Protein AF-A0A8J6PU50-F1 (afdb_monomer_lite)

Structure (mmCIF, N/CA/C/O backbone):
data_AF-A0A8J6PU50-F1
#
_entry.id   AF-A0A8J6PU50-F1
#
loop_
_atom_site.group_PDB
_atom_site.id
_atom_site.type_symbol
_atom_site.label_atom_id
_atom_site.label_alt_id
_atom_site.label_comp_id
_atom_site.label_asym_id
_atom_site.label_entity_id
_atom_site.label_seq_id
_atom_site.pdbx_PDB_ins_code
_atom_site.Cartn_x
_atom_site.Cartn_y
_atom_site.Cartn_z
_atom_site.occupancy
_atom_site.B_iso_or_equiv
_atom_site.auth_seq_id
_atom_site.auth_comp_id
_atom_site.auth_asym_id
_atom_site.auth_atom_id
_atom_site.pdbx_PDB_model_num
ATOM 1 N N . MET A 1 1 ? -20.473 -20.053 12.486 1.00 78.06 1 MET A N 1
ATOM 2 C CA . MET A 1 1 ? -19.882 -20.607 11.242 1.00 78.06 1 MET A CA 1
ATOM 3 C C . MET A 1 1 ? -20.189 -19.761 10.000 1.00 78.06 1 MET A C 1
ATOM 5 O O . MET A 1 1 ? -19.265 -19.374 9.297 1.00 78.06 1 MET A O 1
ATOM 9 N N . MET A 1 2 ? -21.449 -19.393 9.741 1.00 86.44 2 MET A N 1
ATOM 10 C CA . MET A 1 2 ? -21.814 -18.766 8.463 1.00 86.44 2 MET A CA 1
ATOM 11 C C . MET A 1 2 ? -21.301 -17.325 8.223 1.00 86.44 2 MET A C 1
ATOM 13 O O . MET A 1 2 ? -21.125 -16.945 7.071 1.00 86.44 2 MET A O 1
ATOM 17 N N . LEU A 1 3 ? -21.049 -16.518 9.264 1.00 90.81 3 LEU A N 1
ATOM 18 C CA . LEU A 1 3 ? -20.429 -15.185 9.122 1.00 90.81 3 LEU A CA 1
ATOM 19 C C . LEU A 1 3 ? -19.004 -15.286 8.554 1.00 90.81 3 LEU A C 1
ATOM 21 O O . LEU A 1 3 ? -18.650 -14.573 7.621 1.00 90.81 3 LEU A O 1
ATOM 25 N N . ARG A 1 4 ? -18.216 -16.230 9.089 1.00 92.50 4 ARG A N 1
ATOM 26 C CA . ARG A 1 4 ? -16.845 -16.509 8.637 1.00 92.50 4 ARG A CA 1
ATOM 27 C C . ARG A 1 4 ? -16.827 -16.939 7.169 1.00 92.50 4 ARG A C 1
ATOM 29 O O . ARG A 1 4 ? -15.973 -16.484 6.422 1.00 92.50 4 ARG A O 1
ATOM 36 N N . ARG A 1 5 ? -17.817 -17.737 6.745 1.00 95.94 5 ARG A N 1
ATOM 37 C CA . ARG A 1 5 ? -17.982 -18.148 5.343 1.00 95.94 5 ARG A CA 1
ATOM 38 C C . ARG A 1 5 ? -18.154 -16.945 4.411 1.00 95.94 5 ARG A C 1
ATOM 40 O O . ARG A 1 5 ? -17.439 -16.859 3.425 1.00 95.94 5 ARG A O 1
ATOM 47 N N . TRP A 1 6 ? -19.049 -16.005 4.724 1.00 96.69 6 TRP A N 1
ATOM 48 C CA . TRP A 1 6 ? -19.260 -14.824 3.871 1.00 96.69 6 TRP A CA 1
ATOM 49 C C . TRP A 1 6 ? -18.094 -13.837 3.898 1.00 96.69 6 TRP A C 1
ATOM 51 O O . TRP A 1 6 ? -17.818 -13.211 2.882 1.00 96.69 6 TRP A O 1
ATOM 61 N N . LEU A 1 7 ? -17.377 -13.728 5.018 1.00 96.44 7 LEU A N 1
ATOM 62 C CA . LEU A 1 7 ? -16.123 -12.975 5.063 1.00 96.44 7 LEU A CA 1
ATOM 63 C C . LEU A 1 7 ? -15.055 -13.589 4.150 1.00 96.44 7 LEU A C 1
ATOM 65 O O . LEU A 1 7 ? -14.437 -12.863 3.380 1.00 96.44 7 LEU A O 1
ATOM 69 N N . ALA A 1 8 ? -14.874 -14.911 4.201 1.00 97.50 8 ALA A N 1
ATOM 70 C CA . ALA A 1 8 ? -13.912 -15.618 3.358 1.00 97.50 8 ALA A CA 1
ATOM 71 C C . ALA A 1 8 ? -14.280 -15.541 1.868 1.00 97.50 8 ALA A C 1
ATOM 73 O O . ALA A 1 8 ? -13.426 -15.226 1.047 1.00 97.50 8 ALA A O 1
ATOM 74 N N . ILE A 1 9 ? -15.557 -15.756 1.524 1.00 98.00 9 ILE A N 1
ATOM 75 C CA . ILE A 1 9 ? -16.066 -15.610 0.150 1.00 98.00 9 ILE A CA 1
ATOM 76 C C . ILE A 1 9 ? -15.883 -14.170 -0.340 1.00 98.00 9 ILE A C 1
ATOM 78 O O . ILE A 1 9 ? -15.406 -13.955 -1.451 1.00 98.00 9 ILE A O 1
ATOM 82 N N . GLY A 1 10 ? -16.210 -13.181 0.495 1.00 98.25 10 GLY A N 1
ATOM 83 C CA . GLY A 1 10 ? -16.013 -11.775 0.170 1.00 98.25 10 GLY A CA 1
ATOM 84 C C . GLY A 1 10 ? -14.544 -11.451 -0.096 1.00 98.25 10 GLY A C 1
ATOM 85 O O . GLY A 1 10 ? -14.242 -10.838 -1.114 1.00 98.25 10 GLY A O 1
ATOM 86 N N . LEU A 1 11 ? -13.631 -11.897 0.774 1.00 98.44 11 LEU A N 1
ATOM 87 C CA . LEU A 1 11 ? -12.189 -11.714 0.591 1.00 98.44 11 LEU A CA 1
ATOM 88 C C . LEU A 1 11 ? -11.688 -12.396 -0.689 1.00 98.44 11 LEU A C 1
ATOM 90 O O . LEU A 1 11 ? -10.926 -11.787 -1.433 1.00 98.44 11 LEU A O 1
ATOM 94 N N . ALA A 1 12 ? -12.150 -13.613 -0.986 1.00 98.50 12 ALA A N 1
ATOM 95 C CA . ALA A 1 12 ? -11.834 -14.288 -2.242 1.00 98.50 12 ALA A CA 1
ATOM 96 C C . ALA A 1 12 ? -12.309 -13.468 -3.453 1.00 98.50 12 ALA A C 1
ATOM 98 O O . ALA A 1 12 ? -11.549 -13.280 -4.396 1.00 98.50 12 ALA A O 1
ATOM 99 N N . GLY A 1 13 ? -13.516 -12.894 -3.397 1.00 98.56 13 GLY A N 1
ATOM 100 C CA . GLY A 1 13 ? -14.012 -11.973 -4.422 1.00 98.56 13 GLY A CA 1
ATOM 101 C C . GLY A 1 13 ? -13.133 -10.727 -4.590 1.00 98.56 13 GLY A C 1
ATOM 102 O O . GLY A 1 13 ? -12.857 -10.335 -5.722 1.00 98.56 13 GLY A O 1
ATOM 103 N N . ILE A 1 14 ? -12.649 -10.132 -3.488 1.00 98.69 14 ILE A N 1
ATOM 104 C CA . ILE A 1 14 ? -11.695 -9.003 -3.520 1.00 98.69 14 ILE A CA 1
ATOM 105 C C . ILE A 1 14 ? -10.402 -9.419 -4.216 1.00 98.69 14 ILE A C 1
ATOM 107 O O . ILE A 1 14 ? -9.928 -8.700 -5.091 1.00 98.69 14 ILE A O 1
ATOM 111 N N . LEU A 1 15 ? -9.839 -10.569 -3.842 1.00 98.69 15 LEU A N 1
ATOM 112 C CA . LEU A 1 15 ? -8.597 -11.080 -4.416 1.00 98.69 15 LEU A CA 1
ATOM 113 C C . LEU A 1 15 ? -8.740 -11.364 -5.912 1.00 98.69 15 LEU A C 1
ATOM 115 O O . LEU A 1 15 ? -7.875 -10.959 -6.680 1.00 98.69 15 LEU A O 1
ATOM 119 N N . VAL A 1 16 ? -9.847 -11.980 -6.337 1.00 98.56 16 VAL A N 1
ATOM 120 C CA . VAL A 1 16 ? -10.128 -12.231 -7.757 1.00 98.56 16 VAL A CA 1
ATOM 121 C C . VAL A 1 16 ? -10.208 -10.913 -8.532 1.00 98.56 16 VAL A C 1
ATOM 123 O O . VAL A 1 16 ? -9.537 -10.782 -9.555 1.00 98.56 16 VAL A O 1
ATOM 126 N N . SER A 1 17 ? -10.951 -9.910 -8.045 1.00 98.44 17 SER A N 1
ATOM 127 C CA . SER A 1 17 ? -11.012 -8.597 -8.707 1.00 98.44 17 SER A CA 1
ATOM 128 C C . SER A 1 17 ? -9.662 -7.892 -8.749 1.00 98.44 17 SER A C 1
ATOM 130 O O . SER A 1 17 ? -9.270 -7.373 -9.793 1.00 98.44 17 SER A O 1
ATOM 132 N N . TYR A 1 18 ? -8.937 -7.910 -7.632 1.00 98.50 18 TYR A N 1
ATOM 133 C CA . TYR A 1 18 ? -7.630 -7.283 -7.506 1.00 98.50 18 TYR A CA 1
ATOM 134 C C . TYR A 1 18 ? -6.613 -7.895 -8.470 1.00 98.50 18 TYR A C 1
ATOM 136 O O . TYR A 1 18 ? -6.063 -7.184 -9.309 1.00 98.50 18 TYR A O 1
ATOM 144 N N . VAL A 1 19 ? -6.402 -9.213 -8.385 1.00 98.50 19 VAL A N 1
ATOM 145 C CA . VAL A 1 19 ? -5.443 -9.940 -9.224 1.00 98.50 19 VAL A CA 1
ATOM 146 C C . VAL A 1 19 ? -5.793 -9.758 -10.689 1.00 98.50 19 VAL A C 1
ATOM 148 O O . VAL A 1 19 ? -4.902 -9.477 -11.480 1.00 98.50 19 VAL A O 1
ATOM 151 N N . SER A 1 20 ? -7.074 -9.842 -11.052 1.00 98.12 20 SER A N 1
ATOM 152 C CA . SER A 1 20 ? -7.477 -9.719 -12.452 1.00 98.12 20 SER A CA 1
ATOM 153 C C . SER A 1 20 ? -7.168 -8.335 -13.026 1.00 98.12 20 SER A C 1
ATOM 155 O O . SER A 1 20 ? -6.607 -8.229 -14.113 1.00 98.12 20 SER A O 1
ATOM 157 N N . ILE A 1 21 ? -7.467 -7.262 -12.286 1.00 97.50 21 ILE A N 1
ATOM 158 C CA . ILE A 1 21 ? -7.191 -5.893 -12.746 1.00 97.50 21 ILE A CA 1
ATOM 159 C C . ILE A 1 21 ? -5.689 -5.609 -12.756 1.00 97.50 21 ILE A C 1
ATOM 161 O O . ILE A 1 21 ? -5.182 -5.052 -13.728 1.00 97.50 21 ILE A O 1
ATOM 165 N N . VAL A 1 22 ? -4.954 -5.999 -11.711 1.00 97.69 22 VAL A N 1
ATOM 166 C CA . VAL A 1 22 ? -3.497 -5.809 -11.671 1.00 97.69 22 VAL A CA 1
ATOM 167 C C . VAL A 1 22 ? -2.817 -6.633 -12.768 1.00 97.69 22 VAL A C 1
ATOM 169 O O . VAL A 1 22 ? -1.914 -6.126 -13.422 1.00 97.69 22 VAL A O 1
ATOM 172 N N . ALA A 1 23 ? -3.283 -7.849 -13.059 1.00 97.81 23 ALA A N 1
ATOM 173 C CA . ALA A 1 23 ? -2.765 -8.664 -14.156 1.00 97.81 23 ALA A CA 1
ATOM 174 C C . ALA A 1 23 ? -2.954 -7.982 -15.518 1.00 97.81 23 ALA A C 1
ATOM 176 O O . ALA A 1 23 ? -2.027 -8.000 -16.322 1.00 97.81 23 ALA A O 1
ATOM 177 N N . VAL A 1 24 ? -4.086 -7.300 -15.754 1.00 96.44 24 VAL A N 1
ATOM 178 C CA . VAL A 1 24 ? -4.263 -6.465 -16.958 1.00 96.44 24 VAL A CA 1
ATOM 179 C C . VAL A 1 24 ? -3.174 -5.393 -17.034 1.00 96.44 24 VAL A C 1
ATOM 181 O O . VAL A 1 24 ? -2.581 -5.207 -18.091 1.00 96.44 24 VAL A O 1
ATOM 184 N N . TYR A 1 25 ? -2.850 -4.723 -15.924 1.00 94.81 25 TYR A N 1
ATOM 185 C CA . TYR A 1 25 ? -1.733 -3.772 -15.885 1.00 94.81 25 TYR A CA 1
ATOM 186 C C . TYR A 1 25 ? -0.384 -4.432 -16.190 1.00 94.81 25 TYR A C 1
ATOM 188 O O . TYR A 1 25 ? 0.400 -3.858 -16.950 1.00 94.81 25 TYR A O 1
ATOM 196 N N . VAL A 1 26 ? -0.123 -5.619 -15.633 1.00 96.69 26 VAL A N 1
ATOM 197 C CA . VAL A 1 26 ? 1.128 -6.363 -15.845 1.00 96.69 26 VAL A CA 1
ATOM 198 C C . VAL A 1 26 ? 1.349 -6.645 -17.331 1.00 96.69 26 VAL A C 1
ATOM 200 O O . VAL A 1 26 ? 2.443 -6.376 -17.835 1.00 96.69 26 VAL A O 1
ATOM 203 N N . VAL A 1 27 ? 0.311 -7.123 -18.030 1.00 96.94 27 VAL A N 1
ATOM 204 C CA . VAL A 1 27 ? 0.402 -7.522 -19.446 1.00 96.94 27 VAL A CA 1
ATOM 205 C C . VAL A 1 27 ? 0.210 -6.369 -20.429 1.00 96.94 27 VAL A C 1
ATOM 207 O O . VAL A 1 27 ? 0.678 -6.465 -21.555 1.00 96.94 27 VAL A O 1
ATOM 210 N N . ALA A 1 28 ? -0.446 -5.272 -20.039 1.00 95.31 28 ALA A N 1
ATOM 211 C CA . ALA A 1 28 ? -0.717 -4.148 -20.942 1.00 95.31 28 ALA A CA 1
ATOM 212 C C . ALA A 1 28 ? 0.290 -2.998 -20.830 1.00 95.31 28 ALA A C 1
ATOM 214 O O . ALA A 1 28 ? 0.433 -2.197 -21.753 1.00 95.31 28 ALA A O 1
ATOM 215 N N . THR A 1 29 ? 0.981 -2.854 -19.697 1.00 94.19 29 THR A N 1
ATOM 216 C CA . THR A 1 29 ? 1.981 -1.791 -19.556 1.00 94.19 29 THR A CA 1
ATOM 217 C C . THR A 1 29 ? 3.163 -2.102 -20.469 1.00 94.19 29 THR A C 1
ATOM 219 O O . THR A 1 29 ? 3.718 -3.197 -20.414 1.00 94.19 29 THR A O 1
ATOM 222 N N . LYS A 1 30 ? 3.592 -1.138 -21.292 1.00 93.50 30 LYS A N 1
ATOM 223 C CA . LYS A 1 30 ? 4.782 -1.280 -22.155 1.00 93.50 30 LYS A CA 1
ATOM 224 C C . LYS A 1 30 ? 5.965 -1.836 -21.368 1.00 93.50 30 LYS A C 1
ATOM 226 O O . LYS A 1 30 ? 6.133 -1.456 -20.210 1.00 93.50 30 LYS A O 1
ATOM 231 N N . TRP A 1 31 ? 6.810 -2.667 -21.974 1.00 94.44 31 TRP A N 1
ATOM 232 C CA . TRP A 1 31 ? 7.957 -3.276 -21.282 1.00 94.44 31 TRP A CA 1
ATOM 233 C C . TRP A 1 31 ? 8.888 -2.270 -20.595 1.00 94.44 31 TRP A C 1
ATOM 235 O O . TRP A 1 31 ? 9.350 -2.509 -19.487 1.00 94.44 31 TRP A O 1
ATOM 245 N N . THR A 1 32 ? 9.059 -1.081 -21.175 1.00 91.38 32 THR A N 1
ATOM 246 C CA . THR A 1 32 ? 9.835 0.014 -20.565 1.00 91.38 32 THR A CA 1
ATOM 247 C C . THR A 1 32 ? 9.212 0.582 -19.282 1.00 91.38 32 THR A C 1
ATOM 249 O O . THR A 1 32 ? 9.867 1.327 -18.562 1.00 91.38 32 THR A O 1
ATOM 252 N N . GLY A 1 33 ? 7.940 0.285 -19.005 1.00 90.00 33 GLY A N 1
ATOM 253 C CA . GLY A 1 33 ? 7.225 0.729 -17.813 1.00 90.00 33 GLY A CA 1
ATOM 254 C C . GLY A 1 33 ? 7.130 2.250 -17.691 1.00 90.00 33 GLY A C 1
ATOM 255 O O . GLY A 1 33 ? 6.961 2.981 -18.673 1.00 90.00 33 GLY A O 1
ATOM 256 N N . THR A 1 34 ? 7.208 2.728 -16.453 1.00 87.50 34 THR A N 1
ATOM 257 C CA . THR A 1 34 ? 7.354 4.149 -16.126 1.00 87.50 34 THR A CA 1
ATOM 258 C C . THR A 1 34 ? 8.828 4.562 -16.089 1.00 87.50 34 THR A C 1
ATOM 260 O O . THR A 1 34 ? 9.725 3.735 -16.211 1.00 87.50 34 THR A O 1
ATOM 263 N N . SER A 1 35 ? 9.097 5.854 -15.867 1.00 81.38 35 SER A N 1
ATOM 264 C CA . SER A 1 35 ? 10.468 6.370 -15.740 1.00 81.38 35 SER A CA 1
ATOM 265 C C . SER A 1 35 ? 11.293 5.672 -14.657 1.00 81.38 35 SER A C 1
ATOM 267 O O . SER A 1 35 ? 12.520 5.663 -14.746 1.00 81.38 35 SER A O 1
ATOM 269 N N . ASP A 1 36 ? 10.639 5.119 -13.635 1.00 91.69 36 ASP A N 1
ATOM 270 C CA . ASP A 1 36 ? 11.313 4.540 -12.475 1.00 91.69 36 ASP A CA 1
ATOM 271 C C . ASP A 1 36 ? 11.397 3.003 -12.592 1.00 91.69 36 ASP A C 1
ATOM 273 O O . ASP A 1 36 ? 12.298 2.407 -12.012 1.00 91.69 36 ASP A O 1
ATOM 277 N N . SER A 1 37 ? 10.541 2.355 -13.398 1.00 95.12 37 SER A N 1
ATOM 278 C CA . SER A 1 37 ? 10.428 0.886 -13.464 1.00 95.12 37 SER A CA 1
ATOM 279 C C . SER A 1 37 ? 11.732 0.205 -13.873 1.00 95.12 37 SER A C 1
ATOM 281 O O . SER A 1 37 ? 12.194 -0.700 -13.185 1.00 95.12 37 SER A O 1
ATOM 283 N N . LEU A 1 38 ? 12.370 0.671 -14.954 1.00 95.56 38 LEU A N 1
ATOM 284 C CA . LEU A 1 38 ? 13.647 0.103 -15.406 1.00 95.56 38 LEU A CA 1
ATOM 285 C C . LEU A 1 38 ? 14.779 0.336 -14.405 1.00 95.56 38 LEU A C 1
ATOM 287 O O . LEU A 1 38 ? 15.710 -0.453 -14.347 1.00 95.56 38 LEU A O 1
ATOM 291 N N . ARG A 1 39 ? 14.698 1.392 -13.592 1.00 96.06 39 ARG A N 1
ATOM 292 C CA . ARG A 1 39 ? 15.684 1.649 -12.539 1.00 96.06 39 ARG A CA 1
ATOM 293 C C . ARG A 1 39 ? 15.509 0.700 -11.359 1.00 96.06 39 ARG A C 1
ATOM 295 O O . ARG A 1 39 ? 16.502 0.251 -10.800 1.00 96.06 39 ARG A O 1
ATOM 302 N N . HIS A 1 40 ? 14.268 0.381 -10.999 1.00 97.62 40 HIS A N 1
ATOM 303 C CA . HIS A 1 40 ? 13.986 -0.641 -9.995 1.00 97.62 40 HIS A CA 1
ATOM 304 C C . HIS A 1 40 ? 14.379 -2.046 -10.481 1.00 97.62 40 HIS A C 1
ATOM 306 O O . HIS A 1 40 ? 14.936 -2.817 -9.703 1.00 97.62 40 HIS A O 1
ATOM 312 N N . LEU A 1 41 ? 14.135 -2.356 -11.761 1.00 97.94 41 LEU A N 1
ATOM 313 C CA . LEU A 1 41 ? 14.576 -3.605 -12.389 1.00 97.94 41 LEU A CA 1
ATOM 314 C C . LEU A 1 41 ? 16.104 -3.723 -12.387 1.00 97.94 41 LEU A C 1
ATOM 316 O O . LEU A 1 41 ? 16.638 -4.737 -11.955 1.00 97.94 41 LEU A O 1
ATOM 320 N N . ASP A 1 42 ? 16.790 -2.661 -12.813 1.00 97.88 42 ASP A N 1
ATOM 321 C CA . ASP A 1 42 ? 18.249 -2.568 -12.806 1.00 97.88 42 ASP A CA 1
ATOM 322 C C . ASP A 1 42 ? 18.836 -2.773 -11.406 1.00 97.88 42 ASP A C 1
ATOM 324 O O . ASP A 1 42 ? 19.790 -3.525 -11.265 1.00 97.88 42 ASP A O 1
ATOM 328 N N . TYR A 1 43 ? 18.234 -2.192 -10.362 1.00 98.19 43 TYR A N 1
ATOM 329 C CA . TYR A 1 43 ? 18.660 -2.437 -8.980 1.00 98.19 43 TYR A CA 1
ATOM 330 C C . TYR A 1 43 ? 18.581 -3.939 -8.653 1.00 98.19 43 TYR A C 1
ATOM 332 O O . TYR A 1 43 ? 19.572 -4.532 -8.232 1.00 98.19 43 TYR A O 1
ATOM 340 N N . ALA A 1 44 ? 17.431 -4.582 -8.879 1.00 98.44 44 ALA A N 1
ATOM 341 C CA . ALA A 1 44 ? 17.279 -6.013 -8.605 1.00 98.44 44 ALA A CA 1
ATOM 342 C C . ALA A 1 44 ? 18.281 -6.872 -9.398 1.00 98.44 44 ALA A C 1
ATOM 344 O O . ALA A 1 44 ? 18.837 -7.824 -8.853 1.00 98.44 44 ALA A O 1
ATOM 345 N N . TRP A 1 45 ? 18.551 -6.509 -10.654 1.00 98.25 45 TRP A N 1
ATOM 346 C CA . TRP A 1 45 ? 19.552 -7.183 -11.475 1.00 98.25 45 TRP A CA 1
ATOM 347 C C . TRP A 1 45 ? 20.977 -6.982 -10.936 1.00 98.25 45 TRP A C 1
ATOM 349 O O . TRP A 1 45 ? 21.675 -7.972 -10.746 1.00 98.25 45 TRP A O 1
ATOM 359 N N . GLN A 1 46 ? 21.396 -5.761 -10.591 1.00 98.12 46 GLN A N 1
ATOM 360 C CA . GLN A 1 46 ? 22.724 -5.506 -10.008 1.00 98.12 46 GLN A CA 1
ATOM 361 C C . GLN A 1 46 ? 22.924 -6.279 -8.693 1.00 98.12 46 GLN A C 1
ATOM 363 O O . GLN A 1 46 ? 23.946 -6.939 -8.512 1.00 98.12 46 GLN A O 1
ATOM 368 N N . LEU A 1 47 ? 21.907 -6.324 -7.822 1.00 98.19 47 LEU A N 1
ATOM 369 C CA . LEU A 1 47 ? 21.970 -7.137 -6.601 1.00 98.19 47 LEU A CA 1
ATOM 370 C C . LEU A 1 47 ? 22.125 -8.632 -6.889 1.00 98.19 47 LEU A C 1
ATOM 372 O O . LEU A 1 47 ? 22.811 -9.322 -6.140 1.00 98.19 47 LEU A O 1
ATOM 376 N N . SER A 1 48 ? 21.525 -9.140 -7.971 1.00 98.25 48 SER A N 1
ATOM 377 C CA . SER A 1 48 ? 21.708 -10.536 -8.397 1.00 98.25 48 SER A CA 1
ATOM 378 C C . SER A 1 48 ? 23.158 -10.853 -8.784 1.00 98.25 48 SER A C 1
ATOM 380 O O . SER A 1 48 ? 23.568 -12.009 -8.731 1.00 98.25 48 SER A O 1
ATOM 382 N N . LYS A 1 49 ? 23.950 -9.822 -9.108 1.00 97.75 49 LYS A N 1
ATOM 383 C CA . LYS A 1 49 ? 25.391 -9.903 -9.391 1.00 97.75 49 LYS A CA 1
ATOM 384 C C . LYS A 1 49 ? 26.263 -9.651 -8.161 1.00 97.75 49 LYS A C 1
ATOM 386 O O . LYS A 1 49 ? 27.482 -9.650 -8.272 1.00 97.75 49 LYS A O 1
ATOM 391 N N . GLY A 1 50 ? 25.655 -9.442 -6.992 1.00 97.12 50 GLY A N 1
ATOM 392 C CA . GLY A 1 50 ? 26.370 -9.074 -5.771 1.00 97.12 50 GLY A CA 1
ATOM 393 C C . GLY A 1 50 ? 26.784 -7.601 -5.721 1.00 97.12 50 GLY A C 1
ATOM 394 O O . GLY A 1 50 ? 27.597 -7.232 -4.877 1.00 97.12 50 GLY A O 1
ATOM 395 N N . GLU A 1 51 ? 26.229 -6.752 -6.591 1.00 96.31 51 GLU A N 1
ATOM 396 C CA . GLU A 1 51 ? 26.559 -5.329 -6.660 1.00 96.31 51 GLU A CA 1
ATOM 397 C C . GLU A 1 51 ? 25.473 -4.463 -6.011 1.00 96.31 51 GLU A C 1
ATOM 399 O O . GLU A 1 51 ? 24.276 -4.641 -6.250 1.00 96.31 51 GLU A O 1
ATOM 404 N N . PHE A 1 52 ? 25.890 -3.470 -5.220 1.00 94.69 52 PHE A N 1
ATOM 405 C CA . PHE A 1 52 ? 24.993 -2.410 -4.761 1.00 94.69 52 PHE A CA 1
ATOM 406 C C . PHE A 1 52 ? 25.022 -1.245 -5.749 1.00 94.69 52 PHE A C 1
ATOM 408 O O . PHE A 1 52 ? 26.090 -0.667 -5.955 1.00 94.69 52 PHE A O 1
ATOM 415 N N . PRO A 1 53 ? 23.874 -0.848 -6.323 1.00 94.12 53 PRO A N 1
ATOM 416 C CA . PRO A 1 53 ? 23.857 0.246 -7.275 1.00 94.12 53 PRO A CA 1
ATOM 417 C C . PRO A 1 53 ? 24.212 1.561 -6.589 1.00 94.12 53 PRO A C 1
ATOM 419 O O . PRO A 1 53 ? 23.594 1.936 -5.589 1.00 94.12 53 PRO A O 1
ATOM 422 N N . SER A 1 54 ? 25.139 2.310 -7.178 1.00 91.31 54 SER A N 1
ATOM 423 C CA . SER A 1 54 ? 25.417 3.690 -6.797 1.00 91.31 54 SER A CA 1
ATOM 424 C C . SER A 1 54 ? 24.748 4.649 -7.780 1.00 91.31 54 SER A C 1
ATOM 426 O O . SER A 1 54 ? 24.459 4.324 -8.932 1.00 91.31 54 SER A O 1
ATOM 428 N N . TRP A 1 55 ? 24.434 5.861 -7.322 1.00 88.94 55 TRP A N 1
ATOM 429 C CA . TRP A 1 55 ? 23.871 6.874 -8.219 1.00 88.94 55 TRP A CA 1
ATOM 430 C C . TRP A 1 55 ? 24.856 7.266 -9.338 1.00 88.94 55 TRP A C 1
ATOM 432 O O . TRP A 1 55 ? 24.408 7.488 -10.465 1.00 88.94 55 TRP A O 1
ATOM 442 N N . ALA A 1 56 ? 26.161 7.312 -9.029 1.00 86.88 56 ALA A N 1
ATOM 443 C CA . ALA A 1 56 ? 27.218 7.824 -9.906 1.00 86.88 56 ALA A CA 1
ATOM 444 C C . ALA A 1 56 ? 27.592 6.838 -11.017 1.00 86.88 56 ALA A C 1
ATOM 446 O O . ALA A 1 56 ? 27.783 7.250 -12.156 1.00 86.88 56 ALA A O 1
ATOM 447 N N . GLU A 1 57 ? 27.644 5.541 -10.704 1.00 90.94 57 GLU A N 1
ATOM 448 C CA . GLU A 1 57 ? 27.883 4.490 -11.704 1.00 90.94 57 GLU A CA 1
ATOM 449 C C . GLU A 1 57 ? 26.683 4.300 -12.637 1.00 90.94 57 GLU A C 1
ATOM 451 O O . GLU A 1 57 ? 26.820 3.797 -13.751 1.00 90.94 57 GLU A O 1
ATOM 456 N N . GLY A 1 58 ? 25.501 4.733 -12.196 1.00 92.75 58 GLY A N 1
ATOM 457 C CA . GLY A 1 58 ? 24.287 4.663 -12.983 1.00 92.75 58 GLY A CA 1
ATOM 458 C C . GLY A 1 58 ? 23.746 3.241 -13.131 1.00 92.75 58 GLY A C 1
ATOM 459 O O . GLY A 1 58 ? 23.966 2.349 -12.315 1.00 92.75 58 GLY A O 1
ATOM 460 N N . THR A 1 59 ? 22.929 3.073 -14.160 1.00 95.56 59 THR A N 1
ATOM 461 C CA . THR A 1 59 ? 22.278 1.807 -14.515 1.00 95.56 59 THR A CA 1
ATOM 462 C C . THR A 1 59 ? 23.217 0.945 -15.354 1.00 95.56 59 THR A C 1
ATOM 464 O O . THR A 1 59 ? 23.929 1.458 -16.217 1.00 95.56 59 THR A O 1
ATOM 467 N N . LYS A 1 60 ? 23.210 -0.364 -15.118 1.00 96.06 60 LYS A N 1
ATOM 468 C CA . LYS A 1 60 ? 24.103 -1.344 -15.758 1.00 96.06 60 LYS A CA 1
ATOM 469 C C . LYS A 1 60 ? 23.343 -2.437 -16.518 1.00 96.06 60 LYS A C 1
ATOM 471 O O . LYS A 1 60 ? 23.956 -3.184 -17.272 1.00 96.06 60 LYS A O 1
ATOM 476 N N . ILE A 1 61 ? 22.024 -2.516 -16.346 1.00 94.00 61 ILE A N 1
ATOM 477 C CA . ILE A 1 61 ? 21.165 -3.514 -16.980 1.00 94.00 61 ILE A CA 1
ATOM 478 C C . ILE A 1 61 ? 21.307 -3.489 -18.517 1.00 94.00 61 ILE A C 1
ATOM 480 O O . ILE A 1 61 ? 21.252 -2.406 -19.116 1.00 94.00 61 ILE A O 1
ATOM 484 N N . PRO A 1 62 ? 21.446 -4.656 -19.175 1.00 92.75 62 PRO A N 1
ATOM 485 C CA . PRO A 1 62 ? 21.610 -4.754 -20.626 1.00 92.75 62 PRO A CA 1
ATOM 486 C C . PRO A 1 62 ? 20.262 -4.603 -21.353 1.00 92.75 62 PRO A C 1
ATOM 488 O O . PRO A 1 62 ? 19.732 -5.541 -21.941 1.00 92.75 62 PRO A O 1
ATOM 491 N N . VAL A 1 63 ? 19.662 -3.413 -21.280 1.00 90.25 63 VAL A N 1
ATOM 492 C CA . VAL A 1 63 ? 18.409 -3.093 -21.980 1.00 90.25 63 VAL A CA 1
ATOM 493 C C . VAL A 1 63 ? 18.716 -2.299 -23.241 1.00 90.25 63 VAL A C 1
ATOM 495 O O . VAL A 1 63 ? 19.148 -1.146 -23.169 1.00 90.25 63 VAL A O 1
ATOM 498 N N . GLU A 1 64 ? 18.405 -2.884 -24.393 1.00 88.38 64 GLU A N 1
ATOM 499 C CA . GLU A 1 64 ? 18.422 -2.191 -25.679 1.00 88.38 64 GLU A CA 1
ATOM 500 C C . GLU A 1 64 ? 17.037 -1.625 -26.009 1.00 88.38 64 GLU A C 1
ATOM 502 O O . GLU A 1 64 ? 16.029 -2.338 -26.086 1.00 88.38 64 GLU A O 1
ATOM 507 N N . LEU A 1 65 ? 16.974 -0.308 -26.204 1.00 86.88 65 LEU A N 1
ATOM 508 C CA . LEU A 1 65 ? 15.771 0.371 -26.663 1.00 86.88 65 LEU A CA 1
ATOM 509 C C . LEU A 1 65 ? 15.669 0.356 -28.191 1.00 86.88 65 LEU A C 1
ATOM 511 O O . LEU A 1 65 ? 16.639 0.141 -28.918 1.00 86.88 65 LEU A O 1
ATOM 515 N N . LYS A 1 66 ? 14.468 0.666 -28.697 1.00 82.25 66 LYS A N 1
ATOM 516 C CA . LYS A 1 66 ? 14.251 0.879 -30.134 1.00 82.25 66 LYS A CA 1
ATOM 517 C C . LYS A 1 66 ? 15.257 1.904 -30.674 1.00 82.25 66 LYS A C 1
ATOM 519 O O . LYS A 1 66 ? 15.358 3.002 -30.134 1.00 82.25 66 LYS A O 1
ATOM 524 N N . GLY A 1 67 ? 15.951 1.538 -31.751 1.00 82.12 67 GLY A N 1
ATOM 525 C CA . GLY A 1 67 ? 17.006 2.357 -32.354 1.00 82.12 67 GLY A CA 1
ATOM 526 C C . GLY A 1 67 ? 18.417 2.080 -31.821 1.00 82.12 67 GLY A C 1
ATOM 527 O O . GLY A 1 67 ? 19.284 2.925 -32.005 1.00 82.12 67 GLY A O 1
ATOM 528 N N . GLY A 1 68 ? 18.643 0.945 -31.144 1.00 82.88 68 GLY A N 1
ATOM 529 C CA . GLY A 1 68 ? 19.976 0.502 -30.704 1.00 82.88 68 GLY A CA 1
ATOM 530 C C . GLY A 1 68 ? 20.556 1.301 -29.534 1.00 82.88 68 GLY A C 1
ATOM 531 O O . GLY A 1 68 ? 21.734 1.180 -29.215 1.00 82.88 68 GLY A O 1
ATOM 532 N N . GLN A 1 69 ? 19.749 2.150 -28.890 1.00 84.19 69 GLN A N 1
ATOM 533 C CA . GLN A 1 69 ? 20.197 2.927 -27.740 1.00 84.19 69 GLN A CA 1
ATOM 534 C C . GLN A 1 69 ? 20.201 2.057 -26.486 1.00 84.19 69 GLN A C 1
ATOM 536 O O . GLN A 1 69 ? 19.150 1.572 -26.060 1.00 84.19 69 GLN A O 1
ATOM 541 N N . SER A 1 70 ? 21.367 1.923 -25.858 1.00 87.50 70 SER A N 1
ATOM 542 C CA . SER A 1 70 ? 21.478 1.291 -24.546 1.00 87.50 70 SER A CA 1
ATOM 543 C C . SER A 1 70 ? 20.817 2.146 -23.459 1.00 87.50 70 SER A C 1
ATOM 545 O O . SER A 1 70 ? 20.935 3.379 -23.440 1.00 87.50 70 SER A O 1
ATOM 547 N N . TRP A 1 71 ? 20.131 1.488 -22.524 1.00 89.75 71 TRP A N 1
ATOM 548 C CA . TRP A 1 71 ? 19.662 2.114 -21.288 1.00 89.75 71 TRP A CA 1
ATOM 549 C C . TRP A 1 71 ? 20.748 2.207 -20.207 1.00 89.75 71 TRP A C 1
ATOM 551 O O . TRP A 1 71 ? 20.518 2.862 -19.192 1.00 89.75 71 TRP A O 1
ATOM 561 N N . SER A 1 72 ? 21.918 1.593 -20.406 1.00 89.69 72 SER A N 1
ATOM 562 C CA . SER A 1 72 ? 23.035 1.673 -19.462 1.00 89.69 72 SER A CA 1
ATOM 563 C C . SER A 1 72 ? 23.602 3.097 -19.336 1.00 89.69 72 SER A C 1
ATOM 565 O O . SER A 1 72 ? 23.415 3.962 -20.197 1.00 89.69 72 SER A O 1
ATOM 567 N N . GLY A 1 73 ? 24.252 3.378 -18.205 1.00 89.00 73 GLY A N 1
ATOM 568 C CA . GLY A 1 73 ? 24.864 4.670 -17.888 1.00 89.00 73 GLY A CA 1
ATOM 569 C C . GLY A 1 73 ? 23.872 5.778 -17.515 1.00 89.00 73 GLY A C 1
ATOM 570 O O . GLY A 1 73 ? 24.278 6.902 -17.221 1.00 89.00 73 GLY A O 1
ATOM 571 N N . LYS A 1 74 ? 22.555 5.515 -17.491 1.00 89.62 74 LYS A N 1
ATOM 572 C CA . LYS A 1 74 ? 21.581 6.500 -16.987 1.00 89.62 74 LYS A CA 1
ATOM 573 C C . LYS A 1 74 ? 21.700 6.616 -15.464 1.00 89.62 74 LYS A C 1
ATOM 575 O O . LYS A 1 74 ? 21.819 5.578 -14.815 1.00 89.62 74 LYS A O 1
ATOM 580 N N . PRO A 1 75 ? 21.544 7.818 -14.870 1.00 90.50 75 PRO A N 1
ATOM 581 C CA . PRO A 1 75 ? 21.601 7.985 -13.420 1.00 90.50 75 PRO A CA 1
ATOM 582 C C . PRO A 1 75 ? 20.618 7.072 -12.689 1.00 90.50 75 PRO A C 1
ATOM 584 O O . PRO A 1 75 ? 19.428 7.005 -13.042 1.00 90.50 75 PRO A O 1
ATOM 587 N N . GLN A 1 76 ? 21.109 6.405 -11.648 1.00 92.88 76 GLN A N 1
ATOM 588 C CA . GLN A 1 76 ? 20.342 5.438 -10.875 1.00 92.88 76 GLN A CA 1
ATOM 589 C C . GLN A 1 76 ? 19.633 6.134 -9.706 1.00 92.88 76 GLN A C 1
ATOM 591 O O . GLN A 1 76 ? 20.098 6.170 -8.571 1.00 92.88 76 GLN A O 1
ATOM 596 N N . PHE A 1 77 ? 18.479 6.746 -9.989 1.00 88.44 77 PHE A N 1
ATOM 597 C CA . PHE A 1 77 ? 17.749 7.542 -8.998 1.00 88.44 77 PHE A CA 1
ATOM 598 C C . PHE A 1 77 ? 17.159 6.726 -7.845 1.00 88.44 77 PHE A C 1
ATOM 600 O O . PHE A 1 77 ? 16.851 7.324 -6.816 1.00 88.44 77 PHE A O 1
ATOM 607 N N . VAL A 1 78 ? 17.009 5.404 -7.972 1.00 93.44 78 VAL A N 1
ATOM 608 C CA . VAL A 1 78 ? 16.398 4.581 -6.918 1.00 93.44 78 VAL A CA 1
ATOM 609 C C . VAL A 1 78 ? 17.415 3.928 -5.979 1.00 93.44 78 VAL A C 1
ATOM 611 O O . VAL A 1 78 ? 16.993 3.280 -5.026 1.00 93.44 78 VAL A O 1
ATOM 614 N N . SER A 1 79 ? 18.725 4.133 -6.183 1.00 94.12 79 SER A N 1
ATOM 615 C CA . SER A 1 79 ? 19.777 3.553 -5.324 1.00 94.12 79 SER A CA 1
ATOM 616 C C . SER A 1 79 ? 19.681 3.974 -3.856 1.00 94.12 79 SER A C 1
ATOM 618 O O . SER A 1 79 ? 20.069 3.213 -2.983 1.00 94.12 79 SER A O 1
ATOM 620 N N . HIS A 1 80 ? 19.080 5.132 -3.556 1.00 92.62 80 HIS A N 1
ATOM 621 C CA . HIS A 1 80 ? 18.826 5.572 -2.176 1.00 92.62 80 HIS A CA 1
ATOM 622 C C . HIS A 1 80 ? 17.752 4.748 -1.437 1.00 92.62 80 HIS A C 1
ATOM 624 O O . HIS A 1 80 ? 17.482 4.994 -0.259 1.00 92.62 80 HIS A O 1
ATOM 630 N N . HIS A 1 81 ? 17.056 3.833 -2.118 1.00 95.62 81 HIS A N 1
ATOM 631 C CA . HIS A 1 81 ? 16.092 2.946 -1.479 1.00 95.62 81 HIS A CA 1
ATOM 632 C C . HIS A 1 81 ? 16.803 1.728 -0.876 1.00 95.62 81 HIS A C 1
ATOM 634 O O . HIS A 1 81 ? 17.592 1.093 -1.577 1.00 95.62 81 HIS A O 1
ATOM 640 N N . PRO A 1 82 ? 16.505 1.368 0.386 1.00 97.06 82 PRO A N 1
ATOM 641 C CA . PRO A 1 82 ? 17.075 0.172 0.985 1.00 97.06 82 PRO A CA 1
ATOM 642 C C . PRO A 1 82 ? 16.593 -1.110 0.280 1.00 97.06 82 PRO A C 1
ATOM 644 O O . PRO A 1 82 ? 15.593 -1.091 -0.451 1.00 97.06 82 PRO A O 1
ATOM 647 N N . PRO A 1 83 ? 17.319 -2.227 0.451 1.00 97.38 83 PRO A N 1
ATOM 648 C CA . PRO A 1 83 ? 17.360 -3.268 -0.566 1.00 97.38 83 PRO A CA 1
ATOM 649 C C . PRO A 1 83 ? 16.215 -4.285 -0.522 1.00 97.38 83 PRO A C 1
ATOM 651 O O . PRO A 1 83 ? 16.145 -5.099 -1.432 1.00 97.38 83 PRO A O 1
ATOM 654 N N . LEU A 1 84 ? 15.323 -4.294 0.480 1.00 98.31 84 LEU A N 1
ATOM 655 C CA . LEU A 1 84 ? 14.413 -5.434 0.713 1.00 98.31 84 LEU A CA 1
ATOM 656 C C . LEU A 1 84 ? 13.577 -5.812 -0.511 1.00 98.31 84 LEU A C 1
ATOM 658 O O . LEU A 1 84 ? 13.505 -6.983 -0.864 1.00 98.31 84 LEU A O 1
ATOM 662 N N . TYR A 1 85 ? 12.958 -4.826 -1.162 1.00 98.50 85 TYR A N 1
ATOM 663 C CA . TYR A 1 85 ? 12.161 -5.076 -2.364 1.00 98.50 85 TYR A CA 1
ATOM 664 C C . TYR A 1 85 ? 13.011 -5.712 -3.471 1.00 98.50 85 TYR A C 1
ATOM 666 O O . TYR A 1 85 ? 12.628 -6.718 -4.057 1.00 98.50 85 TYR A O 1
ATOM 674 N N . TYR A 1 86 ? 14.198 -5.168 -3.716 1.00 98.56 86 TYR A N 1
ATOM 675 C CA . TYR A 1 86 ? 15.081 -5.629 -4.781 1.00 98.56 86 TYR A CA 1
ATOM 676 C C . TYR A 1 86 ? 15.717 -6.979 -4.462 1.00 98.56 86 TYR A C 1
ATOM 678 O O . TYR A 1 86 ? 15.852 -7.795 -5.360 1.00 98.56 86 TYR A O 1
ATOM 686 N N . ALA A 1 87 ? 16.038 -7.246 -3.196 1.00 98.44 87 ALA A N 1
ATOM 687 C CA . ALA A 1 87 ? 16.580 -8.520 -2.738 1.00 98.44 87 ALA A CA 1
ATOM 688 C C . ALA A 1 87 ? 15.583 -9.672 -2.937 1.00 98.44 87 ALA A C 1
ATOM 690 O O . ALA A 1 87 ? 15.985 -10.771 -3.301 1.00 98.44 87 ALA A O 1
ATOM 691 N N . VAL A 1 88 ? 14.280 -9.416 -2.761 1.00 98.50 88 VAL A N 1
ATOM 692 C CA . VAL A 1 88 ? 13.222 -10.397 -3.068 1.00 98.50 88 VAL A CA 1
ATOM 693 C C . VAL A 1 88 ? 13.145 -10.685 -4.571 1.00 98.50 88 VAL A C 1
ATOM 695 O O . VAL A 1 88 ? 12.896 -11.819 -4.970 1.00 98.50 88 VAL A O 1
ATOM 698 N N . LEU A 1 89 ? 13.356 -9.669 -5.410 1.00 98.62 89 LEU A N 1
ATOM 699 C CA . LEU A 1 89 ? 13.282 -9.791 -6.869 1.00 98.62 89 LEU A CA 1
ATOM 700 C C . LEU A 1 89 ? 14.554 -10.394 -7.485 1.00 98.62 89 LEU A C 1
ATOM 702 O O . LEU A 1 89 ? 14.459 -11.153 -8.448 1.00 98.62 89 LEU A O 1
ATOM 706 N N . ALA A 1 90 ? 15.723 -10.063 -6.936 1.00 98.56 90 ALA A N 1
ATOM 707 C CA . ALA A 1 90 ? 17.049 -10.353 -7.474 1.00 98.56 90 ALA A CA 1
ATOM 708 C C . ALA A 1 90 ? 17.259 -11.798 -7.962 1.00 98.56 90 ALA A C 1
ATOM 710 O O . ALA A 1 90 ? 17.678 -11.948 -9.111 1.00 98.56 90 ALA A O 1
ATOM 711 N N . PRO A 1 91 ? 16.947 -12.862 -7.189 1.00 98.19 91 PRO A N 1
ATOM 712 C CA . PRO A 1 91 ? 17.219 -14.231 -7.636 1.00 98.19 91 PRO A CA 1
ATOM 713 C C . PRO A 1 91 ? 16.427 -14.632 -8.887 1.00 98.19 91 PRO A C 1
ATOM 715 O O . PRO A 1 91 ? 16.911 -15.430 -9.682 1.00 98.19 91 PRO A O 1
ATOM 718 N N . PHE A 1 92 ? 15.237 -14.065 -9.092 1.00 98.31 92 PHE A N 1
ATOM 719 C CA . PHE A 1 92 ? 14.387 -14.388 -10.240 1.00 98.31 92 PHE A CA 1
ATOM 720 C C . PHE A 1 92 ? 14.656 -13.460 -11.426 1.00 98.31 92 PHE A C 1
ATOM 722 O O . PHE A 1 92 ? 14.723 -13.904 -12.567 1.00 98.31 92 PHE A O 1
ATOM 729 N N . VAL A 1 93 ? 14.823 -12.163 -11.151 1.00 98.00 93 VAL A N 1
ATOM 730 C CA . VAL A 1 93 ? 15.095 -11.143 -12.171 1.00 98.00 93 VAL A CA 1
ATOM 731 C C . VAL A 1 93 ? 16.466 -11.355 -12.804 1.00 98.00 93 VAL A C 1
ATOM 733 O O . VAL A 1 93 ? 16.571 -11.275 -14.023 1.00 98.00 93 VAL A O 1
ATOM 736 N N . GLY A 1 94 ? 17.492 -11.653 -12.000 1.00 97.06 94 GLY A N 1
ATOM 737 C CA . GLY A 1 94 ? 18.834 -11.958 -12.494 1.00 97.06 94 GLY A CA 1
ATOM 738 C C . GLY A 1 94 ? 18.812 -13.104 -13.496 1.00 97.06 94 GLY A C 1
ATOM 739 O O . GLY A 1 94 ? 19.161 -12.914 -14.655 1.00 97.06 94 GLY A O 1
ATOM 740 N N . GLN A 1 95 ? 18.273 -14.254 -13.080 1.00 96.94 95 GLN A N 1
ATOM 741 C CA . GLN A 1 95 ? 18.167 -15.441 -13.932 1.00 96.94 95 GLN A CA 1
ATOM 742 C C . GLN A 1 95 ? 17.351 -15.199 -15.209 1.00 96.94 95 GLN A C 1
ATOM 744 O O . GLN A 1 95 ? 17.751 -15.648 -16.280 1.00 96.94 95 GLN A O 1
ATOM 749 N N . ALA A 1 96 ? 16.223 -14.488 -15.113 1.00 97.00 96 ALA A N 1
ATOM 750 C CA . ALA A 1 96 ? 15.375 -14.204 -16.270 1.00 97.00 96 ALA A CA 1
ATOM 751 C C . ALA A 1 96 ? 16.072 -13.310 -17.308 1.00 97.00 96 ALA A C 1
ATOM 753 O O . ALA A 1 96 ? 15.898 -13.520 -18.502 1.00 97.00 96 ALA A O 1
ATOM 754 N N . ILE A 1 97 ? 16.868 -12.333 -16.862 1.00 96.62 97 ILE A N 1
ATOM 755 C CA . ILE A 1 97 ? 17.623 -11.447 -17.761 1.00 96.62 97 ILE A CA 1
ATOM 756 C C . ILE A 1 97 ? 18.849 -12.166 -18.331 1.00 96.62 97 ILE A C 1
ATOM 758 O O . ILE A 1 97 ? 19.151 -12.008 -19.506 1.00 96.62 97 ILE A O 1
ATOM 762 N N . ASP A 1 98 ? 19.556 -12.954 -17.522 1.00 95.12 98 ASP A N 1
ATOM 763 C CA . ASP A 1 98 ? 20.803 -13.602 -17.939 1.00 95.12 98 ASP A CA 1
ATOM 764 C C . ASP A 1 98 ? 20.593 -14.710 -18.980 1.00 95.12 98 ASP A C 1
ATOM 766 O O . ASP A 1 98 ? 21.469 -14.955 -19.806 1.00 95.12 98 ASP A O 1
ATOM 770 N N . HIS A 1 99 ? 19.448 -15.396 -18.932 1.00 92.81 99 HIS A N 1
ATOM 771 C CA . HIS A 1 99 ? 19.113 -16.494 -19.845 1.00 92.81 99 HIS A CA 1
ATOM 772 C C . HIS A 1 99 ? 18.118 -16.101 -20.945 1.00 92.81 99 HIS A C 1
ATOM 774 O O . HIS A 1 99 ? 17.770 -16.946 -21.772 1.00 92.81 99 HIS A O 1
ATOM 780 N N . GLY A 1 100 ? 17.622 -14.863 -20.940 1.00 86.94 100 GLY A N 1
ATOM 781 C CA . GLY A 1 100 ? 16.486 -14.453 -21.760 1.00 86.94 100 GLY A CA 1
ATOM 782 C C . GLY A 1 100 ? 16.563 -13.012 -22.248 1.00 86.94 100 GLY A C 1
ATOM 783 O O . GLY A 1 100 ? 17.618 -12.382 -22.275 1.00 86.94 100 GLY A O 1
ATOM 784 N N . ASP A 1 101 ? 15.411 -12.489 -22.665 1.00 91.56 101 ASP A N 1
ATOM 785 C CA . ASP A 1 101 ? 15.250 -11.071 -22.988 1.00 91.56 101 ASP A CA 1
ATOM 786 C C . ASP A 1 101 ? 15.023 -10.302 -21.671 1.00 91.56 101 ASP A C 1
ATOM 788 O O . ASP A 1 101 ? 14.354 -10.779 -20.751 1.00 91.56 101 ASP A O 1
ATOM 792 N N . TRP A 1 102 ? 15.510 -9.063 -21.563 1.00 94.56 102 TRP A N 1
ATOM 793 C CA . TRP A 1 102 ? 15.231 -8.200 -20.410 1.00 94.56 102 TRP A CA 1
ATOM 794 C C . TRP A 1 102 ? 13.724 -8.034 -20.133 1.00 94.56 102 TRP A C 1
ATOM 796 O O . TRP A 1 102 ? 13.322 -7.740 -19.002 1.00 94.56 102 TRP A O 1
ATOM 806 N N . ARG A 1 103 ? 12.876 -8.242 -21.151 1.00 95.88 103 ARG A N 1
ATOM 807 C CA . ARG A 1 103 ? 11.409 -8.289 -21.038 1.00 95.88 103 ARG A CA 1
ATOM 808 C C . ARG A 1 103 ? 10.912 -9.414 -20.131 1.00 95.88 103 ARG A C 1
ATOM 810 O O . ARG A 1 103 ? 9.950 -9.192 -19.395 1.00 95.88 103 ARG A O 1
ATOM 817 N N . ASP A 1 104 ? 11.580 -10.564 -20.116 1.00 96.44 104 ASP A N 1
ATOM 818 C CA . ASP A 1 104 ? 11.253 -11.668 -19.210 1.00 96.44 104 ASP A CA 1
ATOM 819 C C . ASP A 1 104 ? 11.530 -11.249 -17.764 1.00 96.44 104 ASP A C 1
ATOM 821 O O . ASP A 1 104 ? 10.680 -11.411 -16.885 1.00 96.44 104 ASP A O 1
ATOM 825 N N . GLY A 1 105 ? 12.660 -10.570 -17.535 1.00 97.12 105 GLY A N 1
ATOM 826 C CA . GLY A 1 105 ? 12.974 -9.922 -16.260 1.00 97.12 105 GLY A CA 1
ATOM 827 C C . GLY A 1 105 ? 11.907 -8.915 -15.820 1.00 97.12 105 GLY A C 1
ATOM 828 O O . GLY A 1 105 ? 11.485 -8.923 -14.661 1.00 97.12 105 GLY A O 1
ATOM 829 N N . VAL A 1 106 ? 11.412 -8.078 -16.742 1.00 97.50 106 VAL A N 1
ATOM 830 C CA . VAL A 1 106 ? 10.302 -7.146 -16.470 1.00 97.50 106 VAL A CA 1
ATOM 831 C C . VAL A 1 106 ? 9.037 -7.896 -16.066 1.00 97.50 106 VAL A C 1
ATOM 833 O O . VAL A 1 106 ? 8.389 -7.518 -15.087 1.00 97.50 106 VAL A O 1
ATOM 836 N N . PHE A 1 107 ? 8.662 -8.932 -16.817 1.00 97.88 107 PHE A N 1
ATOM 837 C CA . PHE A 1 107 ? 7.460 -9.712 -16.549 1.00 97.88 107 PHE A CA 1
ATOM 838 C C . PHE A 1 107 ? 7.532 -10.384 -15.174 1.00 97.88 107 PHE A C 1
ATOM 840 O O . PHE A 1 107 ? 6.627 -10.201 -14.357 1.00 97.88 107 PHE A O 1
ATOM 847 N N . VAL A 1 108 ? 8.642 -11.063 -14.873 1.00 98.19 108 VAL A N 1
ATOM 848 C CA . VAL A 1 108 ? 8.899 -11.698 -13.573 1.00 98.19 108 VAL A CA 1
ATOM 849 C C . VAL A 1 108 ? 8.825 -10.677 -12.436 1.00 98.19 108 VAL A C 1
ATOM 851 O O . VAL A 1 108 ? 8.102 -10.890 -11.461 1.00 98.19 108 VAL A O 1
ATOM 854 N N . ALA A 1 109 ? 9.493 -9.528 -12.571 1.00 98.44 109 ALA A N 1
ATOM 855 C CA . ALA A 1 109 ? 9.466 -8.473 -11.558 1.00 98.44 109 ALA A CA 1
ATOM 856 C C . ALA A 1 109 ? 8.045 -7.939 -11.299 1.00 98.44 109 ALA A C 1
ATOM 858 O O . ALA A 1 109 ? 7.657 -7.707 -10.148 1.00 98.44 109 ALA A O 1
ATOM 859 N N . ARG A 1 110 ? 7.239 -7.767 -12.354 1.00 98.25 110 ARG A N 1
ATOM 860 C CA . ARG A 1 110 ? 5.837 -7.339 -12.241 1.00 98.25 110 ARG A CA 1
ATOM 861 C C . ARG A 1 110 ? 4.964 -8.388 -11.562 1.00 98.25 110 ARG A C 1
ATOM 863 O O . ARG A 1 110 ? 4.175 -8.029 -10.693 1.00 98.25 110 ARG A O 1
ATOM 870 N N . VAL A 1 111 ? 5.122 -9.666 -11.905 1.00 98.56 111 VAL A N 1
ATOM 871 C CA . VAL A 1 111 ? 4.388 -10.768 -11.262 1.00 98.56 111 VAL A CA 1
ATOM 872 C C . VAL A 1 111 ? 4.733 -10.853 -9.774 1.00 98.56 111 VAL A C 1
ATOM 874 O O . VAL A 1 111 ? 3.831 -10.918 -8.941 1.00 98.56 111 VAL A O 1
ATOM 877 N N . LEU A 1 112 ? 6.015 -10.759 -9.409 1.00 98.62 112 LEU A N 1
ATOM 878 C CA . LEU A 1 112 ? 6.432 -10.730 -8.003 1.00 98.62 112 LEU A CA 1
ATOM 879 C C . LEU A 1 112 ? 5.865 -9.511 -7.261 1.00 98.62 112 LEU A C 1
ATOM 881 O O . LEU A 1 112 ? 5.429 -9.627 -6.114 1.00 98.62 112 LEU A O 1
ATOM 885 N N . THR A 1 113 ? 5.799 -8.351 -7.919 1.00 98.50 113 THR A N 1
ATOM 886 C CA . THR A 1 113 ? 5.205 -7.142 -7.326 1.00 98.50 113 THR A CA 1
ATOM 887 C C . THR A 1 113 ? 3.687 -7.269 -7.151 1.00 98.50 113 THR A C 1
ATOM 889 O O . THR A 1 113 ? 3.157 -6.849 -6.120 1.00 98.50 113 THR A O 1
ATOM 892 N N . LEU A 1 114 ? 2.992 -7.936 -8.078 1.00 98.44 114 LEU A N 1
ATOM 893 C CA . LEU A 1 114 ? 1.581 -8.304 -7.935 1.00 98.44 114 LEU A CA 1
ATOM 894 C C . LEU A 1 114 ? 1.385 -9.225 -6.723 1.00 98.44 114 LEU A C 1
ATOM 896 O O . LEU A 1 114 ? 0.483 -8.982 -5.919 1.00 98.44 114 LEU A O 1
ATOM 900 N N . CYS A 1 115 ? 2.243 -10.233 -6.538 1.00 98.56 115 CYS A N 1
ATOM 901 C CA . CYS A 1 115 ? 2.199 -11.123 -5.373 1.00 98.56 115 CYS A CA 1
ATOM 902 C C . CYS A 1 115 ? 2.372 -10.355 -4.050 1.00 98.56 115 CYS A C 1
ATOM 904 O O . CYS A 1 115 ? 1.606 -10.569 -3.109 1.00 98.56 115 CYS A O 1
ATOM 906 N N . LEU A 1 116 ? 3.308 -9.400 -3.982 1.00 98.56 116 LEU A N 1
ATOM 907 C CA . LEU A 1 116 ? 3.434 -8.485 -2.835 1.00 98.56 116 LEU A CA 1
ATOM 908 C C . LEU A 1 116 ? 2.161 -7.646 -2.633 1.00 98.56 116 LEU A C 1
ATOM 910 O O . LEU A 1 116 ? 1.726 -7.411 -1.503 1.00 98.56 116 LEU A O 1
ATOM 914 N N . GLY A 1 117 ? 1.522 -7.238 -3.726 1.00 98.56 117 GLY A N 1
ATOM 915 C CA . GLY A 1 117 ? 0.218 -6.592 -3.723 1.00 98.56 117 GLY A CA 1
ATOM 916 C C . GLY A 1 117 ? -0.891 -7.452 -3.101 1.00 98.56 117 GLY A C 1
ATOM 917 O O . GLY A 1 117 ? -1.658 -6.970 -2.267 1.00 98.56 117 GLY A O 1
ATOM 918 N N . VAL A 1 118 ? -0.936 -8.750 -3.415 1.00 98.75 118 VAL A N 1
ATOM 919 C CA . VAL A 1 118 ? -1.863 -9.716 -2.795 1.00 98.75 118 VAL A CA 1
ATOM 920 C C . VAL A 1 118 ? -1.632 -9.814 -1.285 1.00 98.75 118 VAL A C 1
ATOM 922 O O . VAL A 1 118 ? -2.596 -9.778 -0.515 1.00 98.75 118 VAL A O 1
ATOM 925 N N . LEU A 1 119 ? -0.372 -9.850 -0.838 1.00 98.62 119 LEU A N 1
ATOM 926 C CA . LEU A 1 119 ? -0.042 -9.821 0.592 1.00 98.62 119 LEU A CA 1
ATOM 927 C C . LEU A 1 119 ? -0.542 -8.537 1.270 1.00 98.62 119 LEU A C 1
ATOM 929 O O . LEU A 1 119 ? -1.055 -8.596 2.389 1.00 98.62 119 LEU A O 1
ATOM 933 N N . CYS A 1 120 ? -0.476 -7.388 0.590 1.00 98.75 120 CYS A N 1
ATOM 934 C CA . CYS A 1 120 ? -1.076 -6.149 1.092 1.00 98.75 120 CYS A CA 1
ATOM 935 C C . CYS A 1 120 ? -2.594 -6.267 1.241 1.00 98.75 120 CYS A C 1
ATOM 937 O O . CYS A 1 120 ? -3.122 -5.801 2.242 1.00 98.75 120 CYS A O 1
ATOM 939 N N . VAL A 1 121 ? -3.305 -6.898 0.298 1.00 98.81 121 VAL A N 1
ATOM 940 C CA . VAL A 1 121 ? -4.765 -7.086 0.400 1.00 98.81 121 VAL A CA 1
ATOM 941 C C . VAL A 1 121 ? -5.129 -7.932 1.621 1.00 98.81 121 VAL A C 1
ATOM 943 O O . VAL A 1 121 ? -6.051 -7.585 2.362 1.00 98.81 121 VAL A O 1
ATOM 946 N N . VAL A 1 122 ? -4.368 -8.994 1.890 1.00 98.69 122 VAL A N 1
ATOM 947 C CA . VAL A 1 122 ? -4.537 -9.806 3.105 1.00 98.69 122 VAL A CA 1
ATOM 948 C C . VAL A 1 122 ? -4.237 -8.981 4.363 1.00 98.69 122 VAL A C 1
ATOM 950 O O . VAL A 1 122 ? -5.004 -9.028 5.328 1.00 98.69 122 VAL A O 1
ATOM 953 N N . ALA A 1 123 ? -3.177 -8.167 4.347 1.00 98.69 123 ALA A N 1
ATOM 954 C CA . ALA A 1 123 ? -2.859 -7.257 5.444 1.00 98.69 123 ALA A CA 1
ATOM 955 C C . ALA A 1 123 ? -3.958 -6.201 5.659 1.00 98.69 123 ALA A C 1
ATOM 957 O O . ALA A 1 123 ? -4.330 -5.940 6.802 1.00 98.69 123 ALA A O 1
ATOM 958 N N . PHE A 1 124 ? -4.538 -5.635 4.592 1.00 98.75 124 PHE A N 1
ATOM 959 C CA . PHE A 1 124 ? -5.665 -4.703 4.683 1.00 98.75 124 PHE A CA 1
ATOM 960 C C . PHE A 1 124 ? -6.858 -5.368 5.355 1.00 98.75 124 PHE A C 1
ATOM 962 O O . PHE A 1 124 ? -7.470 -4.753 6.227 1.00 98.75 124 PHE A O 1
ATOM 969 N N . PHE A 1 125 ? -7.160 -6.618 4.999 1.00 98.69 125 PHE A N 1
ATOM 970 C CA . PHE A 1 125 ? -8.239 -7.383 5.613 1.00 98.69 125 PHE A CA 1
ATOM 971 C C . PHE A 1 125 ? -8.009 -7.602 7.104 1.00 98.69 125 PHE A C 1
ATOM 973 O O . PHE A 1 125 ? -8.870 -7.261 7.920 1.00 98.69 125 PHE A O 1
ATOM 980 N N . TRP A 1 126 ? -6.832 -8.104 7.476 1.00 98.50 126 TRP A N 1
ATOM 981 C CA . TRP A 1 126 ? -6.487 -8.335 8.875 1.00 98.50 126 TRP A CA 1
ATOM 982 C C . TRP A 1 126 ? -6.499 -7.039 9.695 1.00 98.50 126 TRP A C 1
ATOM 984 O O . TRP A 1 126 ? -7.174 -6.967 10.724 1.00 98.50 126 TRP A O 1
ATOM 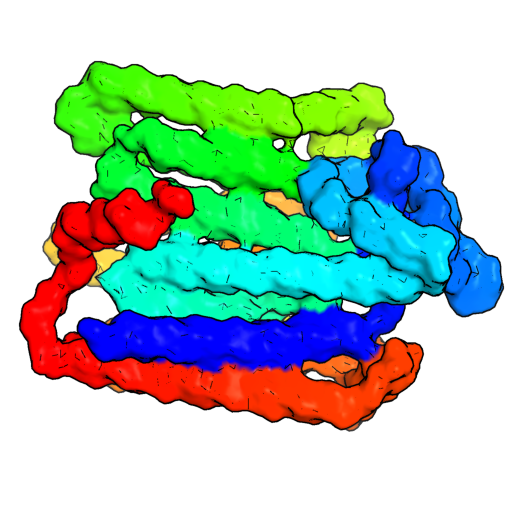994 N N . THR A 1 127 ? -5.836 -5.984 9.218 1.00 98.50 127 THR A N 1
ATOM 995 C CA . THR A 1 127 ? -5.802 -4.690 9.908 1.00 98.50 127 THR A CA 1
ATOM 996 C C . THR A 1 127 ? -7.194 -4.077 10.005 1.00 98.50 127 THR A C 1
ATOM 998 O O . THR A 1 127 ? -7.561 -3.550 11.054 1.00 98.50 127 THR A O 1
ATOM 1001 N N . SER A 1 128 ? -8.018 -4.194 8.964 1.00 98.19 128 SER A N 1
ATOM 1002 C CA . SER A 1 128 ? -9.393 -3.692 8.996 1.00 98.19 128 SER A CA 1
ATOM 1003 C C . SER A 1 128 ? -10.275 -4.440 9.992 1.00 98.19 128 SER A C 1
ATOM 1005 O O . SER A 1 128 ? -11.094 -3.816 10.672 1.00 98.19 128 SER A O 1
ATOM 1007 N N . TRP A 1 129 ? -10.089 -5.756 10.119 1.00 97.50 129 TRP A N 1
ATOM 1008 C CA . TRP A 1 129 ? -10.757 -6.571 11.131 1.00 97.50 129 TRP A CA 1
ATOM 1009 C C . TRP A 1 129 ? -10.359 -6.136 12.534 1.00 97.50 129 TRP A C 1
ATOM 1011 O O . TRP A 1 129 ? -11.219 -5.871 13.378 1.00 97.50 129 TRP A O 1
ATOM 1021 N N . VAL A 1 130 ? -9.051 -6.005 12.763 1.00 96.69 130 VAL A N 1
ATOM 1022 C CA . VAL A 1 130 ? -8.507 -5.551 14.039 1.00 96.69 130 VAL A CA 1
ATOM 1023 C C . VAL A 1 130 ? -9.030 -4.160 14.374 1.00 96.69 130 VAL A C 1
ATOM 1025 O O . VAL A 1 130 ? -9.470 -3.963 15.496 1.00 96.69 130 VAL A O 1
ATOM 1028 N N . VAL A 1 131 ? -9.060 -3.206 13.442 1.00 95.69 131 VAL A N 1
ATOM 1029 C CA . VAL A 1 131 ? -9.535 -1.840 13.715 1.00 95.69 131 VAL A CA 1
ATOM 1030 C C . VAL A 1 131 ? -11.042 -1.797 13.944 1.00 95.69 131 VAL A C 1
ATOM 1032 O O . VAL A 1 131 ? -11.493 -1.288 14.970 1.00 95.69 131 VAL A O 1
ATOM 1035 N N . SER A 1 132 ? -11.833 -2.325 13.013 1.00 94.50 132 SER A N 1
ATOM 1036 C CA . SER A 1 132 ? -13.279 -2.092 13.003 1.00 94.50 132 SER A CA 1
ATOM 1037 C C . SER A 1 132 ? -14.074 -3.053 13.884 1.00 94.50 132 SER A C 1
ATOM 1039 O O . SER A 1 132 ? -15.160 -2.690 14.328 1.00 94.50 132 SER A O 1
ATOM 1041 N N . GLN A 1 133 ? -13.581 -4.284 14.091 1.00 92.06 133 GLN A N 1
ATOM 1042 C CA . GLN A 1 133 ? -14.328 -5.405 14.691 1.00 92.06 133 GLN A CA 1
ATOM 1043 C C . GLN A 1 133 ? -15.702 -5.661 14.037 1.00 92.06 133 GLN A C 1
ATOM 1045 O O . GLN A 1 133 ? -16.554 -6.350 14.597 1.00 92.06 133 GLN A O 1
ATOM 1050 N N . SER A 1 134 ? -15.922 -5.115 12.838 1.00 93.06 134 SER A N 1
ATOM 1051 C CA . SER A 1 134 ? -17.170 -5.198 12.094 1.00 93.06 134 SER A CA 1
ATOM 1052 C C . SER A 1 134 ? -16.905 -5.935 10.785 1.00 93.06 134 SER A C 1
ATOM 1054 O O . SER A 1 134 ? -16.132 -5.441 9.960 1.00 93.06 134 SER A O 1
ATOM 1056 N N . PRO A 1 135 ? -17.547 -7.093 10.549 1.00 95.19 135 PRO A N 1
ATOM 1057 C CA . PRO A 1 135 ? -17.403 -7.846 9.306 1.00 95.19 135 PRO A CA 1
ATOM 1058 C C . PRO A 1 135 ? -17.666 -7.001 8.055 1.00 95.19 135 PRO A C 1
ATOM 1060 O O . PRO A 1 135 ? -16.932 -7.091 7.074 1.00 95.19 135 PRO A O 1
ATOM 1063 N N . LEU 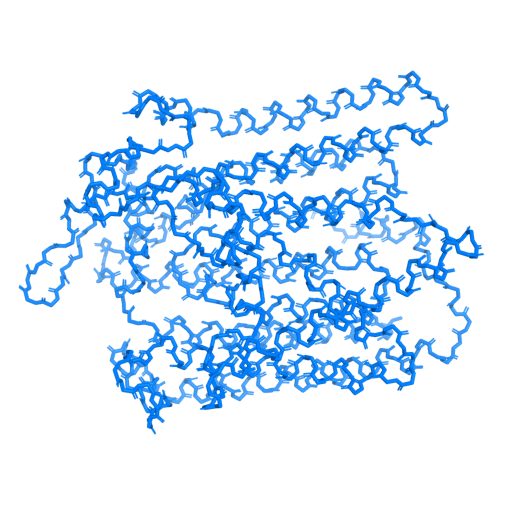A 1 136 ? -18.701 -6.157 8.109 1.00 95.56 136 LEU A N 1
ATOM 1064 C CA . LEU A 1 136 ? -19.114 -5.314 6.992 1.00 95.56 136 LEU A CA 1
ATOM 1065 C C . LEU A 1 136 ? -18.073 -4.228 6.695 1.00 95.56 136 LEU A C 1
ATOM 1067 O O . LEU A 1 136 ? -17.658 -4.090 5.548 1.00 95.56 136 LEU A O 1
ATOM 1071 N N . VAL A 1 137 ? -17.620 -3.504 7.728 1.00 96.44 137 VAL A N 1
ATOM 1072 C CA . VAL A 1 137 ? -16.582 -2.469 7.578 1.00 96.44 137 VAL A CA 1
ATOM 1073 C C . VAL A 1 137 ? -15.282 -3.101 7.107 1.00 96.44 137 VAL A C 1
ATOM 1075 O O . VAL A 1 137 ? -14.666 -2.565 6.201 1.00 96.44 137 VAL A O 1
ATOM 1078 N N . THR A 1 138 ? -14.908 -4.257 7.662 1.00 97.56 138 THR A N 1
ATOM 1079 C CA . THR A 1 138 ? -13.693 -4.996 7.289 1.00 97.56 138 THR A CA 1
ATOM 1080 C C . THR A 1 138 ? -13.667 -5.321 5.805 1.00 97.56 138 THR A C 1
ATOM 1082 O O . THR A 1 138 ? -12.685 -5.038 5.122 1.00 97.56 138 THR A O 1
ATOM 1085 N N . LEU A 1 139 ? -14.749 -5.912 5.293 1.00 98.12 139 LEU A N 1
ATOM 1086 C CA . LEU A 1 139 ? -14.819 -6.287 3.889 1.00 98.12 139 LEU A CA 1
ATOM 1087 C C . LEU A 1 139 ? -14.839 -5.044 2.988 1.00 98.12 139 LEU A C 1
ATOM 1089 O O . LEU A 1 139 ? -14.099 -4.986 2.009 1.00 98.12 139 LEU A O 1
ATOM 1093 N N . ALA A 1 140 ? -15.630 -4.031 3.353 1.00 97.94 140 ALA A N 1
ATOM 1094 C CA . ALA A 1 140 ? -15.729 -2.789 2.598 1.00 97.94 140 ALA A CA 1
ATOM 1095 C C . ALA A 1 140 ? -14.398 -2.017 2.561 1.00 97.94 140 ALA A C 1
ATOM 1097 O O . ALA A 1 140 ? -13.978 -1.601 1.487 1.00 97.94 140 ALA A O 1
ATOM 1098 N N . SER A 1 141 ? -13.690 -1.864 3.684 1.00 98.38 141 SER A N 1
ATOM 1099 C CA . SER A 1 141 ? -12.399 -1.161 3.723 1.00 98.38 141 SER A CA 1
ATOM 1100 C C . SER A 1 141 ? -11.323 -1.924 2.966 1.00 98.38 141 SER A C 1
ATOM 1102 O O . SER A 1 141 ? -10.538 -1.313 2.251 1.00 98.38 141 SER A O 1
ATOM 1104 N N . THR A 1 142 ? -11.313 -3.255 3.045 1.00 98.75 142 THR A N 1
ATOM 1105 C CA . THR A 1 142 ? -10.386 -4.077 2.253 1.00 98.75 142 THR A CA 1
ATOM 1106 C C . THR A 1 142 ? -10.620 -3.868 0.760 1.00 98.75 142 THR A C 1
ATOM 1108 O O . THR A 1 142 ? -9.668 -3.641 0.018 1.00 98.75 142 THR A O 1
ATOM 1111 N N . ALA A 1 143 ? -11.881 -3.885 0.319 1.00 98.38 143 ALA A N 1
ATOM 1112 C CA . ALA A 1 143 ? -12.230 -3.682 -1.081 1.00 98.38 143 ALA A CA 1
ATOM 1113 C C . ALA A 1 143 ? -11.919 -2.250 -1.552 1.00 98.38 143 ALA A C 1
ATOM 1115 O O . ALA A 1 143 ? -11.399 -2.070 -2.651 1.00 98.38 143 ALA A O 1
ATOM 1116 N N . VAL A 1 144 ? -12.154 -1.229 -0.718 1.00 97.94 144 VAL A N 1
ATOM 1117 C CA . VAL A 1 144 ? -11.769 0.164 -1.016 1.00 97.94 144 VAL A CA 1
ATOM 1118 C C . VAL A 1 144 ? -10.247 0.311 -1.125 1.00 97.94 144 VAL A C 1
ATOM 1120 O O . VAL A 1 144 ? -9.762 0.949 -2.054 1.00 97.94 144 VAL A O 1
ATOM 1123 N N . ALA A 1 145 ? -9.481 -0.295 -0.216 1.00 98.12 145 ALA A N 1
ATOM 1124 C CA . ALA A 1 145 ? -8.020 -0.269 -0.257 1.00 98.12 145 ALA A CA 1
ATOM 1125 C C . ALA A 1 145 ? -7.473 -0.978 -1.508 1.00 98.12 145 ALA A C 1
ATOM 1127 O O . ALA A 1 145 ? -6.632 -0.427 -2.216 1.00 98.12 145 ALA A O 1
ATOM 1128 N N . ALA A 1 146 ? -7.987 -2.175 -1.807 1.00 98.25 146 ALA A N 1
ATOM 1129 C CA . ALA A 1 146 ? -7.574 -2.979 -2.957 1.00 98.25 146 ALA A CA 1
ATOM 1130 C C . ALA A 1 146 ? -7.953 -2.336 -4.300 1.00 98.25 146 ALA A C 1
ATOM 1132 O O . ALA A 1 146 ? -7.213 -2.473 -5.269 1.00 98.25 146 ALA A O 1
ATOM 1133 N N . SER A 1 147 ? -9.071 -1.606 -4.356 1.00 97.25 147 SER A N 1
ATOM 1134 C CA . SER A 1 147 ? -9.506 -0.869 -5.550 1.00 97.25 147 SER A CA 1
ATOM 1135 C C . SER A 1 147 ? -8.876 0.523 -5.680 1.00 97.25 147 SER A C 1
ATOM 1137 O O . SER A 1 147 ? -9.154 1.243 -6.643 1.00 97.25 147 SER A O 1
ATOM 1139 N N . TRP A 1 148 ? -7.994 0.928 -4.755 1.00 94.94 148 TRP A N 1
ATOM 1140 C CA . TRP A 1 148 ? -7.366 2.241 -4.833 1.00 94.94 148 TRP A CA 1
ATOM 1141 C C . TRP A 1 148 ? -6.416 2.314 -6.034 1.00 94.94 148 TRP A C 1
ATOM 1143 O O . TRP A 1 148 ? -5.404 1.617 -6.108 1.00 94.94 148 TRP A O 1
ATOM 1153 N N . THR A 1 149 ? -6.722 3.195 -6.989 1.00 92.69 149 THR A N 1
ATOM 1154 C CA . THR A 1 149 ? -6.023 3.259 -8.285 1.00 92.69 149 THR A CA 1
ATOM 1155 C C . THR A 1 149 ? -4.486 3.378 -8.178 1.00 92.69 149 THR A C 1
ATOM 1157 O O . THR A 1 149 ? -3.785 2.664 -8.898 1.00 92.69 149 THR A O 1
ATOM 1160 N N . PRO A 1 150 ? -3.906 4.238 -7.313 1.00 93.06 150 PRO A N 1
ATOM 1161 C CA . PRO A 1 150 ? -2.462 4.330 -7.132 1.00 93.06 150 PRO A CA 1
ATOM 1162 C C . PRO A 1 150 ? -1.858 3.013 -6.662 1.00 93.06 150 PRO A C 1
ATOM 1164 O O . PRO A 1 150 ? -0.781 2.654 -7.128 1.00 93.06 150 PRO A O 1
ATOM 1167 N N . PHE A 1 151 ? -2.559 2.302 -5.775 1.00 96.69 151 PHE A N 1
ATOM 1168 C CA . PHE A 1 151 ? -2.104 1.036 -5.224 1.00 96.69 151 PHE A CA 1
ATOM 1169 C C . PHE A 1 151 ? -2.077 -0.055 -6.302 1.00 96.69 151 PHE A C 1
ATOM 1171 O O . PHE A 1 151 ? -1.059 -0.721 -6.471 1.00 96.69 151 PHE A O 1
ATOM 1178 N N . ILE A 1 152 ? -3.135 -0.165 -7.110 1.00 96.06 152 ILE A N 1
ATOM 1179 C CA . ILE A 1 152 ? -3.177 -1.077 -8.267 1.00 96.06 152 ILE A CA 1
ATOM 1180 C C . ILE A 1 152 ? -2.023 -0.800 -9.226 1.00 96.06 152 ILE A C 1
ATOM 1182 O O . ILE A 1 152 ? -1.318 -1.722 -9.628 1.00 96.06 152 ILE A O 1
ATOM 1186 N N . ARG A 1 153 ? -1.780 0.475 -9.546 1.00 93.75 153 ARG A N 1
ATOM 1187 C CA . ARG A 1 153 ? -0.714 0.855 -10.474 1.00 93.75 153 ARG A CA 1
ATOM 1188 C C . ARG A 1 153 ? 0.672 0.456 -9.973 1.00 93.75 153 ARG A C 1
ATOM 1190 O O . ARG A 1 153 ? 1.444 -0.075 -10.759 1.00 93.75 153 ARG A O 1
ATOM 1197 N N . VAL A 1 154 ? 1.004 0.727 -8.707 1.00 95.62 154 VAL A N 1
ATOM 1198 C CA . VAL A 1 154 ? 2.319 0.325 -8.169 1.00 95.62 154 VAL A CA 1
ATOM 1199 C C . VAL A 1 154 ? 2.437 -1.185 -7.987 1.00 95.62 154 VAL A C 1
ATOM 1201 O O . VAL A 1 154 ? 3.545 -1.693 -7.956 1.00 95.62 154 VAL A O 1
ATOM 1204 N N . SER A 1 155 ? 1.313 -1.897 -7.887 1.00 97.44 155 SER A N 1
ATOM 1205 C CA . SER A 1 155 ? 1.302 -3.358 -7.773 1.00 97.44 155 SER A CA 1
ATOM 1206 C C . SER A 1 155 ? 1.442 -4.063 -9.125 1.00 97.44 155 SER A C 1
ATOM 1208 O O . SER A 1 155 ? 1.894 -5.198 -9.172 1.00 97.44 155 SER A O 1
ATOM 1210 N N . GLY A 1 156 ? 1.050 -3.404 -10.222 1.00 96.19 156 GLY A N 1
ATOM 1211 C CA . GLY A 1 156 ? 1.168 -3.924 -11.591 1.00 96.19 156 GLY A CA 1
ATOM 1212 C C . GLY A 1 156 ? 2.431 -3.482 -12.335 1.00 96.19 156 GLY A C 1
ATOM 1213 O O . GLY A 1 156 ? 2.592 -3.800 -13.511 1.00 96.19 156 GLY A O 1
ATOM 1214 N N . ASP A 1 157 ? 3.309 -2.730 -11.674 1.00 96.19 157 ASP A N 1
ATOM 1215 C CA . ASP A 1 157 ? 4.567 -2.213 -12.213 1.00 96.19 157 ASP A CA 1
ATOM 1216 C C . ASP A 1 157 ? 5.713 -2.511 -11.232 1.00 96.19 157 ASP A C 1
ATOM 1218 O O . ASP A 1 157 ? 5.483 -3.005 -10.133 1.00 96.19 157 ASP A O 1
ATOM 1222 N N . ILE A 1 158 ? 6.956 -2.227 -11.612 1.00 97.56 158 ILE A N 1
ATOM 1223 C CA . ILE A 1 158 ? 8.142 -2.549 -10.806 1.00 97.56 158 ILE A CA 1
ATOM 1224 C C . ILE A 1 158 ? 8.415 -1.408 -9.819 1.00 97.56 158 ILE A C 1
ATOM 1226 O O . ILE A 1 158 ? 9.190 -0.499 -10.116 1.00 97.56 158 ILE A O 1
ATOM 1230 N N . MET A 1 159 ? 7.726 -1.414 -8.675 1.00 96.31 159 MET A N 1
ATOM 1231 C CA . MET A 1 159 ? 7.780 -0.349 -7.665 1.00 96.31 159 MET A CA 1
ATOM 1232 C C . MET A 1 159 ? 7.923 -0.915 -6.247 1.00 96.31 159 MET A C 1
ATOM 1234 O O . MET A 1 159 ? 7.178 -1.807 -5.842 1.00 96.31 159 MET A O 1
ATOM 1238 N N . ASN A 1 160 ? 8.805 -0.316 -5.440 1.00 97.19 160 ASN A N 1
ATOM 1239 C CA . ASN A 1 160 ? 9.008 -0.714 -4.039 1.00 97.19 160 ASN A CA 1
ATOM 1240 C C . ASN A 1 160 ? 7.898 -0.236 -3.083 1.00 97.19 160 ASN A C 1
ATOM 1242 O O . ASN A 1 160 ? 7.874 -0.632 -1.915 1.00 97.19 160 ASN A O 1
ATOM 1246 N N . ASP A 1 161 ? 6.979 0.620 -3.544 1.00 97.38 161 ASP A N 1
ATOM 1247 C CA . ASP A 1 161 ? 5.911 1.185 -2.715 1.00 97.38 161 ASP A CA 1
ATOM 1248 C C . ASP A 1 161 ? 4.995 0.102 -2.100 1.00 97.38 161 ASP A C 1
ATOM 1250 O O . ASP A 1 161 ? 4.469 0.309 -1.006 1.00 97.38 161 ASP A O 1
ATOM 1254 N N . THR A 1 162 ? 4.832 -1.063 -2.740 1.00 97.44 162 THR A N 1
ATOM 1255 C CA . THR A 1 162 ? 4.014 -2.181 -2.223 1.00 97.44 162 THR A CA 1
ATOM 1256 C C . THR A 1 162 ? 4.516 -2.694 -0.871 1.00 97.44 162 THR A C 1
ATOM 1258 O O . THR A 1 162 ? 3.723 -2.872 0.052 1.00 97.44 162 THR A O 1
ATOM 1261 N N . VAL A 1 163 ? 5.832 -2.836 -0.697 1.00 98.19 163 VAL A N 1
ATOM 1262 C CA . VAL A 1 163 ? 6.440 -3.289 0.568 1.00 98.19 163 VAL A CA 1
ATOM 1263 C C . VAL A 1 163 ? 6.208 -2.270 1.688 1.00 98.19 163 VAL A C 1
ATOM 1265 O O . VAL A 1 163 ? 5.877 -2.640 2.815 1.00 98.19 163 VAL A O 1
ATOM 1268 N N . VAL A 1 164 ? 6.299 -0.975 1.371 1.00 97.44 164 VAL A N 1
ATOM 1269 C CA . VAL A 1 164 ? 6.039 0.114 2.329 1.00 97.44 164 VAL A CA 1
ATOM 1270 C C . VAL A 1 164 ? 4.578 0.100 2.784 1.00 97.44 164 VAL A C 1
ATOM 1272 O O . VAL A 1 164 ? 4.292 0.286 3.969 1.00 97.44 164 VAL A O 1
ATOM 1275 N N . VAL A 1 165 ? 3.645 -0.119 1.853 1.00 98.31 165 VAL A N 1
ATOM 1276 C CA . VAL A 1 165 ? 2.207 -0.227 2.139 1.00 98.31 165 VAL A CA 1
ATOM 1277 C C . VAL A 1 165 ? 1.915 -1.438 3.014 1.00 98.31 165 VAL A C 1
ATOM 1279 O O . VAL A 1 165 ? 1.192 -1.304 4.003 1.00 98.31 165 VAL A O 1
ATOM 1282 N N . PHE A 1 166 ? 2.501 -2.591 2.687 1.00 98.69 166 PHE A N 1
ATOM 1283 C CA . PHE A 1 166 ? 2.384 -3.815 3.473 1.00 98.69 166 PHE A CA 1
ATOM 1284 C C . PHE A 1 166 ? 2.846 -3.597 4.916 1.00 98.69 166 PHE A C 1
ATOM 1286 O O . PHE A 1 166 ? 2.064 -3.783 5.851 1.00 98.69 166 PHE A O 1
ATOM 1293 N N . ALA A 1 167 ? 4.082 -3.119 5.094 1.00 98.50 167 ALA A N 1
ATOM 1294 C CA . ALA A 1 167 ? 4.661 -2.881 6.409 1.00 98.50 167 ALA A CA 1
ATOM 1295 C C . ALA A 1 167 ? 3.839 -1.855 7.204 1.00 98.50 167 ALA A C 1
ATOM 1297 O O . ALA A 1 167 ? 3.456 -2.119 8.341 1.00 98.50 167 ALA A O 1
ATOM 1298 N N . THR A 1 168 ? 3.447 -0.739 6.577 1.00 98.44 168 THR A N 1
ATOM 1299 C CA . THR A 1 168 ? 2.654 0.307 7.247 1.00 98.44 168 THR A CA 1
ATOM 1300 C C . THR A 1 168 ? 1.303 -0.234 7.709 1.00 98.44 168 THR A C 1
ATOM 1302 O O . THR A 1 168 ? 0.872 0.023 8.832 1.00 98.44 168 THR A O 1
ATOM 1305 N N . THR A 1 169 ? 0.641 -1.024 6.862 1.00 98.69 169 THR A N 1
ATOM 1306 C CA . THR A 1 169 ? -0.654 -1.640 7.171 1.00 98.69 169 THR A CA 1
ATOM 1307 C C . THR A 1 169 ? -0.551 -2.592 8.356 1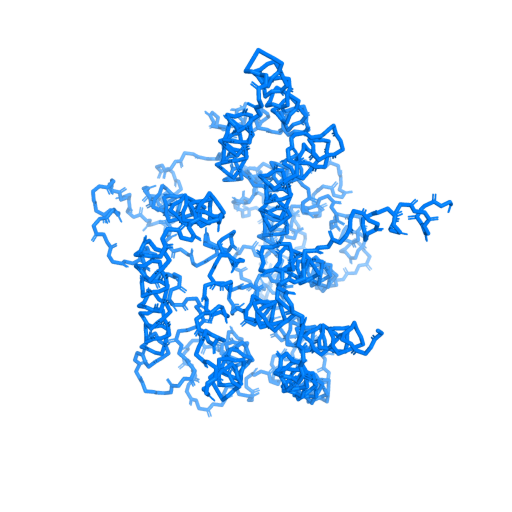.00 98.69 169 THR A C 1
ATOM 1309 O O . THR A 1 169 ? -1.407 -2.551 9.245 1.00 98.69 169 THR A O 1
ATOM 1312 N N . LEU A 1 170 ? 0.495 -3.422 8.401 1.00 98.69 170 LEU A N 1
ATOM 1313 C CA . LEU A 1 170 ? 0.742 -4.318 9.527 1.00 98.69 170 LEU A CA 1
ATOM 1314 C C . LEU A 1 170 ? 1.115 -3.553 10.798 1.00 98.69 170 LEU A C 1
ATOM 1316 O O . LEU A 1 170 ? 0.568 -3.867 11.852 1.00 98.69 170 LEU A O 1
ATOM 1320 N N . THR A 1 171 ? 1.958 -2.518 10.715 1.00 98.69 171 THR A N 1
ATOM 1321 C CA . THR A 1 171 ? 2.278 -1.663 11.866 1.00 98.69 171 THR A CA 1
ATOM 1322 C C . THR A 1 171 ? 1.011 -1.055 12.454 1.00 98.69 171 THR A C 1
ATOM 1324 O O . THR A 1 171 ? 0.820 -1.154 13.659 1.00 98.69 171 THR A O 1
ATOM 1327 N N . VAL A 1 172 ? 0.091 -0.530 11.635 1.00 98.50 172 VAL A N 1
ATOM 1328 C CA . VAL A 1 172 ? -1.204 -0.022 12.125 1.00 98.50 172 VAL A CA 1
ATOM 1329 C C . VAL A 1 172 ? -1.997 -1.110 12.843 1.00 98.50 172 VAL A C 1
ATOM 1331 O O . VAL A 1 172 ? -2.479 -0.883 13.952 1.00 98.50 172 VAL A O 1
ATOM 1334 N N . GLY A 1 173 ? -2.129 -2.295 12.244 1.00 98.50 173 GLY A N 1
ATOM 1335 C CA . GLY A 1 173 ? -2.876 -3.391 12.859 1.00 98.50 173 GLY A CA 1
ATOM 1336 C C . GLY A 1 173 ? -2.265 -3.836 14.191 1.00 98.50 173 GLY A C 1
ATOM 1337 O O . GLY A 1 173 ? -2.978 -3.919 15.190 1.00 98.50 173 GLY A O 1
ATOM 1338 N N . ILE A 1 174 ? -0.944 -4.033 14.252 1.00 98.69 174 ILE A N 1
ATOM 1339 C CA . ILE A 1 174 ? -0.229 -4.419 15.479 1.00 98.69 174 ILE A CA 1
ATOM 1340 C C . ILE A 1 174 ? -0.324 -3.311 16.535 1.00 98.69 174 ILE A C 1
ATOM 1342 O O . ILE A 1 174 ? -0.609 -3.597 17.696 1.00 98.69 174 ILE A O 1
ATOM 1346 N N . SER A 1 175 ? -0.171 -2.045 16.143 1.00 98.50 175 SER A N 1
ATOM 1347 C CA . SER A 1 175 ? -0.356 -0.893 17.028 1.00 98.50 175 SER A CA 1
ATOM 1348 C C . SER A 1 175 ? -1.747 -0.879 17.661 1.00 98.50 175 SER A C 1
ATOM 1350 O O . SER A 1 175 ? -1.873 -0.670 18.864 1.00 98.50 175 SER A O 1
ATOM 1352 N N . VAL A 1 176 ? -2.797 -1.175 16.895 1.00 97.88 176 VAL A N 1
ATOM 1353 C CA . VAL A 1 176 ? -4.166 -1.253 17.426 1.00 97.88 176 VAL A CA 1
ATOM 1354 C C . VAL A 1 176 ? -4.346 -2.456 18.354 1.00 97.88 176 VAL A C 1
ATOM 1356 O O . VAL A 1 176 ? -5.047 -2.347 19.363 1.00 97.88 176 VAL A O 1
ATOM 1359 N N . VAL A 1 177 ? -3.692 -3.590 18.073 1.00 98.06 177 VAL A N 1
ATOM 1360 C CA . VAL A 1 177 ? -3.647 -4.724 19.011 1.00 98.06 177 VAL A CA 1
ATOM 1361 C C . VAL A 1 177 ? -2.994 -4.309 20.333 1.00 98.06 177 VAL A C 1
ATOM 1363 O O . VAL A 1 177 ? -3.567 -4.591 21.383 1.00 98.06 177 VAL A O 1
ATOM 1366 N N . ILE A 1 178 ? -1.860 -3.602 20.297 1.00 97.75 178 ILE A N 1
ATOM 1367 C CA . ILE A 1 178 ? -1.154 -3.108 21.491 1.00 97.75 178 ILE A CA 1
ATOM 1368 C C . ILE A 1 178 ? -2.032 -2.130 22.284 1.00 97.75 178 ILE A C 1
ATOM 1370 O O . ILE A 1 178 ? -2.198 -2.298 23.490 1.00 97.75 178 ILE A O 1
ATOM 1374 N N . LEU A 1 179 ? -2.669 -1.162 21.618 1.00 96.56 179 LEU A N 1
ATOM 1375 C CA . LEU A 1 179 ? -3.563 -0.194 22.269 1.00 96.56 179 LEU A CA 1
ATOM 1376 C C . LEU A 1 179 ? -4.735 -0.853 23.009 1.00 96.56 179 LEU A C 1
ATOM 1378 O O . LEU A 1 179 ? -5.191 -0.340 24.033 1.00 96.56 179 LEU A O 1
ATOM 1382 N N . ARG A 1 180 ? -5.231 -1.983 22.489 1.00 95.19 180 ARG A N 1
ATOM 1383 C CA . ARG A 1 180 ? -6.387 -2.699 23.047 1.00 95.19 180 ARG A CA 1
ATOM 1384 C C . ARG A 1 180 ? -6.029 -3.774 24.058 1.00 95.19 180 ARG A C 1
ATOM 1386 O O . ARG A 1 180 ? -6.833 -4.057 24.940 1.00 95.19 180 ARG A O 1
ATOM 1393 N N . GLN A 1 181 ? -4.885 -4.428 23.892 1.00 95.56 181 GLN A N 1
ATOM 1394 C CA . GLN A 1 181 ? -4.505 -5.602 24.682 1.00 95.56 181 GLN A CA 1
ATOM 1395 C C . GLN A 1 181 ? -3.321 -5.356 25.619 1.00 95.56 181 GLN A C 1
ATOM 1397 O O . GLN A 1 181 ? -2.922 -6.287 26.322 1.00 95.56 181 GLN A O 1
ATOM 1402 N N . GLY A 1 182 ? -2.778 -4.139 25.628 1.00 96.00 182 GLY A N 1
ATOM 1403 C CA . GLY A 1 182 ? -1.570 -3.785 26.360 1.00 96.00 182 GLY A CA 1
ATOM 1404 C C . GLY A 1 182 ? -0.295 -4.241 25.652 1.00 96.00 182 GLY A C 1
ATOM 1405 O O . GLY A 1 182 ? -0.315 -4.896 24.602 1.00 96.00 182 GLY A O 1
ATOM 1406 N N . ILE A 1 183 ? 0.837 -3.886 26.251 1.00 97.50 183 ILE A N 1
ATOM 1407 C CA . ILE A 1 183 ? 2.160 -4.213 25.726 1.00 97.50 183 ILE A CA 1
ATOM 1408 C C . ILE A 1 183 ? 2.473 -5.673 26.067 1.00 97.50 183 ILE A C 1
ATOM 1410 O O . ILE A 1 183 ? 2.561 -6.048 27.235 1.00 97.50 183 ILE A O 1
ATOM 1414 N N . LYS A 1 184 ? 2.653 -6.513 25.040 1.00 97.19 184 LYS A N 1
ATOM 1415 C CA . LYS A 1 184 ? 3.084 -7.912 25.193 1.00 97.19 184 LYS A CA 1
ATOM 1416 C C . LYS A 1 184 ? 4.350 -8.172 24.375 1.00 97.19 184 LYS A C 1
ATOM 1418 O O . LYS A 1 184 ? 4.414 -7.674 23.248 1.00 97.19 184 LYS A O 1
ATOM 1423 N N . PRO A 1 185 ? 5.288 -9.014 24.852 1.00 97.75 185 PRO A N 1
ATOM 1424 C CA . PRO A 1 185 ? 6.527 -9.321 24.132 1.00 97.75 185 PRO A CA 1
ATOM 1425 C C . PRO A 1 185 ? 6.297 -9.784 22.691 1.00 97.75 185 PRO A C 1
ATOM 1427 O O . PRO A 1 185 ? 6.969 -9.313 21.783 1.00 97.75 185 PRO A O 1
ATOM 1430 N N . THR A 1 186 ? 5.283 -10.624 22.450 1.00 98.00 186 THR A N 1
ATOM 1431 C CA . THR A 1 186 ? 4.929 -11.089 21.100 1.00 98.00 186 THR A CA 1
ATOM 1432 C C . THR A 1 186 ? 4.557 -9.939 20.162 1.00 98.00 186 THR A C 1
ATOM 1434 O O . THR A 1 186 ? 4.978 -9.929 19.012 1.00 98.00 186 THR A O 1
ATOM 1437 N N . TYR A 1 187 ? 3.785 -8.952 20.630 1.00 98.38 187 TYR A N 1
ATOM 1438 C CA . TYR A 1 187 ? 3.384 -7.819 19.787 1.00 98.38 187 TYR A CA 1
ATOM 1439 C C . TYR A 1 187 ? 4.541 -6.862 19.541 1.00 98.38 187 TYR A C 1
ATOM 1441 O O . TYR A 1 187 ? 4.661 -6.343 18.439 1.00 98.38 187 TYR A O 1
ATOM 1449 N N . VAL A 1 188 ? 5.403 -6.669 20.540 1.00 98.56 188 VAL A N 1
ATOM 1450 C CA . VAL A 1 188 ? 6.631 -5.880 20.398 1.00 98.56 188 VAL A CA 1
ATOM 1451 C C . VAL A 1 188 ? 7.565 -6.546 19.395 1.00 98.56 188 VAL A C 1
ATOM 1453 O O . VAL A 1 188 ? 8.019 -5.878 18.482 1.00 98.56 188 VAL A O 1
ATOM 1456 N N . PHE A 1 189 ? 7.781 -7.860 19.490 1.00 98.50 189 PHE A N 1
ATOM 1457 C CA . PHE A 1 189 ? 8.594 -8.612 18.532 1.00 98.50 189 PHE A CA 1
ATOM 1458 C C . PHE A 1 189 ? 8.057 -8.495 17.099 1.00 98.50 189 PHE A C 1
ATOM 1460 O O . PHE A 1 189 ? 8.805 -8.140 16.188 1.00 98.50 189 PHE A O 1
ATOM 1467 N N . LEU A 1 190 ? 6.753 -8.723 16.898 1.00 98.50 190 LEU A N 1
ATOM 1468 C CA . LEU A 1 190 ? 6.122 -8.573 15.583 1.00 98.50 190 LEU A CA 1
ATOM 1469 C C . LEU A 1 190 ? 6.228 -7.133 15.063 1.00 98.50 190 LEU A C 1
ATOM 1471 O O . LEU A 1 190 ? 6.521 -6.928 13.888 1.00 98.50 190 LEU A O 1
ATOM 1475 N N . LEU A 1 191 ? 6.023 -6.137 15.929 1.00 98.69 191 LEU A N 1
ATOM 1476 C CA . LEU A 1 191 ? 6.170 -4.729 15.571 1.00 98.69 191 LEU A CA 1
ATOM 1477 C C . LEU A 1 191 ? 7.614 -4.400 15.176 1.00 98.69 191 LEU A C 1
ATOM 1479 O O . LEU A 1 191 ? 7.815 -3.735 14.166 1.00 98.69 191 LEU A O 1
ATOM 1483 N N . SER A 1 192 ? 8.606 -4.896 15.919 1.00 98.75 192 SER A N 1
ATOM 1484 C CA . SER A 1 192 ? 10.031 -4.740 15.612 1.00 98.75 192 SER A CA 1
ATOM 1485 C C . SER A 1 192 ? 10.381 -5.331 14.251 1.00 98.75 192 SER A C 1
ATOM 1487 O O . SER A 1 192 ? 11.039 -4.667 13.455 1.00 98.75 192 SER A O 1
ATOM 1489 N N . LEU A 1 193 ? 9.899 -6.543 13.952 1.00 98.50 193 LEU A N 1
ATOM 1490 C CA . LEU A 1 193 ? 10.127 -7.195 12.662 1.00 98.50 193 LEU A CA 1
ATOM 1491 C C . LEU A 1 193 ? 9.503 -6.391 11.514 1.00 98.50 193 LEU A C 1
ATOM 1493 O O . LEU A 1 193 ? 10.167 -6.113 10.520 1.00 98.50 193 LEU A O 1
ATOM 1497 N N . VAL A 1 194 ? 8.246 -5.963 11.657 1.00 98.62 194 VAL A N 1
ATOM 1498 C CA . VAL A 1 194 ? 7.558 -5.166 10.628 1.00 98.62 194 VAL A CA 1
ATOM 1499 C C . VAL A 1 194 ? 8.218 -3.798 10.441 1.00 98.62 194 VAL A C 1
ATOM 1501 O O . VAL A 1 194 ? 8.372 -3.349 9.306 1.00 98.62 194 VAL A O 1
ATOM 1504 N N . CYS A 1 195 ? 8.653 -3.141 11.519 1.00 98.56 195 CYS A N 1
ATOM 1505 C CA . CYS A 1 195 ? 9.391 -1.884 11.431 1.00 98.56 195 CYS A CA 1
ATOM 1506 C C . CYS A 1 195 ? 10.756 -2.062 10.761 1.00 98.56 195 CYS A C 1
ATOM 1508 O O . CYS A 1 195 ? 11.116 -1.230 9.932 1.00 98.56 195 CYS A O 1
ATOM 1510 N N . ALA A 1 196 ? 11.468 -3.159 11.024 1.00 98.56 196 ALA A N 1
ATOM 1511 C CA . ALA A 1 196 ? 12.703 -3.486 10.320 1.00 98.56 196 ALA A CA 1
ATOM 1512 C C . ALA A 1 196 ? 12.466 -3.692 8.816 1.00 98.56 196 ALA A C 1
ATOM 1514 O O . ALA A 1 196 ? 13.177 -3.102 8.005 1.00 98.56 196 ALA A O 1
ATOM 1515 N N . LEU A 1 197 ? 11.423 -4.441 8.433 1.00 98.12 197 LEU A N 1
ATOM 1516 C CA . LEU A 1 197 ? 11.027 -4.603 7.027 1.00 98.12 197 LEU A CA 1
ATOM 1517 C C . LEU A 1 197 ? 10.672 -3.255 6.379 1.00 98.12 197 LEU A C 1
ATOM 1519 O O . LEU A 1 197 ? 11.111 -2.952 5.270 1.00 98.12 197 LEU A O 1
ATOM 1523 N N . GLY A 1 198 ? 9.916 -2.413 7.085 1.00 98.00 198 GLY A N 1
ATOM 1524 C CA . GLY A 1 198 ? 9.567 -1.071 6.633 1.00 98.00 198 GLY A CA 1
ATOM 1525 C C . GLY A 1 198 ? 10.799 -0.186 6.423 1.00 98.00 198 GLY A C 1
ATOM 1526 O O . GLY A 1 198 ? 10.961 0.407 5.353 1.00 98.00 198 GLY A O 1
ATOM 1527 N N . MET A 1 199 ? 11.718 -0.161 7.388 1.00 98.00 199 MET A N 1
ATOM 1528 C CA . MET A 1 199 ? 12.976 0.584 7.299 1.00 98.00 199 MET A CA 1
ATOM 1529 C C . MET A 1 199 ? 13.916 0.045 6.219 1.00 98.00 199 MET A C 1
ATOM 1531 O O . MET A 1 199 ? 14.657 0.833 5.638 1.00 98.00 199 MET A O 1
ATOM 1535 N N . LEU A 1 200 ? 13.844 -1.248 5.895 1.00 97.81 200 LEU A N 1
ATOM 1536 C CA . LEU A 1 200 ? 14.541 -1.870 4.767 1.00 97.81 200 LEU A CA 1
ATOM 1537 C C . LEU A 1 200 ? 13.844 -1.672 3.406 1.00 97.81 200 LEU A C 1
ATOM 1539 O O . LEU A 1 200 ? 14.364 -2.113 2.382 1.00 97.81 200 LEU A O 1
ATOM 1543 N N . SER A 1 201 ? 12.690 -1.005 3.364 1.00 96.81 201 SER A N 1
ATOM 1544 C CA . SER A 1 201 ? 11.971 -0.720 2.115 1.00 96.81 201 SER A CA 1
ATOM 1545 C C . SER A 1 201 ? 12.103 0.738 1.672 1.00 96.81 201 SER A C 1
ATOM 1547 O O . SER A 1 201 ? 12.267 1.014 0.479 1.00 96.81 201 SER A O 1
ATOM 1549 N N . ARG A 1 202 ? 12.031 1.692 2.617 1.00 94.62 202 ARG A N 1
ATOM 1550 C CA . ARG A 1 202 ? 12.101 3.131 2.323 1.00 94.62 202 ARG A CA 1
ATOM 1551 C C . ARG A 1 202 ? 12.420 3.971 3.559 1.00 94.62 202 ARG A C 1
ATOM 1553 O O . ARG A 1 202 ? 11.799 3.802 4.602 1.00 94.62 202 ARG A O 1
ATOM 1560 N N . ALA A 1 203 ? 13.254 4.996 3.385 1.00 92.31 203 ALA A N 1
ATOM 1561 C CA . ALA A 1 203 ? 13.613 5.943 4.449 1.00 92.31 203 ALA A CA 1
ATOM 1562 C C . ALA A 1 203 ? 12.412 6.660 5.086 1.00 92.31 203 ALA A C 1
ATOM 1564 O O . ALA A 1 203 ? 12.391 6.909 6.288 1.00 92.31 203 ALA A O 1
ATOM 1565 N N . THR A 1 204 ? 11.373 6.968 4.302 1.00 92.06 204 THR A N 1
ATOM 1566 C CA . THR A 1 204 ? 10.165 7.643 4.809 1.00 92.06 204 THR A CA 1
ATOM 1567 C C . THR A 1 204 ? 9.388 6.799 5.822 1.00 92.06 204 THR A C 1
ATOM 1569 O O . THR A 1 204 ? 8.536 7.336 6.524 1.00 92.06 204 THR A O 1
ATOM 1572 N N . TYR A 1 205 ? 9.679 5.497 5.929 1.00 96.12 205 TYR A N 1
ATOM 1573 C CA . TYR A 1 205 ? 9.082 4.625 6.936 1.00 96.12 205 TYR A CA 1
ATOM 1574 C C . TYR A 1 205 ? 9.452 5.029 8.369 1.00 96.12 205 TYR A C 1
ATOM 1576 O O . TYR A 1 205 ? 8.705 4.735 9.300 1.00 96.12 205 TYR A O 1
ATOM 1584 N N . VAL A 1 206 ? 10.549 5.770 8.559 1.00 95.88 206 VAL A N 1
ATOM 1585 C CA . VAL A 1 206 ? 11.007 6.214 9.883 1.00 95.88 206 VAL A CA 1
ATOM 1586 C C . VAL A 1 206 ? 9.912 6.945 10.669 1.00 95.88 206 VAL A C 1
ATOM 1588 O O . VAL A 1 206 ? 9.771 6.744 11.872 1.00 95.88 206 VAL A O 1
ATOM 1591 N N . GLY A 1 207 ? 9.060 7.728 10.000 1.00 94.94 207 GLY A N 1
ATOM 1592 C CA . GLY A 1 207 ? 7.936 8.383 10.670 1.00 94.94 207 GLY A CA 1
ATOM 1593 C C . GLY A 1 207 ? 6.862 7.412 11.144 1.00 94.94 207 GLY A C 1
ATOM 1594 O O . GLY A 1 207 ? 6.303 7.602 12.218 1.00 94.94 207 GLY A O 1
ATOM 1595 N N . ILE A 1 208 ? 6.601 6.347 10.385 1.00 97.25 208 ILE A N 1
ATOM 1596 C CA . ILE A 1 208 ? 5.660 5.288 10.773 1.00 97.25 208 ILE A CA 1
ATOM 1597 C C . ILE A 1 208 ? 6.191 4.533 11.996 1.00 97.25 208 ILE A C 1
ATOM 1599 O O . ILE A 1 208 ? 5.441 4.267 12.937 1.00 97.25 208 ILE A O 1
ATOM 1603 N N . MET A 1 209 ? 7.499 4.268 12.029 1.00 97.69 209 MET A N 1
ATOM 1604 C CA . MET A 1 209 ? 8.169 3.702 13.199 1.00 97.69 209 MET A CA 1
ATOM 1605 C C . MET A 1 209 ? 8.021 4.616 14.427 1.00 97.69 209 MET A C 1
ATOM 1607 O O . MET A 1 209 ? 7.613 4.142 15.484 1.00 97.69 209 MET A O 1
ATOM 1611 N N . PHE A 1 210 ? 8.248 5.928 14.300 1.00 97.50 210 PHE A N 1
ATOM 1612 C CA . PHE A 1 210 ? 8.055 6.864 15.417 1.00 97.50 210 PHE A CA 1
ATOM 1613 C C . PHE A 1 210 ? 6.601 6.940 15.902 1.00 97.50 210 PHE A C 1
ATOM 1615 O O . PHE A 1 210 ? 6.360 7.015 17.107 1.00 97.50 210 PHE A O 1
ATOM 1622 N N . ILE A 1 211 ? 5.617 6.846 15.002 1.00 97.44 211 ILE A N 1
ATOM 1623 C CA . ILE A 1 211 ? 4.200 6.738 15.388 1.00 97.44 211 ILE A CA 1
ATOM 1624 C C . ILE A 1 211 ? 3.969 5.494 16.256 1.00 97.44 211 ILE A C 1
ATOM 1626 O O . ILE A 1 211 ? 3.222 5.550 17.233 1.00 97.44 211 ILE A O 1
ATOM 1630 N N . SER A 1 212 ? 4.643 4.381 15.957 1.00 98.00 212 SER A N 1
ATOM 1631 C CA . SER A 1 212 ? 4.551 3.174 16.781 1.00 98.00 212 SER A CA 1
ATOM 1632 C C . SER A 1 212 ? 5.120 3.370 18.197 1.00 98.00 212 SER A C 1
ATOM 1634 O O . SER A 1 212 ? 4.587 2.800 19.148 1.00 98.00 212 SER A O 1
ATOM 1636 N N . PHE A 1 213 ? 6.122 4.242 18.378 1.00 98.25 213 PHE A N 1
ATOM 1637 C CA . PHE A 1 213 ? 6.633 4.591 19.711 1.00 98.25 213 PHE A CA 1
ATOM 1638 C C . PHE A 1 213 ? 5.590 5.363 20.514 1.00 98.25 213 PHE A C 1
ATOM 1640 O O . PHE A 1 213 ? 5.345 5.040 21.675 1.00 98.25 213 PHE A O 1
ATOM 1647 N N . VAL A 1 214 ? 4.910 6.323 19.879 1.00 97.69 214 VAL A N 1
ATOM 1648 C CA . VAL A 1 214 ? 3.794 7.050 20.502 1.00 97.69 214 VAL A CA 1
ATOM 1649 C C . VAL A 1 214 ? 2.698 6.075 20.935 1.00 97.69 214 VAL A C 1
ATOM 1651 O O . VAL A 1 214 ? 2.187 6.183 22.046 1.00 97.69 214 VAL A O 1
ATOM 1654 N N . VAL A 1 215 ? 2.381 5.074 20.110 1.00 97.75 215 VAL A N 1
ATOM 1655 C CA . VAL A 1 215 ? 1.415 4.024 20.466 1.00 97.75 215 VAL A CA 1
ATOM 1656 C C . VAL A 1 215 ? 1.841 3.245 21.709 1.00 97.75 215 VAL A C 1
ATOM 1658 O O . VAL A 1 215 ? 1.014 3.029 22.593 1.00 97.75 215 VAL A O 1
ATOM 1661 N N . ILE A 1 216 ? 3.109 2.841 21.803 1.00 98.25 216 ILE A N 1
ATOM 1662 C CA . ILE A 1 216 ? 3.633 2.131 22.978 1.00 98.25 216 ILE A CA 1
ATOM 1663 C C . ILE A 1 216 ? 3.507 3.008 24.234 1.00 98.25 216 ILE A C 1
ATOM 1665 O O . ILE A 1 216 ? 3.039 2.528 25.264 1.00 98.25 216 ILE A O 1
ATOM 1669 N N . ILE A 1 217 ? 3.841 4.299 24.146 1.00 97.38 217 ILE A N 1
ATOM 1670 C CA . ILE A 1 217 ? 3.710 5.251 25.264 1.00 97.38 217 ILE A CA 1
ATOM 1671 C C . ILE A 1 217 ? 2.243 5.392 25.695 1.00 97.38 217 ILE A C 1
ATOM 1673 O O . ILE A 1 217 ? 1.930 5.330 26.885 1.00 97.38 217 ILE A O 1
ATOM 1677 N N . VAL A 1 218 ? 1.324 5.543 24.735 1.00 96.38 218 VAL A N 1
ATOM 1678 C CA . VAL A 1 218 ? -0.120 5.649 25.004 1.00 96.38 218 VAL A CA 1
ATOM 1679 C C . VAL A 1 218 ? -0.679 4.353 25.598 1.00 96.38 218 VAL A C 1
ATOM 1681 O O . VAL A 1 218 ? -1.537 4.405 26.476 1.00 96.38 218 VAL A O 1
ATOM 1684 N N . ALA A 1 219 ? -0.203 3.186 25.163 1.00 96.25 219 ALA A N 1
ATOM 1685 C CA . ALA A 1 219 ? -0.605 1.910 25.746 1.00 96.25 219 ALA A CA 1
ATOM 1686 C C . ALA A 1 219 ? -0.105 1.769 27.194 1.00 96.25 219 ALA A C 1
ATOM 1688 O O . ALA A 1 219 ? -0.885 1.409 28.073 1.00 96.25 219 ALA A O 1
ATOM 1689 N N . ALA A 1 220 ? 1.154 2.127 27.464 1.00 96.69 220 ALA A N 1
ATOM 1690 C CA . ALA A 1 220 ? 1.733 2.096 28.807 1.00 96.69 220 ALA A CA 1
ATOM 1691 C C . ALA A 1 220 ? 1.034 3.059 29.777 1.00 96.69 220 ALA A C 1
ATOM 1693 O O . ALA A 1 220 ? 0.798 2.718 30.936 1.00 96.69 220 ALA A O 1
ATOM 1694 N N . SER A 1 221 ? 0.629 4.247 29.314 1.00 95.75 221 SER A N 1
ATOM 1695 C CA . SER A 1 221 ? -0.056 5.227 30.168 1.00 95.75 221 SER A CA 1
ATOM 1696 C C . SER A 1 221 ? -1.410 4.733 30.696 1.00 95.75 221 SER A C 1
ATOM 1698 O O . SER A 1 221 ? -1.908 5.272 31.687 1.00 95.75 221 SER A O 1
ATOM 1700 N N . ARG A 1 222 ? -1.979 3.675 30.102 1.00 93.88 222 ARG A N 1
ATOM 1701 C CA . ARG A 1 222 ? -3.241 3.040 30.516 1.00 93.88 222 ARG A CA 1
ATOM 1702 C C . ARG A 1 222 ? -3.076 1.921 31.535 1.00 93.88 222 ARG A C 1
ATOM 1704 O O . ARG A 1 222 ? -4.065 1.513 32.137 1.00 93.88 222 ARG A O 1
ATOM 1711 N N . GLU A 1 223 ? -1.865 1.419 31.741 1.00 93.62 223 GLU A N 1
ATOM 1712 C CA . GLU A 1 223 ? -1.632 0.361 32.721 1.00 93.62 223 GLU A CA 1
ATOM 1713 C C . GLU A 1 223 ? -1.775 0.903 34.158 1.00 93.62 223 GLU A C 1
ATOM 1715 O O . GLU A 1 223 ? -1.506 2.080 34.437 1.00 93.62 223 GLU A O 1
ATOM 1720 N N . ALA A 1 224 ? -2.235 0.043 35.075 1.00 91.62 224 ALA A N 1
ATOM 1721 C CA . ALA A 1 224 ? -2.473 0.406 36.475 1.00 91.62 224 ALA A CA 1
ATOM 1722 C C . ALA A 1 224 ? -1.159 0.685 37.225 1.00 91.62 224 ALA A C 1
ATOM 1724 O O . ALA A 1 224 ? -1.055 1.667 37.957 1.00 91.62 224 ALA A O 1
ATOM 1725 N N . ASN A 1 225 ? -0.132 -0.140 36.999 1.00 95.06 225 ASN A N 1
ATOM 1726 C CA . ASN A 1 225 ? 1.189 0.038 37.594 1.00 95.06 225 ASN A CA 1
ATOM 1727 C C . ASN A 1 225 ? 2.074 0.911 36.691 1.00 95.06 225 ASN A C 1
ATOM 1729 O O . ASN A 1 225 ? 2.687 0.422 35.744 1.00 95.06 225 ASN A O 1
ATOM 1733 N N . LYS A 1 226 ? 2.162 2.210 37.001 1.00 94.62 226 LYS A N 1
ATOM 1734 C CA . LYS A 1 226 ? 2.902 3.183 36.178 1.00 94.62 226 LYS A CA 1
ATOM 1735 C C . LYS A 1 226 ? 4.399 2.893 36.066 1.00 94.62 226 LYS A C 1
ATOM 1737 O O . LYS A 1 226 ? 4.973 3.165 35.017 1.00 94.62 226 LYS A O 1
ATOM 1742 N N . LYS A 1 227 ? 5.030 2.340 37.111 1.00 95.50 227 LYS A N 1
ATOM 1743 C CA . LYS A 1 227 ? 6.472 2.039 37.100 1.00 95.50 227 LYS A CA 1
ATOM 1744 C C . LYS A 1 227 ? 6.783 0.901 36.132 1.00 95.50 227 LYS A C 1
ATOM 1746 O O . LYS A 1 227 ? 7.608 1.067 35.242 1.00 95.50 227 LYS A O 1
ATOM 1751 N N . ASP A 1 228 ? 6.078 -0.218 36.272 1.00 95.19 228 ASP A N 1
ATOM 1752 C CA . ASP A 1 228 ? 6.230 -1.379 35.385 1.00 95.19 228 ASP A CA 1
ATOM 1753 C C . ASP A 1 228 ? 5.906 -1.014 33.925 1.00 95.19 228 ASP A C 1
ATOM 1755 O O . ASP A 1 228 ? 6.675 -1.306 33.010 1.00 95.19 228 ASP A O 1
ATOM 1759 N N . ALA A 1 229 ? 4.826 -0.258 33.710 1.00 94.94 229 ALA A N 1
ATOM 1760 C CA . ALA A 1 229 ? 4.435 0.215 32.387 1.00 94.94 229 ALA A CA 1
ATOM 1761 C C . ALA A 1 229 ? 5.491 1.118 31.733 1.00 94.94 229 ALA A C 1
ATOM 1763 O O . ALA A 1 229 ? 5.770 0.982 30.540 1.00 94.94 229 ALA A O 1
ATOM 1764 N N . PHE A 1 230 ? 6.112 2.015 32.509 1.00 96.56 230 PHE A N 1
ATOM 1765 C CA . PHE A 1 230 ? 7.211 2.849 32.031 1.00 96.56 230 PHE A CA 1
ATOM 1766 C C . PHE A 1 230 ? 8.389 1.986 31.562 1.00 96.56 230 PHE A C 1
ATOM 1768 O O . PHE A 1 230 ? 8.799 2.110 30.407 1.00 96.56 230 PHE A O 1
ATOM 1775 N N . PHE A 1 231 ? 8.871 1.051 32.388 1.00 97.50 231 PHE A N 1
ATOM 1776 C CA . PHE A 1 231 ? 9.979 0.165 32.008 1.00 97.50 231 PHE A CA 1
ATOM 1777 C C . PHE A 1 231 ? 9.648 -0.688 30.778 1.00 97.50 231 PHE A C 1
ATOM 1779 O O . PHE A 1 231 ? 10.443 -0.736 29.837 1.00 97.50 231 PHE A O 1
ATOM 1786 N N . LYS A 1 232 ? 8.451 -1.288 30.720 1.00 96.38 232 LYS A N 1
ATOM 1787 C CA . LYS A 1 232 ? 7.980 -2.027 29.537 1.00 96.38 232 LYS A CA 1
ATOM 1788 C C . LYS A 1 232 ? 7.977 -1.162 28.284 1.00 96.38 232 LYS A C 1
ATOM 1790 O O . LYS A 1 232 ? 8.390 -1.634 27.226 1.00 96.38 232 LYS A O 1
ATOM 1795 N N . SER A 1 233 ? 7.526 0.089 28.385 1.00 97.56 233 SER A N 1
ATOM 1796 C CA . SER A 1 233 ? 7.481 1.011 27.248 1.00 97.56 233 SER A CA 1
ATOM 1797 C C . SER A 1 233 ? 8.879 1.340 26.724 1.00 97.56 233 SER A C 1
ATOM 1799 O O . SER A 1 233 ? 9.111 1.234 25.521 1.00 97.56 233 SER A O 1
ATOM 1801 N N . VAL A 1 234 ? 9.826 1.630 27.623 1.00 98.25 234 VAL A N 1
ATOM 1802 C CA . VAL A 1 234 ? 11.221 1.935 27.284 1.00 98.25 234 VAL A CA 1
ATOM 1803 C C . VAL A 1 234 ? 11.879 0.733 26.616 1.00 98.25 234 VAL A C 1
ATOM 1805 O O . VAL A 1 234 ? 12.412 0.870 25.517 1.00 98.25 234 VAL A O 1
ATOM 1808 N N . ILE A 1 235 ? 11.773 -0.457 27.217 1.00 98.25 235 ILE A N 1
ATOM 1809 C CA . ILE A 1 235 ? 12.326 -1.695 26.648 1.00 98.25 235 ILE A CA 1
ATOM 1810 C C . ILE A 1 235 ? 11.713 -1.974 25.273 1.00 98.25 235 ILE A C 1
ATOM 1812 O O . ILE A 1 235 ? 12.428 -2.325 24.336 1.00 98.25 235 ILE A O 1
ATOM 1816 N N . SER A 1 236 ? 10.401 -1.785 25.120 1.00 98.38 236 SER A N 1
ATOM 1817 C CA . SER A 1 236 ? 9.711 -2.036 23.852 1.00 98.38 236 SER A CA 1
ATOM 1818 C C . SER A 1 236 ? 10.157 -1.075 22.751 1.00 98.38 236 SER A C 1
ATOM 1820 O O . SER A 1 236 ? 10.446 -1.517 21.642 1.00 98.38 236 SER A O 1
ATOM 1822 N N . ILE A 1 237 ? 10.261 0.224 23.051 1.00 98.62 237 ILE A N 1
ATOM 1823 C CA . ILE A 1 237 ? 10.745 1.239 22.102 1.00 98.62 237 ILE A CA 1
ATOM 1824 C C . ILE A 1 237 ? 12.195 0.958 21.717 1.00 98.62 237 ILE A C 1
ATOM 1826 O O . ILE A 1 237 ? 12.507 0.933 20.528 1.00 98.62 237 ILE A O 1
ATOM 1830 N N . LEU A 1 238 ? 13.061 0.691 22.701 1.00 98.50 238 LEU A N 1
ATOM 1831 C CA . LEU A 1 238 ? 14.456 0.331 22.453 1.00 98.50 238 LEU A CA 1
ATOM 1832 C C . LEU A 1 238 ? 14.557 -0.923 21.586 1.00 98.50 238 LEU A C 1
ATOM 1834 O O . LEU A 1 238 ? 15.340 -0.937 20.647 1.00 98.50 238 LEU A O 1
ATOM 1838 N N . THR A 1 239 ? 13.727 -1.939 21.831 1.00 98.56 239 THR A N 1
ATOM 1839 C CA . THR A 1 239 ? 13.705 -3.163 21.019 1.00 98.56 239 THR A CA 1
ATOM 1840 C C . THR A 1 239 ? 13.331 -2.857 19.568 1.00 98.56 239 THR A C 1
ATOM 1842 O O . THR A 1 239 ? 14.056 -3.252 18.657 1.00 98.56 239 THR A O 1
ATOM 1845 N N . VAL A 1 240 ? 12.235 -2.125 19.332 1.00 98.69 240 VAL A N 1
ATOM 1846 C CA . VAL A 1 240 ? 11.801 -1.765 17.968 1.00 98.69 240 VAL A CA 1
ATOM 1847 C C . VAL A 1 240 ? 12.867 -0.926 17.263 1.00 98.69 240 VAL A C 1
ATOM 1849 O O . VAL A 1 240 ? 13.174 -1.179 16.096 1.00 98.69 240 VAL A O 1
ATOM 1852 N N . PHE A 1 241 ? 13.458 0.042 17.967 1.00 98.62 241 PHE A N 1
ATOM 1853 C CA . PHE A 1 241 ? 14.511 0.905 17.440 1.00 98.62 241 PHE A CA 1
ATOM 1854 C C . PHE A 1 241 ? 15.775 0.115 17.087 1.00 98.62 241 PHE A C 1
ATOM 1856 O O . PHE A 1 241 ? 16.212 0.155 15.940 1.00 98.62 241 PHE A O 1
ATOM 1863 N N . VAL A 1 242 ? 16.328 -0.644 18.038 1.00 98.56 242 VAL A N 1
ATOM 1864 C CA . VAL A 1 242 ? 17.567 -1.415 17.859 1.00 98.56 242 VAL A CA 1
ATOM 1865 C C . VAL A 1 242 ? 17.410 -2.440 16.745 1.00 98.56 242 VAL A C 1
ATOM 1867 O O . VAL A 1 242 ? 18.275 -2.506 15.882 1.00 98.56 242 VAL A O 1
ATOM 1870 N N . VAL A 1 243 ? 16.304 -3.188 16.695 1.00 98.56 243 VAL A N 1
ATOM 1871 C CA . VAL A 1 243 ? 16.071 -4.174 15.625 1.00 98.56 243 VAL A CA 1
ATOM 1872 C C . VAL A 1 243 ? 15.980 -3.493 14.255 1.00 98.56 243 VAL A C 1
ATOM 1874 O O . VAL A 1 243 ? 16.582 -3.965 13.292 1.00 98.56 243 VAL A O 1
ATOM 1877 N N . SER A 1 244 ? 15.291 -2.352 14.157 1.00 98.19 244 SER A N 1
ATOM 1878 C CA . SER A 1 244 ? 15.160 -1.618 12.890 1.00 98.19 244 SER A CA 1
ATOM 1879 C C . SER A 1 244 ? 16.490 -1.015 12.421 1.00 98.19 244 SER A C 1
ATOM 1881 O O . SER A 1 244 ? 16.816 -1.078 11.232 1.00 98.19 244 SER A O 1
ATOM 1883 N N . VAL A 1 245 ? 17.276 -0.452 13.346 1.00 97.62 245 VAL A N 1
ATOM 1884 C CA . VAL A 1 245 ? 18.605 0.114 13.068 1.00 97.62 245 VAL A CA 1
ATOM 1885 C C . VAL A 1 245 ? 19.617 -0.984 12.759 1.00 97.62 245 VAL A C 1
ATOM 1887 O O . VAL A 1 245 ? 20.367 -0.841 11.806 1.00 97.62 245 VAL A O 1
ATOM 1890 N N . ALA A 1 246 ? 19.621 -2.102 13.482 1.00 98.06 246 ALA A N 1
ATOM 1891 C CA . ALA A 1 246 ? 20.502 -3.228 13.178 1.00 98.06 246 ALA A CA 1
ATOM 1892 C C . ALA A 1 246 ? 20.212 -3.802 11.782 1.00 98.06 246 ALA A C 1
ATOM 1894 O O . ALA A 1 246 ? 21.134 -4.071 11.017 1.00 98.06 246 ALA A O 1
ATOM 1895 N N . ALA A 1 247 ? 18.931 -3.918 11.416 1.00 97.81 247 ALA A N 1
ATOM 1896 C CA . ALA A 1 247 ? 18.530 -4.444 10.116 1.00 97.81 247 ALA A CA 1
ATOM 1897 C C . ALA A 1 247 ? 18.903 -3.521 8.944 1.00 97.81 247 ALA A C 1
ATOM 1899 O O . ALA A 1 247 ? 19.307 -4.013 7.895 1.00 97.81 247 ALA A O 1
ATOM 1900 N N . SER A 1 248 ? 18.753 -2.198 9.095 1.00 97.81 248 SER A N 1
ATOM 1901 C CA . SER A 1 248 ? 18.826 -1.241 7.973 1.00 97.81 248 SER A CA 1
ATOM 1902 C C . SER A 1 248 ? 19.936 -0.190 8.074 1.00 97.81 248 SER A C 1
ATOM 1904 O O . SER A 1 248 ? 20.236 0.492 7.096 1.00 97.81 248 SER A O 1
ATOM 1906 N N . GLY A 1 249 ? 20.562 -0.042 9.240 1.00 97.00 249 GLY A N 1
ATOM 1907 C CA . GLY A 1 249 ? 21.527 1.014 9.541 1.00 97.00 249 GLY A CA 1
ATOM 1908 C C . GLY A 1 249 ? 22.787 0.936 8.689 1.00 97.00 249 GLY A C 1
ATOM 1909 O O . GLY A 1 249 ? 23.278 1.975 8.259 1.00 97.00 249 GLY A O 1
ATOM 1910 N N . TRP A 1 250 ? 23.251 -0.275 8.365 1.00 97.19 250 TRP A N 1
ATOM 1911 C CA . TRP A 1 250 ? 24.387 -0.489 7.461 1.00 97.19 250 TRP A CA 1
ATOM 1912 C C . TRP A 1 250 ? 24.147 0.149 6.084 1.00 97.19 250 TRP A C 1
ATOM 1914 O O . TRP A 1 250 ? 25.039 0.797 5.542 1.00 97.19 250 TRP A O 1
ATOM 1924 N N . PHE A 1 251 ? 22.923 0.042 5.552 1.00 96.38 251 PHE A N 1
ATOM 1925 C CA . PHE A 1 251 ? 22.560 0.607 4.254 1.00 96.38 251 PHE A CA 1
ATOM 1926 C C . PHE A 1 251 ? 22.548 2.135 4.315 1.00 96.38 251 PHE A C 1
ATOM 1928 O O . PHE A 1 251 ? 23.147 2.799 3.473 1.00 96.38 251 PHE A O 1
ATOM 1935 N N . TYR A 1 252 ? 21.897 2.704 5.333 1.00 95.94 252 TYR A N 1
ATOM 1936 C CA . TYR A 1 252 ? 21.819 4.158 5.490 1.00 95.94 252 TYR A CA 1
ATOM 1937 C C . TYR A 1 252 ? 23.189 4.788 5.757 1.00 95.94 252 TYR A C 1
ATOM 1939 O O . TYR A 1 252 ? 23.464 5.881 5.264 1.00 95.94 252 TYR A O 1
ATOM 1947 N N . TYR A 1 253 ? 24.053 4.092 6.496 1.00 96.31 253 TYR A N 1
ATOM 1948 C CA . TYR A 1 253 ? 25.432 4.507 6.712 1.00 96.31 253 TYR A CA 1
ATOM 1949 C C . TYR A 1 253 ? 26.251 4.445 5.418 1.00 96.31 253 TYR A C 1
ATOM 1951 O O . TYR A 1 253 ? 26.910 5.421 5.073 1.00 96.31 253 TYR A O 1
ATOM 1959 N N . GLY A 1 254 ? 26.142 3.362 4.640 1.00 93.88 254 GLY A N 1
ATOM 1960 C CA . GLY A 1 254 ? 26.776 3.268 3.321 1.00 93.88 254 GLY A CA 1
ATOM 1961 C C . GLY A 1 254 ? 26.309 4.372 2.368 1.00 93.88 254 GLY A C 1
ATOM 1962 O O . GLY A 1 254 ? 27.124 5.035 1.730 1.00 93.88 254 GLY A O 1
ATOM 1963 N N . ASN A 1 255 ? 25.005 4.652 2.344 1.00 92.38 255 ASN A N 1
ATOM 1964 C CA . ASN A 1 255 ? 24.445 5.742 1.552 1.00 92.38 255 ASN A CA 1
ATOM 1965 C C . ASN A 1 255 ? 24.965 7.121 2.014 1.00 92.38 255 ASN A C 1
ATOM 1967 O O . ASN A 1 255 ? 25.231 7.984 1.176 1.00 92.38 255 ASN A O 1
ATOM 1971 N N . TYR A 1 256 ? 25.173 7.322 3.322 1.00 94.06 256 TYR A N 1
ATOM 1972 C CA . TYR A 1 256 ? 25.812 8.528 3.856 1.00 94.06 256 TYR A CA 1
ATOM 1973 C C . TYR A 1 256 ? 27.268 8.661 3.400 1.00 94.06 256 TYR A C 1
ATOM 1975 O O . TYR A 1 256 ? 27.652 9.735 2.950 1.00 94.06 256 TYR A O 1
ATOM 1983 N N . LEU A 1 257 ? 28.059 7.586 3.443 1.00 92.94 257 LEU A N 1
ATOM 1984 C CA . LEU A 1 257 ? 29.448 7.615 2.972 1.00 92.94 257 LEU A CA 1
ATOM 1985 C C . LEU A 1 257 ? 29.552 7.939 1.474 1.00 92.94 257 LEU A C 1
ATOM 1987 O O . LEU A 1 257 ? 30.457 8.661 1.069 1.00 92.94 257 LEU A O 1
ATOM 1991 N N . GLN A 1 258 ? 28.616 7.445 0.658 1.00 87.88 258 GLN A N 1
ATOM 1992 C CA . GLN A 1 258 ? 28.621 7.674 -0.791 1.00 87.88 258 GLN A CA 1
ATOM 1993 C C . GLN A 1 258 ? 28.125 9.066 -1.202 1.00 87.88 258 GLN A C 1
ATOM 1995 O O . GLN A 1 258 ? 28.551 9.587 -2.228 1.00 87.88 258 GLN A O 1
ATOM 2000 N N . SER A 1 259 ? 27.187 9.653 -0.452 1.00 87.88 259 SER A N 1
ATOM 2001 C CA . SER A 1 259 ? 26.459 10.853 -0.897 1.00 87.88 259 SER A CA 1
ATOM 2002 C C . SER A 1 259 ? 26.501 12.039 0.068 1.00 87.88 259 SER A C 1
ATOM 2004 O O . SER A 1 259 ? 26.024 13.117 -0.276 1.00 87.88 259 SER A O 1
ATOM 2006 N N . GLY A 1 260 ? 26.996 11.849 1.292 1.00 90.38 260 GLY A N 1
ATOM 2007 C CA . GLY A 1 260 ? 26.887 12.812 2.392 1.00 90.38 260 GLY A CA 1
ATOM 2008 C C . GLY A 1 260 ? 25.491 12.891 3.027 1.00 90.38 260 GLY A C 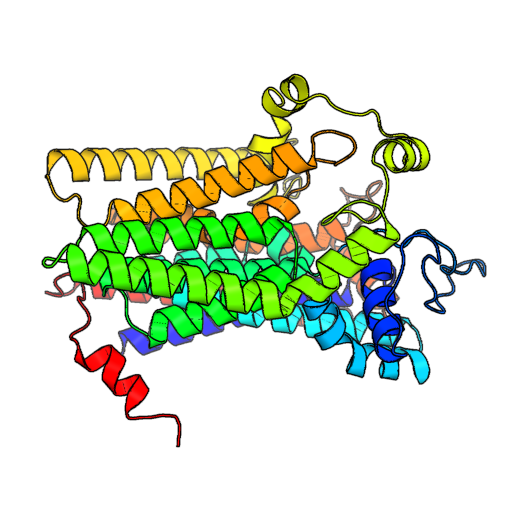1
ATOM 2009 O O . GLY A 1 260 ? 25.274 13.677 3.949 1.00 90.38 260 GLY A O 1
ATOM 2010 N N . PHE A 1 261 ? 24.522 12.087 2.572 1.00 89.94 261 PHE A N 1
ATOM 2011 C CA . PHE A 1 261 ? 23.149 12.101 3.075 1.00 89.94 261 PHE A CA 1
ATOM 2012 C C . PHE A 1 261 ? 22.675 10.706 3.477 1.00 89.94 261 PHE A C 1
ATOM 2014 O O . PHE A 1 261 ? 22.859 9.731 2.764 1.00 89.94 261 PHE A O 1
ATOM 2021 N N . TRP A 1 262 ? 21.957 10.608 4.595 1.00 90.12 262 TRP A N 1
ATOM 2022 C CA . TRP A 1 262 ? 21.425 9.324 5.065 1.00 90.12 262 TRP A CA 1
ATOM 2023 C C . TRP A 1 262 ? 20.326 8.760 4.159 1.00 90.12 262 TRP A C 1
ATOM 2025 O O . TRP A 1 262 ? 20.269 7.562 3.943 1.00 90.12 262 TRP A O 1
ATOM 2035 N N . TYR A 1 263 ? 19.449 9.606 3.614 1.00 87.12 263 TYR A N 1
ATOM 2036 C CA . TYR A 1 263 ? 18.198 9.187 2.954 1.00 87.12 263 TYR A CA 1
ATOM 2037 C C . TYR A 1 263 ? 18.080 9.629 1.485 1.00 87.12 263 TYR A C 1
ATOM 2039 O O . TYR A 1 263 ? 16.996 9.574 0.900 1.00 87.12 263 TYR A O 1
ATOM 2047 N N . ARG A 1 264 ? 19.171 10.125 0.895 1.00 84.44 264 ARG A N 1
ATOM 2048 C CA . ARG A 1 264 ? 19.259 10.591 -0.500 1.00 84.44 264 ARG A CA 1
ATOM 2049 C C . ARG A 1 264 ? 20.558 10.090 -1.103 1.00 84.44 264 ARG A C 1
ATOM 2051 O O . ARG A 1 264 ? 21.504 9.905 -0.366 1.00 84.44 264 ARG A O 1
ATOM 2058 N N . ASN A 1 265 ? 20.608 9.944 -2.419 1.00 81.00 265 ASN A N 1
ATOM 2059 C CA . ASN A 1 265 ? 21.802 9.506 -3.149 1.00 81.00 265 ASN A CA 1
ATOM 2060 C C . ASN A 1 265 ? 22.508 10.645 -3.908 1.00 81.00 265 ASN A C 1
ATOM 2062 O O . ASN A 1 265 ? 23.392 10.374 -4.710 1.00 81.00 265 ASN A O 1
ATOM 2066 N N . SER A 1 266 ? 22.078 11.899 -3.740 1.00 79.00 266 SER A N 1
ATOM 2067 C CA . SER A 1 266 ? 22.609 13.048 -4.489 1.00 79.00 266 SER A CA 1
ATOM 2068 C C . SER A 1 266 ? 22.212 14.390 -3.863 1.00 79.00 266 SER A C 1
ATOM 2070 O O . SER A 1 266 ? 21.214 14.481 -3.133 1.00 79.00 266 SER A O 1
ATOM 2072 N N . ASP A 1 267 ? 22.979 15.439 -4.182 1.00 79.44 267 ASP A N 1
ATOM 2073 C CA . ASP A 1 267 ? 22.639 16.824 -3.846 1.00 79.44 267 ASP A CA 1
ATOM 2074 C C . ASP A 1 267 ? 21.370 17.272 -4.600 1.00 79.44 267 ASP A C 1
ATOM 2076 O O . ASP A 1 267 ? 21.185 17.031 -5.795 1.00 79.44 267 ASP A O 1
ATOM 2080 N N . GLN A 1 268 ? 20.472 17.951 -3.886 1.00 74.00 268 GLN A N 1
ATOM 2081 C CA . GLN A 1 268 ? 19.242 18.500 -4.441 1.00 74.00 268 GLN A CA 1
ATOM 2082 C C . GLN A 1 268 ? 19.485 19.544 -5.525 1.00 74.00 268 GLN A C 1
ATOM 2084 O O . GLN A 1 268 ? 18.646 19.650 -6.418 1.00 74.00 268 GLN A O 1
ATOM 2089 N N . SER A 1 269 ? 20.558 20.329 -5.413 1.00 75.56 269 SER A N 1
ATOM 2090 C CA . SER A 1 269 ? 20.899 21.375 -6.382 1.00 75.56 269 SER A CA 1
ATOM 2091 C C . SER A 1 269 ? 21.202 20.749 -7.748 1.00 75.56 269 SER A C 1
ATOM 2093 O O . SER A 1 269 ? 20.551 21.072 -8.741 1.00 75.56 269 SER A O 1
ATOM 2095 N N . TRP A 1 270 ? 22.059 19.731 -7.749 1.00 75.94 270 TRP A N 1
ATOM 2096 C CA . TRP A 1 270 ? 22.432 18.964 -8.926 1.00 75.94 270 TRP A CA 1
ATOM 2097 C C . TRP A 1 270 ? 21.238 18.233 -9.542 1.00 75.94 270 TRP A C 1
ATOM 2099 O O . TRP A 1 270 ? 21.012 18.309 -10.745 1.00 75.94 270 TRP A O 1
ATOM 2109 N N . VAL A 1 271 ? 20.409 17.555 -8.733 1.00 76.06 271 VAL A N 1
ATOM 2110 C CA . VAL A 1 271 ? 19.227 16.848 -9.270 1.00 76.06 271 VAL A CA 1
ATOM 2111 C C . VAL A 1 271 ? 18.216 17.833 -9.846 1.00 76.06 271 VAL A C 1
ATOM 2113 O O . VAL A 1 271 ? 17.570 17.539 -10.853 1.00 76.06 271 VAL A O 1
ATOM 2116 N N . ALA A 1 272 ? 18.056 18.992 -9.207 1.00 77.25 272 ALA A N 1
ATOM 2117 C CA . ALA A 1 272 ? 17.199 20.055 -9.705 1.00 77.25 272 ALA A CA 1
ATOM 2118 C C . ALA A 1 272 ? 17.683 20.550 -11.074 1.00 77.25 272 ALA A C 1
ATOM 2120 O O . ALA A 1 272 ? 16.873 20.625 -11.995 1.00 77.25 272 ALA A O 1
ATOM 2121 N N . GLU A 1 273 ? 18.981 20.803 -11.227 1.00 80.62 273 GLU A N 1
ATOM 2122 C CA . GLU A 1 273 ? 19.599 21.221 -12.487 1.00 80.62 273 GLU A CA 1
ATOM 2123 C C . GLU A 1 273 ? 19.480 20.143 -13.572 1.00 80.62 273 GLU A C 1
ATOM 2125 O O . GLU A 1 273 ? 18.887 20.390 -14.622 1.00 80.62 273 GLU A O 1
ATOM 2130 N N . ALA A 1 274 ? 19.903 18.910 -13.276 1.00 77.44 274 ALA A N 1
ATOM 2131 C CA . ALA A 1 274 ? 19.843 17.776 -14.199 1.00 77.44 274 ALA A CA 1
ATOM 2132 C C . ALA A 1 274 ? 18.411 17.444 -14.664 1.00 77.44 274 ALA A C 1
ATOM 2134 O O . ALA A 1 274 ? 18.213 16.874 -15.736 1.00 77.44 274 ALA A O 1
ATOM 2135 N N . GLN A 1 275 ? 17.393 17.782 -13.864 1.00 77.38 275 GLN A N 1
ATOM 2136 C CA . GLN A 1 275 ? 15.980 17.578 -14.205 1.00 77.38 275 GLN A CA 1
ATOM 2137 C C . GLN A 1 275 ? 15.270 18.854 -14.685 1.00 77.38 275 GLN A C 1
ATOM 2139 O O . GLN A 1 275 ? 14.059 18.807 -14.923 1.00 77.38 275 GLN A O 1
ATOM 2144 N N . GLY A 1 276 ? 15.969 19.991 -14.781 1.00 82.69 276 GLY A N 1
ATOM 2145 C CA . GLY A 1 276 ? 15.382 21.287 -15.132 1.00 82.69 276 GLY A CA 1
ATOM 2146 C C . GLY A 1 276 ? 14.273 21.741 -14.171 1.00 82.69 276 GLY A C 1
ATOM 2147 O O . GLY A 1 276 ? 13.304 22.388 -14.577 1.00 82.69 276 GLY A O 1
ATOM 2148 N N . ARG A 1 277 ? 14.343 21.355 -12.892 1.00 81.81 277 ARG A N 1
ATOM 2149 C CA . ARG A 1 277 ? 13.322 21.649 -11.877 1.00 81.81 277 ARG A CA 1
ATOM 2150 C C . ARG A 1 277 ? 13.737 22.825 -11.006 1.00 81.81 277 ARG A C 1
ATOM 2152 O O . ARG A 1 277 ? 14.825 22.856 -10.457 1.00 81.81 277 ARG A O 1
ATOM 2159 N N . LYS A 1 278 ? 12.813 23.759 -10.779 1.00 84.75 278 LYS A N 1
ATOM 2160 C CA . LYS A 1 278 ? 13.014 24.845 -9.807 1.00 84.75 278 LYS A CA 1
ATOM 2161 C C . LYS A 1 278 ? 12.824 24.331 -8.381 1.00 84.75 278 LYS A C 1
ATOM 2163 O O . LYS A 1 278 ? 11.802 23.701 -8.091 1.00 84.75 278 LYS A O 1
ATOM 2168 N N . LEU A 1 279 ? 13.760 24.664 -7.492 1.00 85.38 279 LEU A N 1
ATOM 2169 C CA . LEU A 1 279 ? 13.630 24.397 -6.061 1.00 85.38 279 LEU A CA 1
ATOM 2170 C C . LEU A 1 279 ? 12.421 25.150 -5.482 1.00 85.38 279 LEU A C 1
ATOM 2172 O O . LEU A 1 279 ? 12.192 26.327 -5.768 1.00 85.38 279 LEU A O 1
ATOM 2176 N N . ARG A 1 280 ? 11.622 24.459 -4.668 1.00 87.44 280 ARG A N 1
ATOM 2177 C CA . ARG A 1 280 ? 10.463 25.030 -3.969 1.00 87.44 280 ARG A CA 1
ATOM 2178 C C . ARG A 1 280 ? 10.777 25.239 -2.494 1.00 87.44 280 ARG A C 1
ATOM 2180 O O . ARG A 1 280 ? 11.197 24.307 -1.811 1.00 87.44 280 ARG A O 1
ATOM 2187 N N . GLY A 1 281 ? 10.514 26.447 -1.999 1.00 90.81 281 GLY A N 1
ATOM 2188 C CA . GLY A 1 281 ? 10.579 26.757 -0.571 1.00 90.81 281 GLY A CA 1
ATOM 2189 C C . GLY A 1 281 ? 9.452 26.095 0.230 1.00 90.81 281 GLY A C 1
ATOM 2190 O O . GLY A 1 281 ? 8.424 25.692 -0.325 1.00 90.81 281 GLY A O 1
ATOM 2191 N N . TRP A 1 282 ? 9.632 26.020 1.550 1.00 92.62 282 TRP A N 1
ATOM 2192 C CA . TRP A 1 282 ? 8.651 25.448 2.479 1.00 92.62 282 TRP A CA 1
ATOM 2193 C C . TRP A 1 282 ? 7.281 26.110 2.361 1.00 92.62 282 TRP A C 1
ATOM 2195 O O . TRP A 1 282 ? 6.294 25.417 2.131 1.00 92.62 282 TRP A O 1
ATOM 2205 N N . TRP A 1 283 ? 7.232 27.443 2.440 1.00 93.94 283 TRP A N 1
ATOM 2206 C CA . TRP A 1 283 ? 5.970 28.182 2.435 1.00 93.94 283 TRP A CA 1
ATOM 2207 C C . TRP A 1 283 ? 5.160 27.937 1.161 1.00 93.94 283 TRP A C 1
ATOM 2209 O O . TRP A 1 283 ? 3.997 27.561 1.233 1.00 93.94 283 TRP A O 1
ATOM 2219 N N . LYS A 1 284 ? 5.807 28.018 -0.009 1.00 92.31 284 LYS A N 1
ATOM 2220 C CA . LYS A 1 284 ? 5.179 27.734 -1.310 1.00 92.31 284 LYS A CA 1
ATOM 2221 C C . LYS A 1 284 ? 4.668 26.294 -1.428 1.00 92.31 284 LYS A C 1
ATOM 2223 O O . LYS A 1 284 ? 3.717 26.030 -2.158 1.00 92.31 284 LYS A O 1
ATOM 2228 N N . THR A 1 285 ? 5.324 25.350 -0.758 1.00 91.69 285 THR A N 1
ATOM 2229 C CA . THR A 1 285 ? 4.936 23.934 -0.784 1.00 91.69 285 THR A CA 1
ATOM 2230 C C . THR A 1 285 ? 3.759 23.675 0.156 1.00 91.69 285 THR A C 1
ATOM 2232 O O . THR A 1 285 ? 2.833 22.967 -0.233 1.00 91.69 285 THR A O 1
ATOM 2235 N N . LEU A 1 286 ? 3.771 24.292 1.341 1.00 92.75 286 LEU A N 1
ATOM 2236 C CA . LEU A 1 286 ? 2.725 24.194 2.360 1.00 92.75 286 LEU A CA 1
ATOM 2237 C C . LEU A 1 286 ? 1.425 24.886 1.927 1.00 92.75 286 LEU A C 1
ATOM 2239 O O . LEU A 1 286 ? 0.354 24.333 2.112 1.00 92.75 286 LEU A O 1
ATOM 2243 N N . THR A 1 287 ? 1.498 26.061 1.299 1.00 93.25 287 THR A N 1
ATOM 2244 C CA . THR A 1 287 ? 0.302 26.785 0.824 1.00 93.25 287 THR A CA 1
ATOM 2245 C C . THR A 1 287 ? -0.220 26.279 -0.521 1.00 93.25 287 THR A C 1
ATOM 2247 O O . THR A 1 287 ? -1.270 26.712 -0.994 1.00 93.25 287 THR A O 1
ATOM 2250 N N . SER A 1 288 ? 0.478 25.335 -1.164 1.00 91.06 288 SER A N 1
ATOM 2251 C CA . SER A 1 288 ? -0.010 24.731 -2.400 1.00 91.06 288 SER A CA 1
ATOM 2252 C C . SER A 1 288 ? -1.197 23.812 -2.117 1.00 91.06 288 SER A C 1
ATOM 2254 O O . SER A 1 288 ? -1.109 22.893 -1.313 1.00 91.06 288 SER A O 1
ATOM 2256 N N . VAL A 1 289 ? -2.278 23.952 -2.885 1.00 90.19 289 VAL A N 1
ATOM 2257 C CA . VAL A 1 289 ? -3.431 23.028 -2.848 1.00 90.19 289 VAL A CA 1
ATOM 2258 C C . VAL A 1 289 ? -3.073 21.634 -3.399 1.00 90.19 289 VAL A C 1
ATOM 2260 O O . VAL A 1 289 ? -3.749 20.631 -3.156 1.00 90.19 289 VAL A O 1
ATOM 2263 N N . THR A 1 290 ? -1.984 21.530 -4.165 1.00 87.62 290 THR A N 1
ATOM 2264 C CA . THR A 1 290 ? -1.609 20.287 -4.850 1.00 87.62 290 THR A CA 1
ATOM 2265 C C . THR A 1 290 ? -1.374 19.108 -3.899 1.00 87.62 290 THR A C 1
ATOM 2267 O O . THR A 1 290 ? -1.913 18.042 -4.196 1.00 87.62 290 THR A O 1
ATOM 2270 N N . PRO A 1 291 ? -0.609 19.233 -2.796 1.00 84.75 291 PRO A N 1
ATOM 2271 C CA . PRO A 1 291 ? -0.347 18.109 -1.913 1.00 84.75 291 PRO A CA 1
ATOM 2272 C C . PRO A 1 291 ? -1.612 17.537 -1.277 1.00 84.75 291 PRO A C 1
ATOM 2274 O O . PRO A 1 291 ? -1.817 16.326 -1.333 1.00 84.75 291 PRO A O 1
ATOM 2277 N N . TYR A 1 292 ? -2.493 18.410 -0.791 1.00 86.06 292 TYR A N 1
ATOM 2278 C CA . TYR A 1 292 ? -3.765 18.041 -0.165 1.00 86.06 292 TYR A CA 1
ATOM 2279 C C . TYR A 1 292 ? -4.740 17.385 -1.149 1.00 86.06 292 TYR A C 1
ATOM 2281 O O . TYR A 1 292 ? -5.518 16.510 -0.781 1.00 86.06 292 TYR A O 1
ATOM 2289 N N . THR A 1 293 ? -4.651 17.737 -2.435 1.00 86.00 293 THR A N 1
ATOM 2290 C CA . THR A 1 293 ? -5.484 17.131 -3.484 1.00 86.00 293 THR A CA 1
ATOM 2291 C C . THR A 1 293 ? -4.918 15.842 -4.073 1.00 86.00 293 THR A C 1
ATOM 2293 O O . THR A 1 293 ? -5.609 15.219 -4.875 1.00 86.00 293 THR A O 1
ATOM 2296 N N . GLN A 1 294 ? -3.699 15.402 -3.724 1.00 84.75 294 GLN A N 1
ATOM 2297 C CA . GLN A 1 294 ? -3.160 14.147 -4.277 1.00 84.75 294 GLN A CA 1
ATOM 2298 C C . GLN A 1 294 ? -3.929 12.920 -3.794 1.00 84.75 294 GLN A C 1
ATOM 2300 O O . GLN A 1 294 ? -4.196 12.044 -4.610 1.00 84.75 294 GLN A O 1
ATOM 2305 N N . ILE A 1 295 ? -4.330 12.878 -2.519 1.00 80.56 295 ILE A N 1
ATOM 2306 C CA . ILE A 1 295 ? -5.150 11.783 -1.972 1.00 80.56 295 ILE A CA 1
ATOM 2307 C C . ILE A 1 295 ? -6.448 11.662 -2.778 1.00 80.56 295 ILE A C 1
ATOM 2309 O O . ILE A 1 295 ? -6.797 10.586 -3.261 1.00 80.56 295 ILE A O 1
ATOM 2313 N N . LEU A 1 296 ? -7.092 12.803 -3.026 1.00 82.38 296 LEU A N 1
ATOM 2314 C CA . LEU A 1 296 ? -8.342 12.899 -3.776 1.00 82.38 296 LEU A CA 1
ATOM 2315 C C . LEU A 1 296 ? -8.159 12.501 -5.241 1.00 82.38 296 LEU A C 1
ATOM 2317 O O . LEU A 1 296 ? -8.890 11.667 -5.755 1.00 82.38 296 LEU A O 1
ATOM 2321 N N . LYS A 1 297 ? -7.126 13.024 -5.907 1.00 80.12 297 LYS A N 1
ATOM 2322 C CA . LYS A 1 297 ? -6.766 12.637 -7.283 1.00 80.12 297 LYS A CA 1
ATOM 2323 C C . LYS A 1 297 ? -6.393 11.160 -7.399 1.00 80.12 297 LYS A C 1
ATOM 2325 O O . LYS A 1 297 ? -6.445 10.611 -8.496 1.00 80.12 297 LYS A O 1
ATOM 2330 N N . GLY A 1 298 ? -5.949 10.553 -6.303 1.00 74.06 298 GLY A N 1
ATOM 2331 C CA . GLY A 1 298 ? -5.654 9.136 -6.218 1.00 74.06 298 GLY A CA 1
ATOM 2332 C C . GLY A 1 298 ? -6.903 8.285 -6.147 1.00 74.06 298 GLY A C 1
ATOM 2333 O O . GLY A 1 298 ? -6.951 7.263 -6.810 1.00 74.06 298 GLY A O 1
ATOM 2334 N N . PHE A 1 299 ? -7.906 8.696 -5.373 1.00 78.62 299 PHE A N 1
ATOM 2335 C CA . PHE A 1 299 ? -9.017 7.827 -4.987 1.00 78.62 299 PHE A CA 1
ATOM 2336 C C . PHE A 1 299 ? -9.715 7.144 -6.170 1.00 78.62 299 PHE A C 1
ATOM 2338 O O . PHE A 1 299 ? -9.650 5.921 -6.275 1.00 78.62 299 PHE A O 1
ATOM 2345 N N . TYR A 1 300 ? -10.236 7.918 -7.125 1.00 82.12 300 TYR A N 1
ATOM 2346 C CA . TYR A 1 300 ? -10.818 7.384 -8.367 1.00 82.12 300 TYR A CA 1
ATOM 2347 C C . TYR A 1 300 ? -10.019 7.752 -9.633 1.00 82.12 300 TYR A C 1
ATOM 2349 O O . TYR A 1 300 ? -10.512 7.656 -10.763 1.00 82.12 300 TYR A O 1
ATOM 2357 N N . GLY A 1 301 ? -8.764 8.176 -9.467 1.00 75.06 301 GLY A N 1
ATOM 2358 C CA . GLY A 1 301 ? -7.895 8.624 -10.556 1.00 75.06 301 GLY A CA 1
ATOM 2359 C C . GLY A 1 301 ? -8.318 9.951 -11.198 1.00 75.06 301 GLY A C 1
ATOM 2360 O O . GLY A 1 301 ? -9.196 10.659 -10.707 1.00 75.06 301 GLY A O 1
ATOM 2361 N N . ARG A 1 302 ? -7.654 10.333 -12.299 1.00 66.31 302 ARG A N 1
ATOM 2362 C CA . ARG A 1 302 ? -7.709 11.721 -12.806 1.00 66.31 302 ARG A CA 1
ATOM 2363 C C . ARG A 1 302 ? -8.692 11.989 -13.948 1.00 66.31 302 ARG A C 1
ATOM 2365 O O . ARG A 1 302 ? -9.143 13.123 -14.025 1.00 66.31 302 ARG A O 1
ATOM 2372 N N . ALA A 1 303 ? -8.994 11.032 -14.829 1.00 56.50 303 ALA A N 1
ATOM 2373 C CA . ALA A 1 303 ? -9.784 11.323 -16.036 1.00 56.50 303 ALA A CA 1
ATOM 2374 C C . ALA A 1 303 ? -10.244 10.052 -16.775 1.00 56.50 303 ALA A C 1
ATOM 2376 O O . ALA A 1 303 ? -9.644 9.676 -17.775 1.00 56.50 303 ALA A O 1
ATOM 2377 N N . TRP A 1 304 ? -11.284 9.380 -16.281 1.00 58.66 304 TRP A N 1
ATOM 2378 C CA . TRP A 1 304 ? -11.973 8.316 -17.031 1.00 58.66 304 TRP A CA 1
ATOM 2379 C C . TRP A 1 304 ? -13.422 8.658 -17.383 1.00 58.66 304 TRP A C 1
ATOM 2381 O O . TRP A 1 304 ? -13.971 8.065 -18.304 1.00 58.66 304 TRP A O 1
ATOM 2391 N N . ILE A 1 305 ? -14.020 9.655 -16.726 1.00 57.19 305 ILE A N 1
ATOM 2392 C CA . ILE A 1 305 ? -15.247 10.301 -17.198 1.00 57.19 305 ILE A CA 1
ATOM 2393 C C . ILE A 1 305 ? -14.826 11.502 -18.053 1.00 57.19 305 ILE A C 1
ATOM 2395 O O . ILE A 1 305 ? -14.085 12.361 -17.576 1.00 57.19 305 ILE A O 1
ATOM 2399 N N . LYS A 1 306 ? -15.302 11.584 -19.307 1.00 56.03 306 LYS A N 1
ATOM 2400 C CA . LYS A 1 306 ? -15.003 12.683 -20.259 1.00 56.03 306 LYS A CA 1
ATOM 2401 C C . LYS A 1 306 ? -15.468 14.076 -19.790 1.00 56.03 306 LYS A C 1
ATOM 2403 O O . LYS A 1 306 ? -15.209 15.069 -20.461 1.00 56.03 306 LYS A O 1
ATOM 2408 N N . TRP A 1 307 ? -16.137 14.177 -18.645 1.00 44.69 307 TRP A N 1
ATOM 2409 C CA . TRP A 1 307 ? -16.624 15.430 -18.069 1.00 44.69 307 TRP A CA 1
ATOM 2410 C C . TRP A 1 307 ? -15.501 16.189 -17.346 1.00 44.69 307 TRP A C 1
ATOM 2412 O O . TRP A 1 307 ? -15.485 16.256 -16.119 1.00 44.69 307 TRP A O 1
ATOM 2422 N N . GLY A 1 308 ? -14.534 16.747 -18.079 1.00 54.47 308 GLY A N 1
ATOM 2423 C CA . GLY A 1 308 ? -13.528 17.666 -17.523 1.00 54.47 308 GLY A CA 1
ATOM 2424 C C . GLY A 1 308 ? -12.826 17.157 -16.247 1.00 54.47 308 GLY A C 1
ATOM 2425 O O . GLY A 1 308 ? -12.122 16.151 -16.270 1.00 54.47 308 GLY A O 1
ATOM 2426 N N . SER A 1 309 ? -13.010 17.853 -15.116 1.00 57.44 309 SER A N 1
ATOM 2427 C CA . SER A 1 309 ? -12.462 17.518 -13.784 1.00 57.44 309 SER A CA 1
ATOM 2428 C C . SER A 1 309 ? -13.231 16.422 -13.012 1.00 57.44 309 SER A C 1
ATOM 2430 O O . SER A 1 309 ? -12.925 16.159 -11.845 1.00 57.44 309 SER A O 1
ATOM 2432 N N . GLY A 1 310 ? -14.213 15.766 -13.639 1.00 62.22 310 GLY A N 1
ATOM 2433 C CA . GLY A 1 310 ? -15.280 14.989 -12.994 1.00 62.22 310 GLY A CA 1
ATOM 2434 C C . GLY A 1 310 ? -14.839 13.955 -11.953 1.00 62.22 310 GLY A C 1
ATOM 2435 O O . GLY A 1 310 ? -15.403 13.908 -10.862 1.00 62.22 310 GLY A O 1
ATOM 2436 N N . ASN A 1 311 ? -13.788 13.174 -12.208 1.00 71.50 311 ASN A N 1
ATOM 2437 C CA . ASN A 1 311 ? -13.338 12.144 -11.256 1.00 71.50 311 ASN A CA 1
ATOM 2438 C C . ASN A 1 311 ? -12.787 12.720 -9.948 1.00 71.50 311 ASN A C 1
ATOM 2440 O O . ASN A 1 311 ? -12.944 12.135 -8.870 1.00 71.50 311 ASN A O 1
ATOM 2444 N N . VAL A 1 312 ? -12.124 13.872 -10.046 1.00 77.31 312 VAL A N 1
ATOM 2445 C CA . VAL A 1 312 ? -11.623 14.587 -8.875 1.00 77.31 312 VAL A CA 1
ATOM 2446 C C . VAL A 1 312 ? -12.813 15.098 -8.066 1.00 77.31 312 VAL A C 1
ATOM 2448 O O . VAL A 1 312 ? -12.785 14.993 -6.845 1.00 77.31 312 VAL A O 1
ATOM 2451 N N . ASN A 1 313 ? -13.889 15.540 -8.726 1.00 83.38 313 ASN A N 1
ATOM 2452 C CA . ASN A 1 313 ? -15.120 15.973 -8.062 1.00 83.38 313 ASN A CA 1
ATOM 2453 C C . ASN A 1 313 ? -15.810 14.814 -7.326 1.00 83.38 313 ASN A C 1
ATOM 2455 O O . ASN A 1 313 ? -16.188 14.981 -6.173 1.00 83.38 313 ASN A O 1
ATOM 2459 N N . ILE A 1 314 ? -15.898 13.618 -7.922 1.00 84.50 314 ILE A N 1
ATOM 2460 C CA . ILE A 1 314 ? -16.429 12.430 -7.222 1.00 84.50 314 ILE A CA 1
ATOM 2461 C C . ILE A 1 314 ? -15.576 12.114 -5.985 1.00 84.50 314 ILE A C 1
ATOM 2463 O O . ILE A 1 314 ? -16.105 11.865 -4.902 1.00 84.50 314 ILE A O 1
ATOM 2467 N N . SER A 1 315 ? -14.250 12.169 -6.122 1.00 85.75 315 SER A N 1
ATOM 2468 C CA . SER A 1 315 ? -13.325 11.922 -5.009 1.00 85.75 315 SER A CA 1
ATOM 2469 C C . SER A 1 315 ? -13.467 12.969 -3.897 1.00 85.75 315 SER A C 1
ATOM 2471 O O . SER A 1 315 ? -13.408 12.618 -2.718 1.00 85.75 315 SER A O 1
ATOM 2473 N N . TRP A 1 316 ? -13.711 14.236 -4.254 1.00 86.88 316 TRP A N 1
ATOM 2474 C CA . TRP A 1 316 ? -14.068 15.300 -3.312 1.00 86.88 316 TRP A CA 1
ATOM 2475 C C . TRP A 1 316 ? -15.373 14.999 -2.587 1.00 86.88 316 TRP A C 1
ATOM 2477 O O . TRP A 1 316 ? -15.382 15.011 -1.361 1.00 86.88 316 TRP A O 1
ATOM 2487 N N . VAL A 1 317 ? -16.447 14.690 -3.319 1.00 88.69 317 VAL A N 1
ATOM 2488 C CA . VAL A 1 317 ? -17.767 14.395 -2.741 1.00 88.69 317 VAL A CA 1
ATOM 2489 C C . VAL A 1 317 ? -17.671 13.238 -1.752 1.00 88.69 317 VAL A C 1
ATOM 2491 O O . VAL A 1 317 ? -18.110 13.376 -0.613 1.00 88.69 317 VAL A O 1
ATOM 2494 N N . VAL A 1 318 ? -17.030 12.129 -2.137 1.00 87.81 318 VAL A N 1
ATOM 2495 C CA . VAL A 1 318 ? -16.862 10.970 -1.247 1.00 87.81 318 VAL A CA 1
ATOM 2496 C C . VAL A 1 318 ? -16.022 11.322 -0.023 1.00 87.81 318 VAL A C 1
ATOM 2498 O O . VAL A 1 318 ? -16.362 10.906 1.084 1.00 87.81 318 VAL A O 1
ATOM 2501 N N . SER A 1 319 ? -14.960 12.112 -0.180 1.00 87.69 319 SER A N 1
ATOM 2502 C CA . SER A 1 319 ? -14.087 12.476 0.941 1.00 87.69 319 SER A CA 1
ATOM 2503 C C . SER A 1 319 ? -14.764 13.441 1.911 1.00 87.69 319 SER A C 1
ATOM 2505 O O . SER A 1 319 ? -14.731 13.204 3.115 1.00 87.69 319 SER A O 1
ATOM 2507 N N . ILE A 1 320 ? -15.435 14.481 1.410 1.00 90.88 320 ILE A N 1
ATOM 2508 C CA . ILE A 1 320 ? -16.194 15.436 2.228 1.00 90.88 320 ILE A CA 1
ATOM 2509 C C . ILE A 1 320 ? -17.331 14.714 2.954 1.00 90.88 320 ILE A C 1
ATOM 2511 O O . ILE A 1 320 ? -17.459 14.860 4.167 1.00 90.88 320 ILE A O 1
ATOM 2515 N N . ALA A 1 321 ? -18.105 13.879 2.252 1.00 90.56 321 ALA A N 1
ATOM 2516 C CA . ALA A 1 321 ? -19.162 13.083 2.871 1.00 90.56 321 ALA A CA 1
ATOM 2517 C C . ALA A 1 321 ? -18.596 12.145 3.949 1.00 90.56 321 ALA A C 1
ATOM 2519 O O . ALA A 1 321 ? -19.148 12.054 5.044 1.00 90.56 321 ALA A O 1
ATOM 2520 N N . SER A 1 322 ? -17.457 11.499 3.683 1.00 90.50 322 SER A N 1
ATOM 2521 C CA . SER A 1 322 ? -16.821 10.607 4.655 1.00 90.50 322 SER A CA 1
ATOM 2522 C C . SER A 1 322 ? -16.357 11.353 5.904 1.00 90.50 322 SER A C 1
ATOM 2524 O O . SER A 1 322 ? -16.610 10.877 7.010 1.00 90.50 322 SER A O 1
ATOM 2526 N N . LEU A 1 323 ? -15.743 12.528 5.743 1.00 92.00 323 LEU A N 1
ATOM 2527 C CA . LEU A 1 323 ? -15.324 13.388 6.852 1.00 92.00 323 LEU A CA 1
ATOM 2528 C C . LEU A 1 323 ? -16.521 13.929 7.644 1.00 92.00 323 LEU A C 1
ATOM 2530 O O . LEU A 1 323 ? -16.471 13.939 8.870 1.00 92.00 323 LEU A O 1
ATOM 2534 N N . ALA A 1 324 ? -17.609 14.316 6.974 1.00 92.81 324 ALA A N 1
ATOM 2535 C CA . ALA A 1 324 ? -18.832 14.775 7.631 1.00 92.81 324 ALA A CA 1
ATOM 2536 C C . ALA A 1 324 ? -19.465 13.670 8.493 1.00 92.81 324 ALA A C 1
ATOM 2538 O O . ALA A 1 324 ? -19.851 13.920 9.635 1.00 92.81 324 ALA A O 1
ATOM 2539 N N . VAL A 1 325 ? -19.512 12.431 7.989 1.00 91.25 325 VAL A N 1
ATOM 2540 C CA . VAL A 1 325 ? -20.010 11.276 8.754 1.00 91.25 325 VAL A CA 1
ATOM 2541 C C . VAL A 1 325 ? -19.101 10.949 9.937 1.00 91.25 325 VAL A C 1
ATOM 2543 O O . VAL A 1 325 ? -19.606 10.693 11.030 1.00 91.25 325 VAL A O 1
ATOM 2546 N N . LEU A 1 326 ? -17.777 11.008 9.763 1.00 90.50 326 LEU A N 1
ATOM 2547 C CA . LEU A 1 326 ? -16.835 10.834 10.871 1.00 90.50 326 LEU A CA 1
ATOM 2548 C C . LEU A 1 326 ? -17.001 11.918 11.940 1.00 90.50 326 LEU A C 1
ATOM 2550 O O . LEU A 1 326 ? -17.058 11.592 13.123 1.00 90.50 326 LEU A O 1
ATOM 2554 N N . ALA A 1 327 ? -17.120 13.186 11.540 1.00 92.44 327 ALA A N 1
ATOM 2555 C CA . ALA A 1 327 ? -17.342 14.296 12.460 1.00 92.44 327 ALA A CA 1
ATOM 2556 C C . ALA A 1 327 ? -18.665 14.128 13.219 1.00 92.44 327 ALA A C 1
ATOM 2558 O O . ALA A 1 327 ? -18.693 14.235 14.444 1.00 92.44 327 ALA A O 1
ATOM 2559 N N . PHE A 1 328 ? -19.747 13.774 12.520 1.00 93.12 328 PHE A N 1
ATOM 2560 C CA . PHE A 1 328 ? -21.036 13.472 13.139 1.00 93.12 328 PHE A CA 1
ATOM 2561 C C . PHE A 1 328 ? -20.936 12.313 14.142 1.00 93.12 328 PHE A C 1
ATOM 2563 O O . PHE A 1 328 ? -21.420 12.423 15.271 1.00 93.12 328 PHE A O 1
ATOM 2570 N N . ALA A 1 329 ? -20.273 11.216 13.763 1.00 88.19 329 ALA A N 1
ATOM 2571 C CA . ALA A 1 329 ? -20.063 10.064 14.632 1.00 88.19 329 ALA A CA 1
ATOM 2572 C C . ALA A 1 329 ? -19.236 10.425 15.875 1.00 88.19 329 ALA A C 1
ATOM 2574 O O . ALA A 1 329 ? -19.602 10.027 16.982 1.00 88.19 329 ALA A O 1
ATOM 2575 N N . ALA A 1 330 ? -18.174 11.217 15.708 1.00 89.12 330 ALA A N 1
ATOM 2576 C CA . ALA A 1 330 ? -17.334 11.700 16.796 1.00 89.12 330 ALA A CA 1
ATOM 2577 C C . ALA A 1 330 ? -18.118 12.613 17.751 1.00 89.12 330 ALA A C 1
ATOM 2579 O O . ALA A 1 330 ? -18.123 12.366 18.953 1.00 89.12 330 ALA A O 1
ATOM 2580 N N . ILE A 1 331 ? -18.861 13.600 17.238 1.00 92.06 331 ILE A N 1
ATOM 2581 C CA . ILE A 1 331 ? -19.703 14.494 18.052 1.00 92.06 331 ILE A CA 1
ATOM 2582 C C . ILE A 1 331 ? -20.746 13.688 18.832 1.00 92.06 331 ILE A C 1
ATOM 2584 O O . ILE A 1 331 ? -20.938 13.903 20.030 1.00 92.06 331 ILE A O 1
ATOM 2588 N N . LYS A 1 332 ? -21.407 12.726 18.179 1.00 89.62 332 LYS A N 1
ATOM 2589 C CA . LYS A 1 332 ? -22.392 11.855 18.829 1.00 89.62 332 LYS A CA 1
ATOM 2590 C C . LYS A 1 332 ? -21.758 11.003 19.930 1.00 89.62 332 LYS A C 1
ATOM 2592 O O . LYS A 1 332 ? -22.326 10.909 21.014 1.00 89.62 332 LYS A O 1
ATOM 2597 N N . SER A 1 333 ? -20.592 10.411 19.669 1.00 88.19 333 SER A N 1
ATOM 2598 C CA . SER A 1 333 ? -19.845 9.624 20.655 1.00 88.19 333 SER A CA 1
ATOM 2599 C C . SER A 1 333 ? -19.401 10.479 21.843 1.00 88.19 333 SER A C 1
ATOM 2601 O O . SER A 1 333 ? -19.446 10.007 22.977 1.00 88.19 333 SER A O 1
ATOM 2603 N N . PHE A 1 334 ? -18.997 11.729 21.593 1.00 88.88 334 PHE A N 1
ATOM 2604 C CA . PHE A 1 334 ? -18.569 12.678 22.622 1.00 88.88 334 PHE A CA 1
ATOM 2605 C C . PHE A 1 334 ? -19.737 13.031 23.540 1.00 88.88 334 PHE A C 1
ATOM 2607 O O . PHE A 1 334 ? -19.644 12.883 24.753 1.00 88.88 334 PHE A O 1
ATOM 2614 N N . ARG A 1 335 ? -20.887 13.382 22.952 1.00 91.62 335 ARG A N 1
ATOM 2615 C CA . ARG A 1 335 ? -22.118 13.704 23.692 1.00 91.62 335 ARG A CA 1
ATOM 2616 C C . ARG A 1 335 ? -22.649 12.545 24.536 1.00 91.62 335 ARG A C 1
ATOM 2618 O O . ARG A 1 335 ? -23.334 12.786 25.520 1.00 91.62 335 ARG A O 1
ATOM 2625 N N . ARG A 1 336 ? -22.358 11.298 24.156 1.00 87.94 336 ARG A N 1
ATOM 2626 C CA . ARG A 1 336 ? -22.773 10.094 24.895 1.00 87.94 336 ARG A CA 1
ATOM 2627 C C . ARG A 1 336 ? -21.739 9.598 25.905 1.00 87.94 336 ARG A C 1
ATOM 2629 O O . ARG A 1 336 ? -21.983 8.591 26.558 1.00 87.94 336 ARG A O 1
ATOM 2636 N N . ASN A 1 337 ? -20.587 10.264 26.012 1.00 83.44 337 ASN A N 1
ATOM 2637 C CA . ASN A 1 337 ? -19.439 9.795 26.792 1.00 83.44 337 ASN A CA 1
ATOM 2638 C C . ASN A 1 337 ? -19.005 8.355 26.420 1.00 83.44 337 ASN A C 1
ATOM 2640 O O . ASN A 1 337 ? -18.479 7.593 27.228 1.00 83.44 337 ASN A O 1
ATOM 2644 N N . GLU A 1 338 ? -19.230 7.969 25.161 1.00 78.94 338 GLU A N 1
ATOM 2645 C CA . GLU A 1 338 ? -18.957 6.634 24.614 1.00 78.94 338 GLU A CA 1
ATOM 2646 C C . GLU A 1 338 ? -17.579 6.574 23.933 1.00 78.94 338 GLU A C 1
ATOM 2648 O O . GLU A 1 338 ? -17.361 5.741 23.059 1.00 78.94 338 GLU A O 1
ATOM 2653 N N . PHE A 1 339 ? -16.634 7.445 24.313 1.00 74.88 339 PHE A N 1
ATOM 2654 C CA . PHE A 1 339 ? -15.309 7.628 23.685 1.00 74.88 339 PHE A CA 1
ATOM 2655 C C . PHE A 1 339 ? -14.334 6.443 23.894 1.00 74.88 339 PHE A C 1
ATOM 2657 O O . PHE A 1 339 ? -13.127 6.597 24.066 1.00 74.88 339 PHE A O 1
ATOM 2664 N N . LYS A 1 340 ? -14.845 5.213 23.859 1.00 76.69 340 LYS A N 1
ATOM 2665 C CA . LYS A 1 340 ? -14.068 3.979 23.823 1.00 76.69 340 LYS A CA 1
ATOM 2666 C C . LYS A 1 340 ? -13.389 3.913 22.447 1.00 76.69 340 LYS A C 1
ATOM 2668 O O . LYS A 1 340 ? -14.078 3.872 21.432 1.00 76.69 340 LYS A O 1
ATOM 2673 N N . ASN A 1 341 ? -12.054 3.864 22.412 1.00 84.69 341 ASN A N 1
ATOM 2674 C CA . ASN A 1 341 ? -11.191 3.810 21.210 1.00 84.69 341 ASN A CA 1
ATOM 2675 C C . ASN A 1 341 ? -10.804 5.149 20.540 1.00 84.69 341 ASN A C 1
ATOM 2677 O O . ASN A 1 341 ? -10.427 5.156 19.364 1.00 84.69 341 ASN A O 1
ATOM 2681 N N . TRP A 1 342 ? -10.856 6.282 21.245 1.00 88.75 342 TRP A N 1
ATOM 2682 C CA . TRP A 1 342 ? -10.412 7.574 20.689 1.00 88.75 342 TRP A CA 1
ATOM 2683 C C . TRP A 1 342 ? -8.943 7.590 20.251 1.00 88.75 342 TRP A C 1
ATOM 2685 O O . TRP A 1 342 ? -8.583 8.259 19.289 1.00 88.75 342 TRP A O 1
ATOM 2695 N N . ASP A 1 343 ? -8.110 6.803 20.920 1.00 91.81 343 ASP A N 1
ATOM 2696 C CA . ASP A 1 343 ? -6.700 6.571 20.619 1.00 91.81 343 ASP A CA 1
ATOM 2697 C C . ASP A 1 343 ? -6.486 5.906 19.262 1.00 91.81 343 ASP A C 1
ATOM 2699 O O . ASP A 1 343 ? -5.549 6.261 18.554 1.00 91.81 343 ASP A O 1
ATOM 2703 N N . VAL A 1 344 ? -7.368 4.983 18.865 1.00 93.12 344 VAL A N 1
ATOM 2704 C CA . VAL A 1 344 ? -7.310 4.375 17.530 1.00 93.12 344 VAL A CA 1
ATOM 2705 C C . VAL A 1 344 ? -7.645 5.428 16.477 1.00 93.12 344 VAL A C 1
ATOM 2707 O O . VAL A 1 344 ? -6.938 5.540 15.480 1.00 93.12 344 VAL A O 1
ATOM 2710 N N . GLY A 1 345 ? -8.677 6.245 16.712 1.00 92.06 345 GLY A N 1
ATOM 2711 C CA . GLY A 1 345 ? -9.006 7.371 15.834 1.00 92.06 345 GLY A CA 1
ATOM 2712 C C . GLY A 1 345 ? -7.855 8.376 15.715 1.00 92.06 345 GLY A C 1
ATOM 2713 O O . GLY A 1 345 ? -7.492 8.770 14.607 1.00 92.06 345 GLY A O 1
ATOM 2714 N N . LEU A 1 346 ? -7.229 8.729 16.842 1.00 93.31 346 LEU A N 1
ATOM 2715 C CA . LEU A 1 346 ? -6.078 9.627 16.881 1.00 93.31 346 LEU A CA 1
ATOM 2716 C C . LEU A 1 346 ? -4.863 9.033 16.157 1.00 93.31 346 LEU A C 1
ATOM 2718 O O . LEU A 1 346 ? -4.219 9.744 15.392 1.00 93.31 346 LEU A O 1
ATOM 2722 N N . LEU A 1 347 ? -4.573 7.741 16.333 1.00 94.56 347 LEU A N 1
ATOM 2723 C CA . LEU A 1 347 ? -3.507 7.040 15.610 1.00 94.56 347 LEU A CA 1
ATOM 2724 C C . LEU A 1 347 ? -3.692 7.160 14.092 1.00 94.56 347 LEU A C 1
ATOM 2726 O O . LEU A 1 347 ? -2.758 7.530 13.382 1.00 94.56 347 LEU A O 1
ATOM 2730 N N . LEU A 1 348 ? -4.897 6.875 13.592 1.00 94.44 348 LEU A N 1
ATOM 2731 C CA . LEU A 1 348 ? -5.197 6.968 12.162 1.00 94.44 348 LEU A CA 1
ATOM 2732 C C . LEU A 1 348 ? -5.062 8.413 11.651 1.00 94.44 348 LEU A C 1
ATOM 2734 O O . LEU A 1 348 ? -4.540 8.630 10.556 1.00 94.44 348 LEU A O 1
ATOM 2738 N N . LEU A 1 349 ? -5.467 9.402 12.454 1.00 94.25 349 LEU A N 1
ATOM 2739 C CA . LEU A 1 349 ? -5.323 10.820 12.121 1.00 94.25 349 LEU A CA 1
ATOM 2740 C C . LEU A 1 349 ? -3.852 11.263 12.079 1.00 94.25 349 LEU A C 1
ATOM 2742 O O . LEU A 1 349 ? -3.443 11.918 11.121 1.00 94.25 349 LEU A O 1
ATOM 2746 N N . ILE A 1 350 ? -3.049 10.877 13.077 1.00 95.12 350 ILE A N 1
ATOM 2747 C CA . ILE A 1 350 ? -1.605 11.148 13.115 1.00 95.12 350 ILE A CA 1
ATOM 2748 C C . ILE A 1 350 ? -0.927 10.512 11.901 1.00 95.12 350 ILE A C 1
ATOM 2750 O O . ILE A 1 350 ? -0.118 11.162 11.243 1.00 95.12 350 ILE A O 1
ATOM 2754 N N . LEU A 1 351 ? -1.288 9.275 11.554 1.00 94.50 351 LEU A N 1
ATOM 2755 C CA . LEU A 1 351 ? -0.756 8.589 10.380 1.00 94.50 351 LEU A CA 1
ATOM 2756 C C . LEU A 1 351 ? -1.084 9.328 9.077 1.00 94.50 351 LEU A C 1
ATOM 2758 O O . LEU A 1 351 ? -0.207 9.503 8.227 1.00 94.50 351 LEU A O 1
ATOM 2762 N N . LEU A 1 352 ? -2.327 9.786 8.912 1.00 93.31 352 LEU A N 1
ATOM 2763 C CA . LEU A 1 352 ? -2.726 10.583 7.754 1.00 93.31 352 LEU A CA 1
ATOM 2764 C C . LEU A 1 352 ? -1.945 11.904 7.690 1.00 93.31 352 LEU A C 1
ATOM 2766 O O . LEU A 1 352 ? -1.392 12.243 6.641 1.00 93.31 352 LEU A O 1
ATOM 2770 N N . GLY A 1 353 ? -1.849 12.614 8.817 1.00 93.06 353 GLY A N 1
ATOM 2771 C CA . GLY A 1 353 ? -1.090 13.858 8.937 1.00 93.06 353 GLY A CA 1
ATOM 2772 C C . GLY A 1 353 ? 0.392 13.673 8.610 1.00 93.06 353 GLY A C 1
ATOM 2773 O O . GLY A 1 353 ? 0.948 14.450 7.835 1.00 93.06 353 GLY A O 1
ATOM 2774 N N . ALA A 1 354 ? 1.014 12.603 9.111 1.00 92.94 354 ALA A N 1
ATOM 2775 C CA . ALA A 1 354 ? 2.407 12.269 8.832 1.00 92.94 354 ALA A CA 1
ATOM 2776 C C . ALA A 1 354 ? 2.648 11.986 7.343 1.00 92.94 354 ALA A C 1
ATOM 2778 O O . ALA A 1 354 ? 3.624 12.471 6.781 1.00 92.94 354 ALA A O 1
ATOM 2779 N N . ASN A 1 355 ? 1.747 11.266 6.667 1.00 91.75 355 ASN A N 1
ATOM 27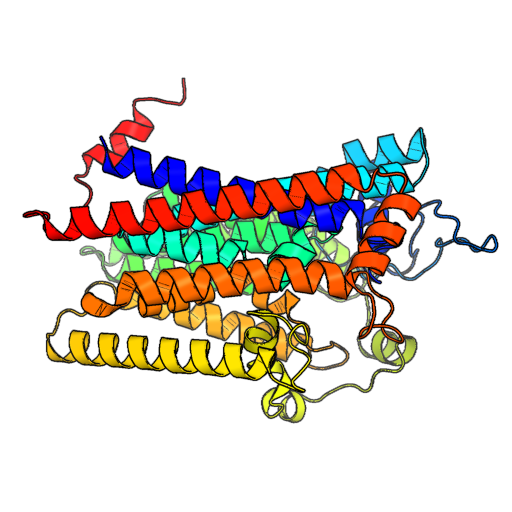80 C CA . ASN A 1 355 ? 1.859 11.024 5.224 1.00 91.75 355 ASN A CA 1
ATOM 2781 C C . ASN A 1 355 ? 1.768 12.322 4.407 1.00 91.75 355 ASN A C 1
ATOM 2783 O O . ASN A 1 355 ? 2.566 12.542 3.494 1.00 91.75 355 ASN A O 1
ATOM 2787 N N . ILE A 1 356 ? 0.832 13.210 4.759 1.00 91.69 356 ILE A N 1
ATOM 2788 C CA . ILE A 1 356 ? 0.719 14.534 4.130 1.00 91.69 356 ILE A CA 1
ATOM 2789 C C . ILE A 1 356 ? 1.998 15.342 4.379 1.00 91.69 356 ILE A C 1
ATOM 2791 O O . ILE A 1 356 ? 2.555 15.919 3.442 1.00 91.69 356 ILE A O 1
ATOM 2795 N N . PHE A 1 357 ? 2.502 15.333 5.614 1.00 92.69 357 PHE A N 1
ATOM 2796 C CA . PHE A 1 357 ? 3.747 15.994 5.984 1.00 92.69 357 PHE A CA 1
ATOM 2797 C C . PHE A 1 357 ? 4.940 15.467 5.179 1.00 92.69 357 PHE A C 1
ATOM 2799 O O . PHE A 1 357 ? 5.659 16.268 4.587 1.00 92.69 357 PHE A O 1
ATOM 2806 N N . PHE A 1 358 ? 5.125 14.147 5.067 1.00 90.38 358 PHE A N 1
ATOM 2807 C CA . PHE A 1 358 ? 6.213 13.564 4.275 1.00 90.38 358 PHE A CA 1
ATOM 2808 C C . PHE A 1 358 ? 6.110 13.906 2.795 1.00 90.38 358 PHE A C 1
ATOM 2810 O O . PHE A 1 358 ? 7.130 14.151 2.153 1.00 90.38 358 PHE A O 1
ATOM 2817 N N . GLN A 1 359 ? 4.900 13.985 2.243 1.00 90.00 359 GLN A N 1
ATOM 2818 C CA . GLN A 1 359 ? 4.726 14.432 0.868 1.00 90.00 359 GLN A CA 1
ATOM 2819 C C . GLN A 1 359 ? 5.131 15.905 0.689 1.00 90.00 359 GLN A C 1
ATOM 2821 O O . GLN A 1 359 ? 5.779 16.241 -0.304 1.00 90.00 359 GLN A O 1
ATOM 2826 N N . ILE A 1 360 ? 4.768 16.783 1.630 1.00 91.75 360 ILE A N 1
ATOM 2827 C CA . ILE A 1 360 ? 5.175 18.198 1.621 1.00 91.75 360 ILE A CA 1
ATOM 2828 C C . ILE A 1 360 ? 6.695 18.302 1.785 1.00 91.75 360 ILE A C 1
ATOM 2830 O O . ILE A 1 360 ? 7.343 19.001 1.011 1.00 91.75 360 ILE A O 1
ATOM 2834 N N . TRP A 1 361 ? 7.281 17.554 2.720 1.00 90.31 361 TRP A N 1
ATOM 2835 C CA . TRP A 1 361 ? 8.728 17.482 2.918 1.00 90.31 361 TRP A CA 1
ATOM 2836 C C . TRP A 1 361 ? 9.446 17.019 1.654 1.00 90.31 361 TRP A C 1
ATOM 2838 O O . TRP A 1 361 ? 10.440 17.615 1.253 1.00 90.31 361 TRP A O 1
ATOM 2848 N N . HIS A 1 362 ? 8.961 15.963 1.001 1.00 86.25 362 HIS A N 1
ATOM 2849 C CA . HIS A 1 362 ? 9.565 15.457 -0.227 1.00 86.25 362 HIS A CA 1
ATOM 2850 C C . HIS A 1 362 ? 9.459 16.480 -1.366 1.00 86.25 362 HIS A C 1
ATOM 2852 O O . HIS A 1 362 ? 10.383 16.632 -2.162 1.00 86.25 362 HIS A O 1
ATOM 2858 N N . ALA A 1 363 ? 8.334 17.189 -1.459 1.00 87.31 363 ALA A N 1
ATOM 2859 C CA . ALA A 1 363 ? 8.121 18.209 -2.478 1.00 87.31 363 ALA A CA 1
ATOM 2860 C C . ALA A 1 363 ? 8.889 19.516 -2.221 1.00 87.31 363 ALA A C 1
ATOM 2862 O O . ALA A 1 363 ? 9.085 20.297 -3.155 1.00 87.31 363 ALA A O 1
ATOM 2863 N N . LYS A 1 364 ? 9.346 19.753 -0.985 1.00 87.56 364 LYS A N 1
ATOM 2864 C CA . LYS A 1 364 ? 10.298 20.820 -0.669 1.00 87.56 364 LYS A CA 1
ATOM 2865 C C . LYS A 1 364 ? 11.615 20.540 -1.409 1.00 87.56 364 LYS A C 1
ATOM 2867 O O . LYS A 1 364 ? 12.221 19.477 -1.269 1.00 87.56 364 LYS A O 1
ATOM 2872 N N . GLY A 1 365 ? 12.073 21.505 -2.202 1.00 82.88 365 GLY A N 1
ATOM 2873 C CA . GLY A 1 365 ? 13.184 21.325 -3.140 1.00 82.88 365 GLY A CA 1
ATOM 2874 C C . GLY A 1 365 ? 12.696 20.906 -4.530 1.00 82.88 365 GLY A C 1
ATOM 2875 O O . GLY A 1 365 ? 11.881 21.615 -5.117 1.00 82.88 365 GLY A O 1
ATOM 2876 N N . TYR A 1 366 ? 13.208 19.798 -5.074 1.00 74.75 366 TYR A N 1
ATOM 2877 C CA . TYR A 1 366 ? 12.962 19.366 -6.464 1.00 74.75 366 TYR A CA 1
ATOM 2878 C C . TYR A 1 366 ? 11.863 18.298 -6.624 1.00 74.75 366 TYR A C 1
ATOM 2880 O O . TYR A 1 366 ? 11.516 17.908 -7.748 1.00 74.75 366 TYR A O 1
ATOM 2888 N N . GLY A 1 367 ? 11.338 17.766 -5.517 1.00 79.19 367 GLY A N 1
ATOM 2889 C CA . GLY A 1 367 ? 10.371 16.676 -5.548 1.00 79.19 367 GLY A CA 1
ATOM 2890 C C . GLY A 1 367 ? 9.040 17.098 -6.170 1.00 79.19 367 GLY A C 1
ATOM 2891 O O . GLY A 1 367 ? 8.488 18.159 -5.877 1.00 79.19 367 GLY A O 1
ATOM 2892 N N . ALA A 1 368 ? 8.480 16.245 -7.025 1.00 83.44 368 ALA A N 1
ATOM 2893 C CA . ALA A 1 368 ? 7.122 16.432 -7.517 1.00 83.44 368 ALA A CA 1
ATOM 2894 C C . ALA A 1 368 ? 6.107 15.906 -6.494 1.00 83.44 368 ALA A C 1
ATOM 2896 O O . ALA A 1 368 ? 6.337 14.887 -5.844 1.00 83.44 368 ALA A O 1
ATOM 2897 N N . PHE A 1 369 ? 4.943 16.551 -6.401 1.00 87.12 369 PHE A N 1
ATOM 2898 C CA . PHE A 1 369 ? 3.806 15.953 -5.707 1.00 87.12 369 PHE A CA 1
ATOM 2899 C C . PHE A 1 369 ? 3.354 14.713 -6.473 1.00 87.12 369 PHE A C 1
ATOM 2901 O O . PHE A 1 369 ? 2.935 14.805 -7.630 1.00 87.12 369 PHE A O 1
ATOM 2908 N N . ASN A 1 370 ? 3.429 13.560 -5.820 1.00 88.19 370 ASN A N 1
ATOM 2909 C CA . ASN A 1 370 ? 3.047 12.291 -6.406 1.00 88.19 370 ASN A CA 1
ATOM 2910 C C . ASN A 1 370 ? 2.140 11.541 -5.436 1.00 88.19 370 ASN A C 1
ATOM 2912 O O . ASN A 1 370 ? 2.447 11.421 -4.255 1.00 88.19 370 ASN A O 1
ATOM 2916 N N . VAL A 1 371 ? 1.040 11.020 -5.968 1.00 89.06 371 VAL A N 1
ATOM 2917 C CA . VAL A 1 371 ? 0.072 10.217 -5.224 1.00 89.06 371 VAL A CA 1
ATOM 2918 C C . VAL A 1 371 ? 0.691 8.956 -4.611 1.00 89.06 371 VAL A C 1
ATOM 2920 O O . VAL A 1 371 ? 0.189 8.458 -3.613 1.00 89.06 371 VAL A O 1
ATOM 2923 N N . ARG A 1 372 ? 1.821 8.460 -5.133 1.00 90.56 372 ARG A N 1
ATOM 2924 C CA . ARG A 1 372 ? 2.512 7.324 -4.507 1.00 90.56 372 ARG A CA 1
ATOM 2925 C C . ARG A 1 372 ? 2.983 7.618 -3.077 1.00 90.56 372 ARG A C 1
ATOM 2927 O O . ARG A 1 372 ? 3.030 6.719 -2.253 1.00 90.56 372 ARG A O 1
ATOM 2934 N N . TYR A 1 373 ? 3.269 8.880 -2.746 1.00 90.12 373 TYR A N 1
ATOM 2935 C CA . TYR A 1 373 ? 3.754 9.247 -1.411 1.00 90.12 373 TYR A CA 1
ATOM 2936 C C . TYR A 1 373 ? 2.673 9.195 -0.326 1.00 90.12 373 TYR A C 1
ATOM 2938 O O . TYR A 1 373 ? 3.012 9.230 0.850 1.00 90.12 373 TYR A O 1
ATOM 2946 N N . VAL A 1 374 ? 1.396 9.070 -0.702 1.00 92.12 374 VAL A N 1
ATOM 2947 C CA . VAL A 1 374 ? 0.282 8.862 0.242 1.00 92.12 374 VAL A CA 1
ATOM 2948 C C . VAL A 1 374 ? -0.170 7.407 0.312 1.00 92.12 374 VAL A C 1
ATOM 2950 O O . VAL A 1 374 ? -1.094 7.097 1.058 1.00 92.12 374 VAL A O 1
ATOM 2953 N N . LEU A 1 375 ? 0.484 6.496 -0.415 1.00 95.06 375 LEU A N 1
ATOM 2954 C CA . LEU A 1 375 ? 0.183 5.068 -0.351 1.00 95.06 375 LEU A CA 1
ATOM 2955 C C . LEU A 1 375 ? 0.249 4.479 1.069 1.00 95.06 375 LEU A C 1
ATOM 2957 O O . LEU A 1 375 ? -0.623 3.674 1.393 1.00 95.06 375 LEU A O 1
ATOM 2961 N N . PRO A 1 376 ? 1.162 4.881 1.974 1.00 95.81 376 PRO A N 1
ATOM 2962 C CA . PRO A 1 376 ? 1.126 4.358 3.340 1.00 95.81 376 PRO A CA 1
ATOM 2963 C C . PRO A 1 376 ? -0.158 4.740 4.108 1.00 95.81 376 PRO A C 1
ATOM 2965 O O . PRO A 1 376 ? -0.537 4.056 5.054 1.00 95.81 376 PRO A O 1
ATOM 2968 N N . ALA A 1 377 ? -0.893 5.770 3.668 1.00 95.06 377 ALA A N 1
ATOM 2969 C CA . ALA A 1 377 ? -2.204 6.132 4.210 1.00 95.06 377 ALA A CA 1
ATOM 2970 C C . ALA A 1 377 ? -3.384 5.338 3.601 1.00 95.06 377 ALA A C 1
ATOM 2972 O O . ALA A 1 377 ? -4.526 5.601 3.983 1.00 95.06 377 ALA A O 1
ATOM 2973 N N . THR A 1 378 ? -3.144 4.364 2.703 1.00 96.19 378 THR A N 1
ATOM 2974 C CA . THR A 1 378 ? -4.197 3.563 2.029 1.00 96.19 378 THR A CA 1
ATOM 2975 C C . THR A 1 378 ? -5.235 3.052 3.018 1.00 96.19 378 THR A C 1
ATOM 2977 O O . THR A 1 378 ? -6.431 3.284 2.851 1.00 96.19 378 THR A O 1
ATOM 2980 N N . ILE A 1 379 ? -4.774 2.383 4.077 1.00 97.31 379 ILE A N 1
ATOM 2981 C CA . ILE A 1 379 ? -5.657 1.733 5.044 1.00 97.31 379 ILE A CA 1
ATOM 2982 C C . ILE A 1 379 ? -6.505 2.746 5.824 1.00 97.31 379 ILE A C 1
ATOM 2984 O O . ILE A 1 379 ? -7.674 2.486 6.092 1.00 97.31 379 ILE A O 1
ATOM 2988 N N . VAL A 1 380 ? -5.958 3.928 6.128 1.00 96.44 380 VAL A N 1
ATOM 2989 C CA . VAL A 1 380 ? -6.673 5.002 6.839 1.00 96.44 380 VAL A CA 1
ATOM 2990 C C . VAL A 1 380 ? -7.796 5.567 5.978 1.00 96.44 380 VAL A C 1
ATOM 2992 O O . VAL A 1 380 ? -8.930 5.707 6.442 1.00 96.44 380 VAL A O 1
ATOM 2995 N N . VAL A 1 381 ? -7.486 5.872 4.716 1.00 95.06 381 VAL A N 1
ATOM 2996 C CA . VAL A 1 381 ? -8.467 6.379 3.751 1.00 95.06 381 VAL A CA 1
ATOM 2997 C C . VAL A 1 381 ? -9.560 5.335 3.534 1.00 95.06 381 VAL A C 1
ATOM 2999 O O . VAL A 1 381 ? -10.745 5.655 3.597 1.00 95.06 381 VAL A O 1
ATOM 3002 N N . ALA A 1 382 ? -9.175 4.072 3.359 1.00 97.19 382 ALA A N 1
ATOM 3003 C CA . ALA A 1 382 ? -10.114 2.994 3.105 1.00 97.19 382 ALA A CA 1
ATOM 3004 C C . ALA A 1 382 ? -11.046 2.712 4.291 1.00 97.19 382 ALA A C 1
ATOM 3006 O O . ALA A 1 382 ? -12.252 2.567 4.099 1.00 97.19 382 ALA A O 1
ATOM 3007 N N . LEU A 1 383 ? -10.516 2.693 5.519 1.00 97.00 383 LEU A N 1
ATOM 3008 C CA . LEU A 1 383 ? -11.315 2.580 6.742 1.00 97.00 383 LEU A CA 1
ATOM 3009 C C . LEU A 1 383 ? -12.287 3.748 6.894 1.00 97.00 383 LEU A C 1
ATOM 3011 O O . LEU A 1 383 ? -13.448 3.527 7.225 1.00 97.00 383 LEU A O 1
ATOM 3015 N N . THR A 1 384 ? -11.830 4.968 6.613 1.00 95.81 384 THR A N 1
ATOM 3016 C CA . THR A 1 384 ? -12.657 6.179 6.674 1.00 95.81 384 THR A CA 1
ATOM 3017 C C . THR A 1 384 ? 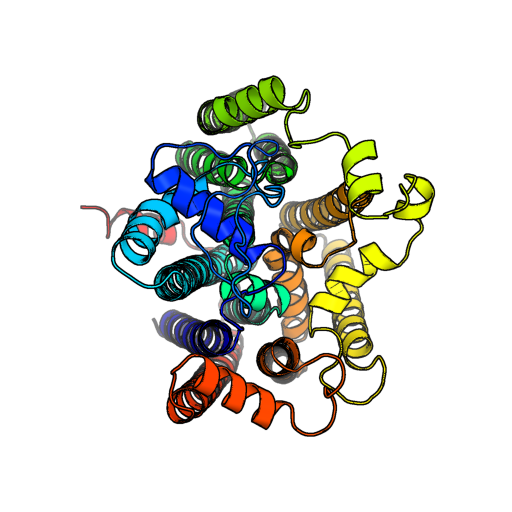-13.843 6.085 5.718 1.00 95.81 384 THR A C 1
ATOM 3019 O O . THR A 1 384 ? -14.988 6.231 6.138 1.00 95.81 384 THR A O 1
ATOM 3022 N N . VAL A 1 385 ? -13.588 5.779 4.445 1.00 96.06 385 VAL A N 1
ATOM 3023 C CA . VAL A 1 385 ? -14.645 5.688 3.428 1.00 96.06 385 VAL A CA 1
ATOM 3024 C C . VAL A 1 385 ? -15.597 4.528 3.720 1.00 96.06 385 VAL A C 1
ATOM 3026 O O . VAL A 1 385 ? -16.813 4.700 3.658 1.00 96.06 385 VAL A O 1
ATOM 3029 N N . ALA A 1 386 ? -15.075 3.355 4.084 1.00 96.81 386 ALA A N 1
ATOM 3030 C CA . ALA A 1 386 ? -15.896 2.185 4.382 1.00 96.81 386 ALA A CA 1
ATOM 3031 C C . ALA A 1 386 ? -16.757 2.365 5.637 1.00 96.81 386 ALA A C 1
ATOM 3033 O O . ALA A 1 386 ? -17.933 1.997 5.637 1.00 96.81 386 ALA A O 1
ATOM 3034 N N . PHE A 1 387 ? -16.199 2.947 6.702 1.00 95.81 387 PHE A N 1
ATOM 3035 C CA . PHE A 1 387 ? -16.960 3.278 7.903 1.00 95.81 387 PHE A CA 1
ATOM 3036 C C . PHE A 1 387 ? -18.099 4.236 7.560 1.00 95.81 387 PHE A C 1
ATOM 3038 O O . PHE A 1 387 ? -19.250 3.960 7.887 1.00 95.81 387 PHE A O 1
ATOM 3045 N N . SER A 1 388 ? -17.809 5.309 6.824 1.00 95.44 388 SER A N 1
ATOM 3046 C CA . SER A 1 388 ? -18.823 6.295 6.460 1.00 95.44 388 SER A CA 1
ATOM 3047 C C . SER A 1 388 ? -19.903 5.721 5.539 1.00 95.44 388 SER A C 1
ATOM 3049 O O . SER A 1 388 ? -21.086 5.983 5.750 1.00 95.44 388 SER A O 1
ATOM 3051 N N . ALA A 1 389 ? -19.527 4.860 4.587 1.00 96.06 389 ALA A N 1
ATOM 3052 C CA . ALA A 1 389 ? -20.468 4.176 3.700 1.00 96.06 389 ALA A CA 1
ATOM 3053 C C . ALA A 1 389 ? -21.401 3.200 4.435 1.00 96.06 389 ALA A C 1
ATOM 3055 O O . ALA A 1 389 ? -22.509 2.935 3.975 1.00 96.06 389 ALA A O 1
ATOM 3056 N N . THR A 1 390 ? -20.968 2.671 5.581 1.00 95.62 390 THR A N 1
ATOM 3057 C CA . THR A 1 390 ? -21.705 1.660 6.355 1.00 95.62 390 THR A CA 1
ATOM 3058 C C . THR A 1 390 ? -22.367 2.219 7.616 1.00 95.62 390 THR A C 1
ATOM 3060 O O . THR A 1 390 ? -23.128 1.506 8.272 1.00 95.62 390 THR A O 1
ATOM 3063 N N . TYR A 1 391 ? -22.124 3.493 7.942 1.00 94.19 391 TYR A N 1
ATOM 3064 C CA . TYR A 1 391 ? -22.560 4.126 9.186 1.00 94.19 391 TYR A CA 1
ATOM 3065 C C . TYR A 1 391 ? -24.088 4.193 9.324 1.00 94.19 391 TYR A C 1
ATOM 3067 O O . TYR A 1 391 ? -24.653 3.810 10.352 1.00 94.19 391 TYR A O 1
ATOM 3075 N N . PHE A 1 392 ? -24.781 4.664 8.283 1.00 91.50 392 PHE A N 1
ATOM 3076 C CA . PHE A 1 392 ? -26.236 4.806 8.303 1.00 91.50 392 PHE A CA 1
ATOM 3077 C C . PHE A 1 392 ? -26.917 3.520 7.859 1.00 91.50 392 PHE A C 1
ATOM 3079 O O . PHE A 1 392 ? -26.933 3.187 6.673 1.00 91.50 392 PHE A O 1
ATOM 3086 N N . ARG A 1 393 ? -27.544 2.825 8.817 1.00 89.50 393 ARG A N 1
ATOM 3087 C CA . ARG A 1 393 ? -28.161 1.511 8.591 1.00 89.50 393 ARG A CA 1
ATOM 3088 C C . ARG A 1 393 ? -29.047 1.477 7.353 1.00 89.50 393 ARG A C 1
ATOM 3090 O O . ARG A 1 393 ? -28.845 0.583 6.552 1.00 89.50 393 ARG A O 1
ATOM 3097 N N . ALA A 1 394 ? -29.957 2.435 7.159 1.00 90.94 394 ALA A N 1
ATOM 3098 C CA . ALA A 1 394 ? -30.900 2.434 6.036 1.00 90.94 394 ALA A CA 1
ATOM 3099 C C . ALA A 1 394 ? -30.193 2.322 4.669 1.00 90.94 394 ALA A C 1
ATOM 3101 O O . ALA A 1 394 ? -30.486 1.414 3.888 1.00 90.94 394 ALA A O 1
ATOM 3102 N N . VAL A 1 395 ? -29.174 3.153 4.441 1.00 93.94 395 VAL A N 1
ATOM 3103 C CA . VAL A 1 395 ? -28.489 3.302 3.146 1.00 93.94 395 VAL A CA 1
ATOM 3104 C C . VAL A 1 395 ? -27.143 2.575 3.059 1.00 93.94 395 VAL A C 1
ATOM 3106 O O . VAL A 1 395 ? -26.483 2.635 2.028 1.00 93.94 395 VAL A O 1
ATOM 3109 N N . ALA A 1 396 ? -26.745 1.829 4.095 1.00 92.75 396 ALA A N 1
ATOM 3110 C CA . ALA A 1 396 ? -25.417 1.215 4.166 1.00 92.75 396 ALA A CA 1
ATOM 3111 C C . ALA A 1 396 ? -25.076 0.300 2.973 1.00 92.75 396 ALA A C 1
ATOM 3113 O O . ALA A 1 396 ? -23.948 0.306 2.497 1.00 92.75 396 ALA A O 1
ATOM 3114 N N . ILE A 1 397 ? -26.039 -0.481 2.468 1.00 95.06 397 ILE A N 1
ATOM 3115 C CA . ILE A 1 397 ? -25.819 -1.387 1.323 1.00 95.06 397 ILE A CA 1
ATOM 3116 C C . ILE A 1 397 ? -25.702 -0.614 0.024 1.00 95.06 397 ILE A C 1
ATOM 3118 O O . ILE A 1 397 ? -24.654 -0.750 -0.599 1.00 95.06 397 ILE A O 1
ATOM 3122 N N . PRO A 1 398 ? -26.701 0.194 -0.389 1.00 96.25 398 PRO A N 1
ATOM 3123 C CA . PRO A 1 398 ? -26.597 0.904 -1.657 1.00 96.25 398 PRO A CA 1
ATOM 3124 C C . PRO A 1 398 ? -25.372 1.822 -1.691 1.00 96.25 398 PRO A C 1
ATOM 3126 O O . PRO A 1 398 ? -24.684 1.865 -2.706 1.00 96.25 398 PRO A O 1
ATOM 3129 N N . LEU A 1 399 ? -25.026 2.476 -0.575 1.00 95.00 399 LEU A N 1
ATOM 3130 C CA . LEU A 1 399 ? -23.843 3.332 -0.512 1.00 95.00 399 LEU A CA 1
ATOM 3131 C C . LEU A 1 399 ? -22.536 2.530 -0.587 1.00 95.00 399 LEU A C 1
ATOM 3133 O O . LEU A 1 399 ? -21.642 2.900 -1.345 1.00 95.00 399 LEU A O 1
ATOM 3137 N N . THR A 1 400 ? -22.428 1.408 0.134 1.00 95.56 400 THR A N 1
ATOM 3138 C CA . THR A 1 400 ? -21.251 0.526 0.030 1.00 95.56 400 THR A CA 1
ATOM 3139 C C . THR A 1 400 ? -21.122 -0.038 -1.382 1.00 95.56 400 THR A C 1
ATOM 3141 O O . THR A 1 400 ? -20.048 0.028 -1.968 1.00 95.56 400 THR A O 1
ATOM 3144 N N . TRP A 1 401 ? -22.208 -0.538 -1.972 1.00 97.12 401 TRP A N 1
ATOM 3145 C CA . TRP A 1 401 ? -22.220 -1.035 -3.347 1.00 97.12 401 TRP A CA 1
ATOM 3146 C C . TRP A 1 401 ? -21.789 0.031 -4.353 1.00 97.12 401 TRP A C 1
ATOM 3148 O O . TRP A 1 401 ? -20.962 -0.264 -5.215 1.00 97.12 401 TRP A O 1
ATOM 3158 N N . ALA A 1 402 ? -22.282 1.265 -4.220 1.00 95.69 402 ALA A N 1
ATOM 3159 C CA . ALA A 1 402 ? -21.879 2.378 -5.071 1.00 95.69 402 ALA A CA 1
ATOM 3160 C C . ALA A 1 402 ? -20.379 2.672 -4.938 1.00 95.69 402 ALA A C 1
ATOM 3162 O O . ALA A 1 402 ? -19.677 2.712 -5.945 1.00 95.69 402 ALA A O 1
ATOM 3163 N N . VAL A 1 403 ? -19.864 2.800 -3.710 1.00 95.00 403 VAL A N 1
ATOM 3164 C CA . VAL A 1 403 ? -18.434 3.041 -3.453 1.00 95.00 403 VAL A CA 1
ATOM 3165 C C . VAL A 1 403 ? -17.564 1.939 -4.060 1.00 95.00 403 VAL A C 1
ATOM 3167 O O . VAL A 1 403 ? -16.592 2.243 -4.747 1.00 95.00 403 VAL A O 1
ATOM 3170 N N . LEU A 1 404 ? -17.918 0.667 -3.853 1.00 96.06 404 LEU A N 1
ATOM 3171 C CA . LEU A 1 404 ? -17.143 -0.458 -4.381 1.00 96.06 404 LEU A CA 1
ATOM 3172 C C . LEU A 1 404 ? -17.199 -0.522 -5.908 1.00 96.06 404 LEU A C 1
ATOM 3174 O O . LEU A 1 404 ? -16.167 -0.682 -6.553 1.00 96.06 404 LEU A O 1
ATOM 3178 N N . THR A 1 405 ? -18.384 -0.352 -6.494 1.00 95.94 405 THR A N 1
ATOM 3179 C CA . THR A 1 405 ? -18.559 -0.379 -7.952 1.00 95.94 405 THR A CA 1
ATOM 3180 C C . THR A 1 405 ? -17.786 0.759 -8.612 1.00 95.94 405 THR A C 1
ATOM 3182 O O . THR A 1 405 ? -17.074 0.526 -9.587 1.00 95.94 405 THR A O 1
ATOM 3185 N N . ILE A 1 406 ? -17.855 1.975 -8.057 1.00 93.38 406 ILE A N 1
ATOM 3186 C CA . ILE A 1 406 ? -17.101 3.128 -8.561 1.00 93.38 406 ILE A CA 1
ATOM 3187 C C . ILE A 1 406 ? -15.597 2.908 -8.378 1.00 93.38 406 ILE A C 1
ATOM 3189 O O . ILE A 1 406 ? -14.842 3.178 -9.307 1.00 93.38 406 ILE A O 1
ATOM 3193 N N . GLY A 1 407 ? -15.154 2.383 -7.231 1.00 93.88 407 GLY A N 1
ATOM 3194 C CA . GLY A 1 407 ? -13.745 2.076 -6.965 1.00 93.88 407 GLY A CA 1
ATOM 3195 C C . GLY A 1 407 ? -13.159 1.093 -7.970 1.00 93.88 407 GLY A C 1
ATOM 3196 O O . GLY A 1 407 ? -12.165 1.399 -8.628 1.00 93.88 407 GLY A O 1
ATOM 3197 N N . TRP A 1 408 ? -13.811 -0.053 -8.159 1.00 96.00 408 TRP A N 1
ATOM 3198 C CA . TRP A 1 408 ? -13.368 -1.069 -9.113 1.00 96.00 408 TRP A CA 1
ATOM 3199 C C . TRP A 1 408 ? -13.463 -0.606 -10.570 1.00 96.00 408 TRP A C 1
ATOM 3201 O O . TRP A 1 408 ? -12.555 -0.872 -11.357 1.00 96.00 408 TRP A O 1
ATOM 3211 N N . SER A 1 409 ? -14.501 0.155 -10.927 1.00 92.94 409 SER A N 1
ATOM 3212 C CA . SER A 1 409 ? -14.609 0.755 -12.264 1.00 92.94 409 SER A CA 1
ATOM 3213 C C . SER A 1 409 ? -13.497 1.775 -12.504 1.00 92.94 409 SER A C 1
ATOM 3215 O O . SER A 1 409 ? -12.865 1.773 -13.557 1.00 92.94 409 SER A O 1
ATOM 3217 N N . ALA A 1 410 ? -13.200 2.615 -11.510 1.00 91.19 410 ALA A N 1
ATOM 3218 C CA . ALA A 1 410 ? -12.118 3.584 -11.587 1.00 91.19 410 ALA A CA 1
ATOM 3219 C C . ALA A 1 410 ? -10.760 2.900 -11.730 1.00 91.19 410 ALA A C 1
ATOM 3221 O O . ALA A 1 410 ? -9.969 3.303 -12.577 1.00 91.19 410 ALA A O 1
ATOM 3222 N N . ALA A 1 411 ? -10.497 1.869 -10.933 1.00 92.00 411 ALA A N 1
ATOM 3223 C CA . ALA A 1 411 ? -9.303 1.041 -11.022 1.00 92.00 411 ALA A CA 1
ATOM 3224 C C . ALA A 1 411 ? -9.092 0.469 -12.431 1.00 92.00 411 ALA A C 1
ATOM 3226 O O . ALA A 1 411 ? -8.039 0.669 -13.036 1.00 92.00 411 ALA A O 1
ATOM 3227 N N . LEU A 1 412 ? -10.125 -0.190 -12.959 1.00 91.44 412 LEU A N 1
ATOM 3228 C CA . LEU A 1 412 ? -10.128 -0.795 -14.284 1.00 91.44 412 LEU A CA 1
ATOM 3229 C C . LEU A 1 412 ? -9.860 0.243 -15.376 1.00 91.44 412 LEU A C 1
ATOM 3231 O O . LEU A 1 412 ? -8.943 0.098 -16.186 1.00 91.44 412 LEU A O 1
ATOM 3235 N N . LEU A 1 413 ? -10.638 1.325 -15.367 1.00 88.56 413 LEU A N 1
ATOM 3236 C CA . LEU A 1 413 ? -10.537 2.366 -16.376 1.00 88.56 413 LEU A CA 1
ATOM 3237 C C . LEU A 1 413 ? -9.182 3.057 -16.301 1.00 88.56 413 LEU A C 1
ATOM 3239 O O . LEU A 1 413 ? -8.529 3.204 -17.328 1.00 88.56 413 LEU A O 1
ATOM 3243 N N . ASN A 1 414 ? -8.694 3.436 -15.118 1.00 85.25 414 ASN A N 1
ATOM 3244 C CA . ASN A 1 414 ? -7.359 4.026 -15.007 1.00 85.25 414 ASN A CA 1
ATOM 3245 C C . ASN A 1 414 ? -6.267 3.112 -15.583 1.00 85.25 414 ASN A C 1
ATOM 3247 O O . ASN A 1 414 ? -5.266 3.643 -16.063 1.00 85.25 414 ASN A O 1
ATOM 3251 N N . GLY A 1 415 ? -6.455 1.788 -15.592 1.00 82.56 415 GLY A N 1
ATOM 3252 C CA . GLY A 1 415 ? -5.565 0.851 -16.281 1.00 82.56 415 GLY A CA 1
ATOM 3253 C C . GLY A 1 415 ? -5.551 1.075 -17.768 1.00 82.56 415 GLY A C 1
ATOM 3254 O O . GLY A 1 415 ? -4.505 1.417 -18.325 1.00 82.56 415 GLY A O 1
ATOM 3255 N N . ILE A 1 416 ? -6.736 1.033 -18.361 1.00 85.50 416 ILE A N 1
ATOM 3256 C CA . ILE A 1 416 ? -6.975 1.320 -19.775 1.00 85.50 416 ILE A CA 1
ATOM 3257 C C . ILE A 1 416 ? -6.351 2.679 -20.168 1.00 85.50 416 ILE A C 1
ATOM 3259 O O . ILE A 1 416 ? -5.563 2.782 -21.109 1.00 85.50 416 ILE A O 1
ATOM 3263 N N . TRP A 1 417 ? -6.588 3.729 -19.377 1.00 83.88 417 TRP A N 1
ATOM 3264 C CA . TRP A 1 417 ? -6.069 5.080 -19.637 1.00 83.88 417 TRP A CA 1
ATOM 3265 C C . TRP A 1 417 ? -4.565 5.244 -19.379 1.00 83.88 417 TRP A C 1
ATOM 3267 O O . TRP A 1 417 ? -3.937 6.175 -19.903 1.00 83.88 417 TRP A O 1
ATOM 3277 N N . SER A 1 418 ? -3.972 4.406 -18.527 1.00 81.00 418 SER A N 1
ATOM 3278 C CA . SER A 1 418 ? -2.546 4.488 -18.195 1.00 81.00 418 SER A CA 1
ATOM 3279 C C . SER A 1 418 ? -1.653 3.972 -19.317 1.00 81.00 418 SER A C 1
ATOM 3281 O O . SER A 1 418 ? -0.550 4.497 -19.479 1.00 81.00 418 SER A O 1
ATOM 3283 N N . VAL A 1 419 ? -2.156 3.026 -20.114 1.00 82.56 419 VAL A N 1
ATOM 3284 C CA . VAL A 1 419 ? -1.444 2.456 -21.265 1.00 82.56 419 VAL A CA 1
ATOM 3285 C C . VAL A 1 419 ? -1.718 3.217 -22.568 1.00 82.56 419 VAL A C 1
ATOM 3287 O O . VAL A 1 419 ? -0.893 3.199 -23.482 1.00 82.56 419 VAL A O 1
ATOM 3290 N N . SER A 1 420 ? -2.829 3.959 -22.626 1.00 79.19 420 SER A N 1
ATOM 3291 C CA . SER A 1 420 ? -3.195 4.791 -23.778 1.00 79.19 420 SER A CA 1
ATOM 3292 C C . SER A 1 420 ? -2.252 6.006 -23.927 1.00 79.19 420 SER A C 1
ATOM 3294 O O . SER A 1 420 ? -2.006 6.718 -22.936 1.00 79.19 420 SER A O 1
ATOM 3296 N N . PRO A 1 421 ? -1.731 6.307 -25.136 1.00 73.06 421 PRO A N 1
ATOM 3297 C CA . PRO A 1 421 ? -0.904 7.486 -25.383 1.00 73.06 421 PRO A CA 1
ATOM 3298 C C . PRO A 1 421 ? -1.605 8.775 -24.944 1.00 73.06 421 PRO A C 1
ATOM 3300 O O . PRO A 1 421 ? -2.777 8.997 -25.225 1.00 73.06 421 PRO A O 1
ATOM 3303 N N . ARG A 1 422 ? -0.878 9.690 -24.285 1.00 70.19 422 ARG A N 1
ATOM 3304 C CA . ARG A 1 422 ? -1.477 10.937 -23.760 1.00 70.19 422 ARG A CA 1
ATOM 3305 C C . ARG A 1 422 ? -2.187 11.780 -24.828 1.00 70.19 422 ARG A C 1
ATOM 3307 O O . ARG A 1 422 ? -3.117 12.492 -24.469 1.00 70.19 422 ARG A O 1
ATOM 3314 N N . LYS A 1 423 ? -1.738 11.711 -26.088 1.00 62.94 423 LYS A N 1
ATOM 3315 C CA . LYS A 1 423 ? -2.273 12.494 -27.214 1.00 62.94 423 LYS A CA 1
ATOM 3316 C C . LYS A 1 423 ? -3.589 11.938 -27.782 1.00 62.94 423 LYS A C 1
ATOM 3318 O O . LYS A 1 423 ? -4.381 12.727 -28.268 1.00 62.94 423 LYS A O 1
ATOM 3323 N N . THR A 1 424 ? -3.838 10.629 -27.695 1.00 60.16 424 THR A N 1
ATOM 3324 C CA . THR A 1 424 ? -4.990 9.941 -28.328 1.00 60.16 424 THR A CA 1
ATOM 3325 C C . THR A 1 424 ? -6.085 9.565 -27.337 1.00 60.16 424 THR A C 1
ATOM 3327 O O . THR A 1 424 ? -7.013 8.833 -27.671 1.00 60.16 424 THR A O 1
ATOM 3330 N N . ARG A 1 425 ? -5.972 10.048 -26.095 1.00 64.31 425 ARG A N 1
ATOM 3331 C CA . ARG A 1 425 ? -6.674 9.490 -24.939 1.00 64.31 425 ARG A CA 1
ATOM 3332 C C . ARG A 1 425 ? -8.193 9.341 -25.120 1.00 64.31 425 ARG A C 1
ATOM 3334 O O . ARG A 1 425 ? -8.757 8.455 -24.509 1.00 64.31 425 ARG A O 1
ATOM 3341 N N . SER A 1 426 ? -8.890 10.114 -25.946 1.00 60.19 426 SER A N 1
ATOM 3342 C CA . SER A 1 426 ? -10.357 10.161 -25.901 1.00 60.19 426 SER A CA 1
ATOM 3343 C C . SER A 1 426 ? -11.152 9.229 -26.826 1.00 60.19 426 SER A C 1
ATOM 3345 O O . SER A 1 426 ? -12.360 9.150 -26.604 1.00 60.19 426 SER A O 1
ATOM 3347 N N . GLU A 1 427 ? -10.583 8.543 -27.824 1.00 72.44 427 GLU A N 1
ATOM 3348 C CA . GLU A 1 427 ? -11.427 7.899 -28.862 1.00 72.44 427 GLU A CA 1
ATOM 3349 C C . GLU A 1 427 ? -11.450 6.366 -28.846 1.00 72.44 427 GLU A C 1
ATOM 3351 O O . GLU A 1 427 ? -12.526 5.800 -29.015 1.00 72.44 427 GLU A O 1
ATOM 3356 N N . ASN A 1 428 ? -10.341 5.682 -28.541 1.00 84.50 428 ASN A N 1
ATOM 3357 C CA . ASN A 1 428 ? -10.315 4.212 -28.529 1.00 84.50 428 ASN A CA 1
ATOM 3358 C C . ASN A 1 428 ? -9.398 3.617 -27.443 1.00 84.50 428 ASN A C 1
ATOM 3360 O O . ASN A 1 428 ? -8.546 2.777 -27.715 1.00 84.50 428 ASN A O 1
ATOM 3364 N N . ALA A 1 429 ? -9.565 4.042 -26.187 1.00 84.69 429 ALA A N 1
ATOM 3365 C CA . ALA A 1 429 ? -8.699 3.607 -25.084 1.00 84.69 429 ALA A CA 1
ATOM 3366 C C . ALA A 1 429 ? -8.705 2.073 -24.863 1.00 84.69 429 ALA A C 1
ATOM 3368 O O . ALA A 1 429 ? -7.692 1.493 -24.475 1.00 84.69 429 ALA A O 1
ATOM 3369 N N . LEU A 1 430 ? -9.834 1.400 -25.134 1.00 89.31 430 LEU A N 1
ATOM 3370 C CA . LEU A 1 430 ? -9.920 -0.066 -25.104 1.00 89.31 430 LEU A CA 1
ATOM 3371 C C . LEU A 1 430 ? -9.136 -0.715 -26.251 1.00 89.31 430 LEU A C 1
ATOM 3373 O O . LEU A 1 430 ? -8.435 -1.696 -26.017 1.00 89.31 430 LEU A O 1
ATOM 3377 N N . GLY A 1 431 ? -9.201 -0.156 -27.463 1.00 90.94 431 GLY A N 1
ATOM 3378 C CA . GLY A 1 431 ? -8.355 -0.589 -28.573 1.00 90.94 431 GLY A CA 1
ATOM 3379 C C . GLY A 1 431 ? -6.871 -0.410 -28.261 1.00 90.94 431 GLY A C 1
ATOM 3380 O O . GLY A 1 431 ? -6.104 -1.349 -28.433 1.00 90.94 431 GLY A O 1
ATOM 3381 N N . ASP A 1 432 ? -6.478 0.738 -27.700 1.00 89.44 432 ASP A N 1
ATOM 3382 C CA . ASP A 1 432 ? -5.099 0.992 -27.261 1.00 89.44 432 ASP A CA 1
ATOM 3383 C C . ASP A 1 432 ? -4.633 -0.030 -26.213 1.00 89.44 432 ASP A C 1
ATOM 3385 O O . ASP A 1 432 ? -3.483 -0.474 -26.240 1.00 89.44 432 ASP A O 1
ATOM 3389 N N . LEU A 1 433 ? -5.504 -0.424 -25.277 1.00 91.62 433 LEU A N 1
ATOM 3390 C CA . LEU A 1 433 ? -5.199 -1.494 -24.329 1.00 91.62 433 LEU A CA 1
ATOM 3391 C C . LEU A 1 433 ? -4.919 -2.809 -25.065 1.00 91.62 433 LEU A C 1
ATOM 3393 O O . LEU A 1 433 ? -3.869 -3.403 -24.837 1.00 91.62 433 LEU A O 1
ATOM 3397 N N . PHE A 1 434 ? -5.833 -3.259 -25.926 1.00 94.38 434 PHE A N 1
ATOM 3398 C CA . PHE A 1 434 ? -5.681 -4.527 -26.642 1.00 94.38 434 PHE A CA 1
ATOM 3399 C C . PHE A 1 434 ? -4.439 -4.539 -27.538 1.00 94.38 434 PHE A C 1
ATOM 3401 O O . PHE A 1 434 ? -3.672 -5.496 -27.477 1.00 94.38 434 PHE A O 1
ATOM 3408 N N . LEU A 1 435 ? -4.169 -3.443 -28.250 1.00 93.31 435 LEU A N 1
ATOM 3409 C CA . LEU A 1 435 ? -2.957 -3.280 -29.054 1.00 93.31 435 LEU A CA 1
ATOM 3410 C C . LEU A 1 435 ? -1.682 -3.359 -28.206 1.00 93.31 435 LEU A C 1
ATOM 3412 O O . LEU A 1 435 ? -0.706 -3.969 -28.630 1.00 93.31 435 LEU A O 1
ATOM 3416 N N . ASN A 1 436 ? -1.661 -2.766 -27.006 1.00 93.38 436 ASN A N 1
ATOM 3417 C CA . ASN A 1 436 ? -0.497 -2.879 -26.122 1.00 93.38 436 ASN A CA 1
ATOM 3418 C C . ASN A 1 436 ? -0.318 -4.306 -25.573 1.00 93.38 436 ASN A C 1
ATOM 3420 O O . ASN A 1 436 ? 0.816 -4.747 -25.412 1.00 93.38 436 ASN A O 1
ATOM 3424 N N . ILE A 1 437 ? -1.410 -5.024 -25.291 1.00 95.38 437 ILE A N 1
ATOM 3425 C CA . ILE A 1 437 ? -1.370 -6.424 -24.839 1.00 95.38 437 ILE A CA 1
ATOM 3426 C C . ILE A 1 437 ? -0.794 -7.323 -25.942 1.00 95.38 437 ILE A C 1
ATOM 3428 O O . ILE A 1 437 ? 0.118 -8.102 -25.672 1.00 95.38 437 ILE A O 1
ATOM 3432 N N . GLU A 1 438 ? -1.246 -7.153 -27.187 1.00 96.50 438 GLU A N 1
ATOM 3433 C CA . GLU A 1 438 ? -0.699 -7.866 -28.350 1.00 96.50 438 GLU A CA 1
ATOM 3434 C C . GLU A 1 438 ? 0.754 -7.476 -28.633 1.00 96.50 438 GLU A C 1
ATOM 3436 O O . GLU A 1 438 ? 1.588 -8.343 -28.887 1.00 96.50 438 GLU A O 1
ATOM 3441 N N . ALA A 1 439 ? 1.100 -6.190 -28.511 1.00 94.56 439 ALA A N 1
ATOM 3442 C CA . ALA A 1 439 ? 2.478 -5.715 -28.656 1.00 94.56 439 ALA A CA 1
ATOM 3443 C C . ALA A 1 439 ? 3.422 -6.264 -27.570 1.00 94.56 439 ALA A C 1
ATOM 3445 O O . ALA A 1 439 ? 4.634 -6.321 -27.777 1.00 94.56 439 ALA A O 1
ATOM 3446 N N . ASN A 1 440 ? 2.873 -6.674 -26.426 1.00 95.81 440 ASN A N 1
ATOM 3447 C CA . ASN A 1 440 ? 3.583 -7.391 -25.374 1.00 95.81 440 ASN A CA 1
ATOM 3448 C C . ASN A 1 440 ? 3.518 -8.925 -25.556 1.00 95.81 440 ASN A C 1
ATOM 3450 O O . ASN A 1 440 ? 3.958 -9.656 -24.679 1.00 95.81 440 ASN A O 1
ATOM 3454 N N . GLY A 1 441 ? 2.988 -9.435 -26.671 1.00 96.69 441 GLY A N 1
ATOM 3455 C CA . GLY A 1 441 ? 2.962 -10.867 -26.982 1.00 96.69 441 GLY A CA 1
ATOM 3456 C C . GLY A 1 441 ? 1.855 -11.665 -26.287 1.00 96.69 441 GLY A C 1
ATOM 3457 O O . GLY A 1 441 ? 1.886 -12.893 -26.308 1.00 96.69 441 GLY A O 1
ATOM 3458 N N . PHE A 1 442 ? 0.863 -11.007 -25.682 1.00 97.56 442 PHE A N 1
ATOM 3459 C CA . PHE A 1 442 ? -0.268 -11.677 -25.037 1.00 97.56 442 PHE A CA 1
ATOM 3460 C C . PHE A 1 442 ? -1.524 -11.639 -25.914 1.00 97.56 442 PHE A C 1
ATOM 3462 O O . PHE A 1 442 ? -1.770 -10.693 -26.657 1.00 97.56 442 PHE A O 1
ATOM 3469 N N . SER A 1 443 ? -2.377 -12.660 -25.791 1.00 97.62 443 SER A N 1
ATOM 3470 C CA . SER A 1 443 ? -3.660 -12.699 -26.502 1.00 97.62 443 SER A CA 1
ATOM 3471 C C . SER A 1 443 ? -4.669 -11.713 -25.907 1.00 97.62 443 SER A C 1
ATOM 3473 O O . SER A 1 443 ? -4.863 -11.667 -24.693 1.00 97.62 443 SER A O 1
ATOM 3475 N N . THR A 1 444 ? -5.429 -11.013 -26.750 1.00 96.19 444 THR A N 1
ATOM 3476 C CA . THR A 1 444 ? -6.578 -10.186 -26.325 1.00 96.19 444 THR A CA 1
ATOM 3477 C C . THR A 1 444 ? -7.652 -10.981 -25.581 1.00 96.19 444 THR A C 1
ATOM 3479 O O . THR A 1 444 ? -8.322 -10.440 -24.700 1.00 96.19 444 THR A O 1
ATOM 3482 N N . LYS A 1 445 ? -7.762 -12.293 -25.839 1.00 97.12 445 LYS A N 1
ATOM 3483 C CA . LYS A 1 445 ? -8.648 -13.200 -25.091 1.00 97.12 445 LYS A CA 1
ATOM 3484 C C . LYS A 1 445 ? -8.308 -13.237 -23.599 1.00 97.12 445 LYS A C 1
ATOM 3486 O O . LYS A 1 445 ? -9.218 -13.332 -22.777 1.00 97.12 445 LYS A O 1
ATOM 3491 N N . LEU A 1 446 ? -7.026 -13.106 -23.240 1.00 96.06 446 LEU A N 1
ATOM 3492 C CA . LEU A 1 446 ? -6.592 -13.026 -21.843 1.00 96.06 446 LEU A CA 1
ATOM 3493 C C . LEU A 1 446 ? -7.167 -11.777 -21.167 1.00 96.06 446 LEU A C 1
ATOM 3495 O O . LEU A 1 446 ? -7.690 -11.868 -20.063 1.00 96.06 446 LEU A O 1
ATOM 3499 N N . ALA A 1 447 ? -7.133 -10.624 -21.837 1.00 93.81 447 ALA A N 1
ATOM 3500 C CA . ALA A 1 447 ? -7.687 -9.381 -21.304 1.00 93.81 447 ALA A CA 1
ATOM 3501 C C . ALA A 1 447 ? -9.198 -9.490 -21.046 1.00 93.81 447 ALA A C 1
ATOM 3503 O O . ALA A 1 447 ? -9.674 -9.101 -19.980 1.00 93.81 447 ALA A O 1
ATOM 3504 N N . VAL A 1 448 ? -9.939 -10.080 -21.992 1.00 95.94 448 VAL A N 1
ATOM 3505 C CA . VAL A 1 448 ? -11.379 -10.340 -21.842 1.00 95.94 448 VAL A CA 1
ATOM 3506 C C . VAL A 1 448 ? -11.643 -11.263 -20.652 1.00 95.94 448 VAL A C 1
ATOM 3508 O O . VAL A 1 448 ? -12.493 -10.949 -19.820 1.00 95.94 448 VAL A O 1
ATOM 3511 N N . LEU A 1 449 ? -10.887 -12.357 -20.521 1.00 97.38 449 LEU A N 1
ATOM 3512 C CA . LEU A 1 449 ? -10.998 -13.267 -19.379 1.00 97.38 449 LEU A CA 1
ATOM 3513 C C . LEU A 1 449 ? -10.747 -12.538 -18.052 1.00 97.38 449 LEU A C 1
ATOM 3515 O O . LEU A 1 449 ? -11.545 -12.666 -17.126 1.00 97.38 449 LEU A O 1
ATOM 3519 N N . LEU A 1 450 ? -9.680 -11.740 -17.961 1.00 96.75 450 LEU A N 1
ATOM 3520 C CA . LEU A 1 450 ? -9.362 -10.968 -16.759 1.00 96.75 450 LEU A CA 1
ATOM 3521 C C . LEU A 1 450 ? -10.467 -9.948 -16.430 1.00 96.75 450 LEU A C 1
ATOM 3523 O O . LEU A 1 450 ? -10.817 -9.776 -15.265 1.00 96.75 450 LEU A O 1
ATOM 3527 N N . PHE A 1 451 ? -11.092 -9.316 -17.424 1.00 96.12 451 PHE A N 1
ATOM 3528 C CA . PHE A 1 451 ? -12.243 -8.439 -17.186 1.00 96.12 451 PHE A CA 1
ATOM 3529 C C . PHE A 1 451 ? -13.463 -9.190 -16.660 1.00 96.12 451 PHE A C 1
ATOM 3531 O O . PHE A 1 451 ? -14.083 -8.742 -15.694 1.00 96.12 451 PHE A O 1
ATOM 3538 N N . VAL A 1 452 ? -13.781 -10.351 -17.236 1.00 97.44 452 VAL A N 1
ATOM 3539 C CA . VAL A 1 452 ? -14.876 -11.202 -16.752 1.00 97.44 452 VAL A CA 1
ATOM 3540 C C . VAL A 1 452 ? -14.616 -11.632 -15.309 1.00 97.44 452 VAL A C 1
ATOM 3542 O O . VAL A 1 452 ? -15.489 -11.468 -14.456 1.00 97.44 452 VAL A O 1
ATOM 3545 N N . LEU A 1 453 ? -13.405 -12.102 -14.999 1.00 98.06 453 LEU A N 1
ATOM 3546 C CA . LEU A 1 453 ? -13.021 -12.480 -13.638 1.00 98.06 453 LEU A CA 1
ATOM 3547 C C . LEU A 1 453 ? -13.108 -11.293 -12.674 1.00 98.06 453 LEU A C 1
ATOM 3549 O O . LEU A 1 453 ? -13.625 -11.445 -11.565 1.00 98.06 453 LEU A O 1
ATOM 3553 N N . ALA A 1 454 ? -12.696 -10.095 -13.098 1.00 97.44 454 ALA A N 1
ATOM 3554 C CA . ALA A 1 454 ? -12.811 -8.897 -12.277 1.00 97.44 454 ALA A CA 1
ATOM 3555 C C . ALA A 1 454 ? -14.267 -8.579 -11.898 1.00 97.44 454 ALA A C 1
ATOM 3557 O O . ALA A 1 454 ? -14.542 -8.273 -10.732 1.00 97.44 454 ALA A O 1
ATOM 3558 N N . VAL A 1 455 ? -15.193 -8.705 -12.856 1.00 97.69 455 VAL A N 1
ATOM 3559 C CA . VAL A 1 455 ? -16.638 -8.519 -12.647 1.00 97.69 455 VAL A CA 1
ATOM 3560 C C . VAL A 1 455 ? -17.217 -9.610 -11.746 1.00 97.69 455 VAL A C 1
ATOM 3562 O O . VAL A 1 455 ? -17.947 -9.292 -10.808 1.00 97.69 455 VAL A O 1
ATOM 3565 N N . VAL A 1 456 ? -16.861 -10.879 -11.961 1.00 98.31 456 VAL A N 1
ATOM 3566 C CA . VAL A 1 456 ? -17.283 -11.996 -11.095 1.00 98.31 456 VAL A CA 1
ATOM 3567 C C . VAL A 1 456 ? -16.840 -11.754 -9.652 1.00 98.31 456 VAL A C 1
ATOM 3569 O O . VAL A 1 456 ? -17.653 -11.853 -8.730 1.00 98.31 456 VAL A O 1
ATOM 3572 N N . GLY A 1 457 ? -15.580 -11.360 -9.447 1.00 98.38 457 GLY A N 1
ATOM 3573 C CA . GLY A 1 457 ? -15.058 -10.997 -8.132 1.00 98.38 457 GLY A CA 1
ATOM 3574 C C . GLY A 1 457 ? -15.849 -9.860 -7.477 1.00 98.38 457 GLY A C 1
ATOM 3575 O O . GLY A 1 457 ? -16.177 -9.949 -6.292 1.00 98.38 457 GLY A O 1
ATOM 3576 N N . LEU A 1 458 ? -16.235 -8.829 -8.241 1.00 98.19 458 LEU A N 1
ATOM 3577 C CA . LEU A 1 458 ? -17.052 -7.716 -7.751 1.00 98.19 458 LEU A CA 1
ATOM 3578 C C . LEU A 1 458 ? -18.443 -8.200 -7.330 1.00 98.19 458 LEU A C 1
ATOM 3580 O O . LEU A 1 458 ? -18.889 -7.891 -6.228 1.00 98.19 458 LEU A O 1
ATOM 3584 N N . VAL A 1 459 ? -19.116 -9.003 -8.155 1.00 98.31 459 VAL A N 1
ATOM 3585 C CA . VAL A 1 459 ? -20.439 -9.556 -7.824 1.00 98.31 459 VAL A CA 1
ATOM 3586 C C . VAL A 1 459 ? -20.380 -10.372 -6.528 1.00 98.31 459 VAL A C 1
ATOM 3588 O O . VAL A 1 459 ? -21.210 -10.174 -5.638 1.00 98.31 459 VAL A O 1
ATOM 3591 N N . ILE A 1 460 ? -19.359 -11.222 -6.363 1.00 98.44 460 ILE A N 1
ATOM 3592 C CA . ILE A 1 460 ? -19.138 -12.002 -5.134 1.00 98.44 460 ILE A CA 1
ATOM 3593 C C . ILE A 1 460 ? -18.998 -11.084 -3.908 1.00 98.44 460 ILE A C 1
ATOM 3595 O O . ILE A 1 460 ? -19.584 -11.357 -2.851 1.00 98.44 460 ILE A O 1
ATOM 3599 N N . GLN A 1 461 ? -18.260 -9.978 -4.037 1.00 97.62 461 GLN A N 1
ATOM 3600 C CA . GLN A 1 461 ? -18.113 -8.983 -2.972 1.00 97.62 461 GLN A CA 1
ATOM 3601 C C . GLN A 1 461 ? -19.450 -8.325 -2.621 1.00 97.62 461 GLN A C 1
ATOM 3603 O O . GLN A 1 461 ? -19.811 -8.277 -1.445 1.00 97.62 461 GLN A O 1
ATOM 3608 N N . LEU A 1 462 ? -20.211 -7.857 -3.617 1.00 97.75 462 LEU A N 1
ATOM 3609 C CA . LEU A 1 462 ? -21.497 -7.180 -3.411 1.00 97.75 462 LEU A CA 1
ATOM 3610 C C . LEU A 1 462 ? -22.514 -8.099 -2.717 1.00 97.75 462 LEU A C 1
ATOM 3612 O O . LEU A 1 462 ? -23.167 -7.682 -1.753 1.00 97.75 462 LEU A O 1
ATOM 3616 N N . VAL A 1 463 ? -22.586 -9.367 -3.136 1.00 97.75 463 VAL A N 1
ATOM 3617 C CA . VAL A 1 463 ? -23.419 -10.395 -2.491 1.00 97.75 463 VAL A CA 1
ATOM 3618 C C . VAL A 1 463 ? -22.967 -10.642 -1.051 1.00 97.75 463 VAL A C 1
ATOM 3620 O O . VAL A 1 463 ? -23.801 -10.716 -0.147 1.00 97.75 463 VAL A O 1
ATOM 3623 N N . SER A 1 464 ? -21.658 -10.718 -0.802 1.00 97.19 464 SER A N 1
ATOM 3624 C CA . SER A 1 464 ? -21.114 -10.916 0.548 1.00 97.19 464 SER A CA 1
ATOM 3625 C C . SER A 1 464 ? -21.444 -9.738 1.471 1.00 97.19 464 SER A C 1
ATOM 3627 O O . SER A 1 464 ? -21.925 -9.951 2.582 1.00 97.19 464 SER A O 1
ATOM 3629 N N . VAL A 1 465 ? -21.289 -8.498 0.996 1.00 96.19 465 VAL A N 1
ATOM 3630 C CA . VAL A 1 465 ? -21.680 -7.264 1.704 1.00 96.19 465 VAL A CA 1
ATOM 3631 C C . VAL A 1 465 ? -23.170 -7.291 2.068 1.00 96.19 465 VAL A C 1
ATOM 3633 O O . VAL A 1 465 ? -23.531 -7.041 3.220 1.00 96.19 465 VAL A O 1
ATOM 3636 N N . TYR A 1 466 ? -24.034 -7.673 1.123 1.00 96.19 466 TYR A N 1
ATOM 3637 C CA . TYR A 1 466 ? -25.471 -7.833 1.362 1.00 96.19 466 TYR A CA 1
ATOM 3638 C C . TYR A 1 466 ? -25.752 -8.875 2.450 1.00 96.19 466 TYR A C 1
ATOM 3640 O O . TYR A 1 466 ? -26.408 -8.569 3.447 1.00 96.19 466 TYR A O 1
ATOM 3648 N N . LYS A 1 467 ? -25.189 -10.084 2.329 1.00 95.44 467 LYS A N 1
ATOM 3649 C CA . LYS A 1 467 ? -25.405 -11.177 3.294 1.00 95.44 467 LYS A CA 1
ATOM 3650 C C . LYS A 1 467 ? -24.860 -10.867 4.693 1.00 95.44 467 LYS A C 1
ATOM 3652 O O . LYS A 1 467 ? -25.431 -11.343 5.675 1.00 95.44 467 LYS A O 1
ATOM 3657 N N . LEU A 1 468 ? -23.792 -10.073 4.803 1.00 93.19 468 LEU A N 1
ATOM 3658 C CA . LEU A 1 468 ? -23.234 -9.640 6.087 1.00 93.19 468 LEU A CA 1
ATOM 3659 C C . LEU A 1 468 ? -24.136 -8.631 6.816 1.00 93.19 468 LEU A C 1
ATOM 3661 O O . LEU A 1 468 ? -24.178 -8.667 8.045 1.00 93.19 468 LEU A O 1
ATOM 3665 N N . ARG A 1 469 ? -24.890 -7.772 6.108 1.00 87.75 469 ARG A N 1
ATOM 3666 C CA . ARG A 1 469 ? -25.792 -6.800 6.759 1.00 87.75 469 ARG A CA 1
ATOM 3667 C C . ARG A 1 469 ? -27.015 -7.445 7.390 1.00 87.75 469 ARG A C 1
ATOM 3669 O O . ARG A 1 469 ? -27.286 -7.150 8.547 1.00 87.75 469 ARG A O 1
ATOM 3676 N N . PHE A 1 470 ? -27.761 -8.277 6.658 1.00 80.44 470 PHE A N 1
ATOM 3677 C CA . PHE A 1 470 ? -29.027 -8.834 7.170 1.00 80.44 470 PHE A CA 1
ATOM 3678 C C . PHE A 1 470 ? -28.817 -9.588 8.486 1.00 80.44 470 PHE A C 1
ATOM 3680 O O . PHE A 1 470 ? -29.543 -9.404 9.451 1.00 80.44 470 PHE A O 1
ATOM 3687 N N . ARG A 1 471 ? -27.692 -10.290 8.600 1.00 75.31 471 ARG A N 1
ATOM 3688 C CA . ARG A 1 471 ? -27.359 -11.055 9.805 1.00 75.31 471 ARG A CA 1
ATOM 3689 C C . ARG A 1 471 ? -26.888 -10.226 10.992 1.00 75.31 471 ARG A C 1
ATOM 3691 O O . ARG A 1 471 ? -26.854 -10.749 12.097 1.00 75.31 471 ARG A O 1
ATOM 3698 N N . ALA A 1 472 ? -26.509 -8.969 10.778 1.00 66.88 472 ALA A N 1
ATOM 3699 C CA . ALA A 1 472 ? -26.235 -8.040 11.871 1.00 66.88 472 ALA A CA 1
ATOM 3700 C C . ALA A 1 472 ? -27.529 -7.444 12.462 1.00 66.88 472 ALA A C 1
ATOM 3702 O O . ALA A 1 472 ? -27.481 -6.855 13.539 1.00 66.88 472 ALA A O 1
ATOM 3703 N N . VAL A 1 473 ? -28.662 -7.567 11.758 1.00 59.25 473 VAL A N 1
ATOM 3704 C CA . VAL A 1 473 ? -29.977 -7.065 12.189 1.00 59.25 473 VAL A CA 1
ATOM 3705 C C . VAL A 1 473 ? -30.752 -8.133 12.967 1.00 59.25 473 VAL A C 1
ATOM 3707 O O . VAL A 1 473 ? -31.414 -7.798 13.944 1.00 59.25 473 VAL A O 1
ATOM 3710 N N . ASP A 1 474 ? -30.594 -9.408 12.604 1.00 50.38 474 ASP A N 1
ATOM 3711 C CA . ASP A 1 474 ? -31.461 -10.504 13.066 1.00 50.38 474 ASP A CA 1
ATOM 3712 C C . ASP A 1 474 ? -31.184 -11.059 14.478 1.00 50.38 474 ASP A C 1
ATOM 3714 O O . ASP A 1 474 ? -31.818 -12.031 14.881 1.00 50.38 474 ASP A O 1
ATOM 3718 N N . GLY A 1 475 ? -30.295 -10.475 15.287 1.00 41.78 475 GLY A N 1
ATOM 3719 C CA . GLY A 1 475 ? -30.302 -10.844 16.705 1.00 41.78 475 GLY A CA 1
ATOM 3720 C C . GLY A 1 475 ? -29.077 -10.483 17.518 1.00 41.78 475 GLY A C 1
ATOM 3721 O O . GLY A 1 475 ? -27.963 -10.822 17.141 1.00 41.78 475 GLY A O 1
ATOM 3722 N N . ASN A 1 476 ? -29.335 -9.867 18.678 1.00 38.94 476 ASN A N 1
ATOM 3723 C CA . ASN A 1 476 ? -28.706 -10.092 19.991 1.00 38.94 476 ASN A CA 1
ATOM 3724 C C . ASN A 1 476 ? -27.176 -10.177 20.130 1.00 38.94 476 ASN A C 1
ATOM 3726 O O . ASN A 1 476 ? -26.667 -10.427 21.223 1.00 38.94 476 ASN A O 1
ATOM 3730 N N . THR A 1 477 ? -26.402 -9.915 19.086 1.00 40.38 477 THR A N 1
ATOM 3731 C CA . THR A 1 477 ? -24.964 -9.760 19.206 1.00 40.38 477 THR A CA 1
ATOM 3732 C C . THR A 1 477 ? -24.706 -8.331 19.643 1.00 40.38 477 THR A C 1
ATOM 3734 O O . THR A 1 477 ? -24.557 -7.423 18.822 1.00 40.38 477 THR A O 1
ATOM 3737 N N . ALA A 1 478 ? -24.614 -8.146 20.963 1.00 38.72 478 ALA A N 1
ATOM 3738 C CA . ALA A 1 478 ? -23.711 -7.154 21.530 1.00 38.72 478 ALA A CA 1
ATOM 3739 C C . ALA A 1 478 ? -22.409 -7.133 20.698 1.00 38.72 478 ALA A C 1
ATOM 3741 O O . ALA A 1 478 ? -22.016 -8.193 20.189 1.00 38.72 478 ALA A O 1
ATOM 3742 N N . PRO A 1 479 ? -21.763 -5.962 20.514 1.00 41.03 479 PRO A N 1
ATOM 3743 C CA . PRO A 1 479 ? -20.536 -5.847 19.727 1.00 41.03 479 PRO A CA 1
ATOM 3744 C C . PRO A 1 479 ? -19.625 -7.021 20.066 1.00 41.03 479 PRO A C 1
ATOM 3746 O O . PRO A 1 479 ? -19.396 -7.287 21.244 1.00 41.03 479 PRO A O 1
ATOM 3749 N N . PHE A 1 480 ? -19.221 -7.780 19.045 1.00 39.16 480 PHE A N 1
ATOM 3750 C CA . PHE A 1 480 ? -18.459 -9.015 19.185 1.00 39.16 480 PHE A CA 1
ATOM 3751 C C . PHE A 1 480 ? -17.108 -8.685 19.831 1.00 39.16 480 PHE A C 1
ATOM 3753 O O . PHE A 1 480 ? -16.107 -8.490 19.149 1.00 39.16 480 PHE A O 1
ATOM 3760 N N . ILE A 1 481 ? -17.082 -8.575 21.161 1.00 40.59 481 ILE A N 1
ATOM 3761 C CA . ILE A 1 481 ? -15.865 -8.584 21.956 1.00 40.59 481 ILE A CA 1
ATOM 3762 C C . ILE A 1 481 ? -15.365 -10.016 21.802 1.00 40.59 481 ILE A C 1
ATOM 3764 O O . ILE A 1 481 ? -16.045 -10.940 22.264 1.00 40.59 481 ILE A O 1
ATOM 3768 N N . PRO A 1 482 ? -14.234 -10.252 21.119 1.00 38.56 482 PRO A N 1
ATOM 3769 C CA . PRO A 1 482 ? -13.716 -11.599 20.994 1.00 38.56 482 PRO A CA 1
ATOM 3770 C C . PRO A 1 482 ? -13.491 -12.116 22.416 1.00 38.56 482 PRO A C 1
ATOM 3772 O O . PRO A 1 482 ? -12.706 -11.533 23.168 1.00 38.56 482 PRO A O 1
ATOM 3775 N N . LYS A 1 483 ? -14.186 -13.190 22.816 1.00 38.34 483 LYS A N 1
ATOM 3776 C CA . LYS A 1 483 ? -13.804 -13.925 24.028 1.00 38.34 483 LYS A CA 1
ATOM 3777 C C . LYS A 1 483 ? -12.309 -14.245 23.897 1.00 38.34 483 LYS A C 1
ATOM 3779 O O . LYS A 1 483 ? -11.862 -14.594 22.804 1.00 38.34 483 LYS A O 1
ATOM 3784 N N . LYS A 1 484 ? -11.543 -14.131 24.993 1.00 44.75 484 LYS A N 1
ATOM 3785 C CA . LYS A 1 484 ? -10.087 -14.410 25.057 1.00 44.75 484 LYS A CA 1
ATOM 3786 C C . LYS A 1 484 ? -9.671 -15.712 24.336 1.00 44.75 484 LYS A C 1
ATOM 3788 O O . LYS A 1 484 ? -8.531 -15.819 23.900 1.00 44.75 484 LYS A O 1
ATOM 3793 N N . SER A 1 485 ? -10.586 -16.667 24.157 1.00 39.19 485 SER A N 1
ATOM 3794 C CA . SER A 1 485 ? -10.385 -17.907 23.401 1.00 39.19 485 SER A CA 1
ATOM 3795 C C . SER A 1 485 ? -10.141 -17.733 21.891 1.00 39.19 485 SER A C 1
ATOM 3797 O O . SER A 1 485 ? -9.479 -18.581 21.307 1.00 39.19 485 SER A O 1
ATOM 3799 N N . PHE A 1 486 ? -10.591 -16.644 21.252 1.00 41.84 486 PHE A N 1
ATOM 3800 C CA . PHE A 1 486 ? -10.484 -16.468 19.791 1.00 41.84 486 PHE A CA 1
ATOM 3801 C C . PHE A 1 486 ? -9.037 -16.294 19.292 1.00 41.84 486 PHE A C 1
ATOM 3803 O O . PHE A 1 486 ? -8.728 -16.657 18.162 1.00 41.84 486 PHE A O 1
ATOM 3810 N N . LEU A 1 487 ? -8.135 -15.769 20.131 1.00 43.59 487 LEU A N 1
ATOM 3811 C CA . LEU A 1 487 ? -6.704 -15.656 19.805 1.00 43.59 487 LEU A CA 1
ATOM 3812 C C . LEU A 1 487 ? -5.897 -16.887 20.246 1.00 43.59 487 LEU A C 1
ATOM 3814 O O . LEU A 1 487 ? -4.854 -17.171 19.667 1.00 43.59 487 LEU A O 1
ATOM 3818 N N . LEU A 1 488 ? -6.397 -17.650 21.224 1.00 42.34 488 LEU A N 1
ATOM 3819 C CA . LEU A 1 488 ? -5.778 -18.904 21.663 1.00 42.34 488 LEU A CA 1
ATOM 3820 C C . LEU A 1 488 ? -6.073 -20.070 20.707 1.00 42.34 488 LEU A C 1
ATOM 3822 O O . LEU A 1 488 ? -5.240 -20.958 20.584 1.00 42.34 488 LEU A O 1
ATOM 3826 N N . GLU A 1 489 ? -7.195 -20.063 19.979 1.00 41.28 489 GLU A N 1
ATOM 3827 C CA . GLU A 1 489 ? -7.474 -21.088 18.955 1.00 41.28 489 GLU A CA 1
ATOM 3828 C C . GLU A 1 489 ? -6.535 -21.004 17.742 1.00 41.28 489 GLU A C 1
ATOM 3830 O O . GLU A 1 489 ? -6.182 -22.040 17.187 1.00 41.28 489 GLU A O 1
ATOM 3835 N N . PHE A 1 490 ? -6.044 -19.813 17.382 1.00 42.03 490 PHE A N 1
ATOM 3836 C CA . PHE A 1 490 ? -4.981 -19.684 16.374 1.00 42.03 490 PHE A CA 1
ATOM 3837 C C . PHE A 1 490 ? -3.612 -20.145 16.898 1.00 42.03 490 PHE A C 1
ATOM 3839 O O . PHE A 1 490 ? -2.797 -20.627 16.124 1.00 42.03 490 PHE A O 1
ATOM 3846 N N . SER A 1 491 ? -3.375 -20.064 18.212 1.00 41.44 491 SER A N 1
ATOM 3847 C CA . SER A 1 491 ? -2.165 -20.598 18.852 1.00 41.44 491 SER A CA 1
ATOM 3848 C C . SER A 1 491 ? -2.218 -22.115 19.070 1.00 41.44 491 SER A C 1
ATOM 3850 O O . SER A 1 491 ? -1.165 -22.742 19.113 1.00 41.44 491 SER A O 1
ATOM 3852 N N . LYS A 1 492 ? -3.409 -22.714 19.215 1.00 42.12 492 LYS A N 1
ATOM 3853 C CA . LYS A 1 492 ? -3.562 -24.162 19.436 1.00 42.12 492 LYS A CA 1
ATOM 3854 C C . LYS A 1 492 ? -3.601 -24.987 18.147 1.00 42.12 492 LYS A C 1
ATOM 3856 O O . LYS A 1 492 ? -3.222 -26.149 18.196 1.00 42.12 492 LYS A O 1
ATOM 3861 N N . ASN A 1 493 ? -4.008 -24.400 17.017 1.00 40.38 493 ASN A N 1
ATOM 3862 C CA . ASN A 1 493 ? -4.249 -25.144 15.773 1.00 40.38 493 ASN A CA 1
ATOM 3863 C C . ASN A 1 493 ? -3.302 -24.802 14.603 1.00 40.38 493 ASN A C 1
ATOM 3865 O O . ASN A 1 493 ? -3.639 -25.096 13.460 1.00 40.38 493 ASN A O 1
ATOM 3869 N N . GLY A 1 494 ? -2.117 -24.231 14.848 1.00 33.28 494 GLY A N 1
ATOM 3870 C CA . GLY A 1 494 ? -1.080 -24.182 13.808 1.00 33.28 494 GLY A CA 1
ATOM 3871 C C . GLY A 1 494 ? 0.074 -23.224 14.080 1.00 33.28 494 GLY A C 1
ATOM 3872 O O . GLY A 1 494 ? -0.019 -22.062 13.706 1.00 33.28 494 GLY A O 1
ATOM 3873 N N . ILE A 1 495 ? 1.130 -23.711 14.740 1.00 35.69 495 ILE A N 1
ATOM 3874 C CA . ILE A 1 495 ? 2.397 -24.139 14.114 1.00 35.69 495 ILE A CA 1
ATOM 3875 C C . ILE A 1 495 ? 2.818 -25.397 14.897 1.00 35.69 495 ILE A C 1
ATOM 3877 O O . ILE A 1 495 ? 3.180 -25.309 16.071 1.00 35.69 495 ILE A O 1
ATOM 3881 N N . ARG A 1 496 ? 2.682 -26.563 14.268 1.00 34.59 496 ARG A N 1
ATOM 3882 C CA . ARG A 1 496 ? 3.512 -27.744 14.515 1.00 34.59 496 ARG A CA 1
ATOM 3883 C C . ARG A 1 496 ? 4.257 -28.006 13.222 1.00 34.59 496 ARG A C 1
ATOM 3885 O O . ARG A 1 496 ? 3.601 -27.828 12.169 1.00 34.59 496 ARG A O 1
#

Radius of gyration: 22.97 Å; chains: 1; bounding box: 61×56×70 Å

Sequence (496 aa):
MMLRRWLAIGLAGILVSYVSIVAVYVVATKWTGTSDSLRHLDYAWQLSKGEFPSWAEGTKIPVELKGGQSWSGKPQFVSHHPPLYYAVLAPFVGQAIDHGDWRDGVFVARVLTLCLGVLCVVAFFWTSWVVSQSPLVTLASTAVAASWTPFIRVSGDIMNDTVVVFATTLTVGISVVILRQGIKPTYVFLLSLVCALGMLSRATYVGIMFISFVVIIVAASREANKKDAFFKSVISILTVFVVSVAASGWFYYGNYLQSGFWYRNSDQSWVAEAQGRKLRGWWKTLTSVTPYTQILKGFYGRAWIKWGSGNVNISWVVSIASLAVLAFAAIKSFRRNEFKNWDVGLLLLILLGANIFFQIWHAKGYGAFNVRYVLPATIVVALTVAFSATYFRAVAIPLTWAVLTIGWSAALLNGIWSVSPRKTRSENALGDLFLNIEANGFSTKLAVLLFVLAVVGLVIQLVSVYKLRFRAVDGNTAPFIPKKSFLLEFSKNGIR

Foldseek 3Di:
DVLVVLLVLLLVLLLLLLLLLLVLLLLQAFLVHDPQQVLLLQQLQCVLVVHQDAQQQAGDQQDQDPPRDGPGPHGNFCSLFFCLLSPQLNVPLNVLVVVHPNSSSFSSLLVVLLVLLSLLLVLLLLLQCLLPVASLLSSLLSLLLSLFQLSSSCSSGNHLLSQLLNLLSNLLSLLSVCQPVNQDPVSLVSNLVSLLSNLNRAVLSVLSLVLSLVSLVNRLVPDPDNVVSVVSSVVSNCSSVVSNCVSRVVSLVVCCVQEVGSRGSYDLVVVCVVVVFFADALVRLVPDCLLVLLLLCRSLHADLDPPHRPSSVVSVVLVVLLVVLVVVVVVVCVVVVVCPCVVSVVSLVSQQVSLSVVLSVQSRRRHDRHSSSCSSNSSSSSSSSSCSCQVDLVRNLVSSLVSSVSSSVSNNSVSLQVQDDPVVRPDCSVVSSQVSSVVSVHHPVSSVVSVVSSVVSSVSNSVSSVVSSVVVVPDDDDSCPPDPVVVVVVVVPDDD

pLDDT: mean 89.68, std 13.7, range [33.28, 98.81]

Secondary structure (DSSP, 8-state):
-HHHHHHHHHHHHHHHHHHHHHHHHHHHS-TT-STTHHHHHHHHHHHHTTPPPPTTT------BPTTS-B-TTS--TTTTS-SHHHHHHHHHHHHHHHSS-HHHHHHHHHHHHHHHHHHHHHHHHHHHHHHH--HHHHHHHHHHHHT-HHHHHHHTTT-THHHHHHHHHHHHHHHHHHHHH---HHHHHHHHHHHHHHHTT-GGGHHHHHHHHHHHHHHHHTSS-HHHHHHHHHHHHHHHHHHHHHHHHHHHHHHHHHHS-SS-SS-HHHHHHHTTPPPB-HHHHHS-HHHHHHHHHHHS-S-SSSSTTHHHHHHHHHHHHHHHHHHHHHHHHHHTT--TTHHHHHHHHHHHHHHHHHHHHHHTBTPPP-GGGGGGGHHHHHHHHHHHHHHSTTTHHHHHHHHHHHHHHHHHHHHHHHHS-TTSTTT-HHHHHHHHHHHTT--HHHHHHHHHHHHHHHHHHHHHHHHHHHHHHSS---S----THHHHHHHHSS--

Organism: NCBI:txid2767425

=== Feature glossary ===
Legend for the data blocks above and below:

— What the protein is —

The amino-acid sequence is the protein's primary structure: the linear order of residues from the N-terminus to the C-terminus, written in one-letter code. Everything else here — the 3D coordinates, the secondary structure, the domain annotations — is ultimately a consequence of this string.

Database cross-references. InterPro integrates a dozen domain/family signature databases into unified entries with residue-range hits. GO terms attach function/process/location labels with evidence codes. CATH codes position the fold in a four-level structural taxonomy. Organism is the NCBI-taxonomy species name.

— Where its atoms are —

The mmCIF block holds the 3D Cartesian coordinates of each backbone atom (N, Cα, C, O) in ångströms. mmCIF is the PDB's canonical archive format — a tagged-loop text representation of the atomic model.

The six renders are orthographic views along the three Cartesian axes in both directions. Representation (cartoon, sticks, or surface) and color scheme (sequence-rainbow or by-chain) vary across proteins so the training set covers all the common visualization conventions.

— Local backbone conformation —

Secondary structure is the local, repeating backbone conformation. DSSP classifies it into eight states by reading the hydrogen-bond network: three helix types (H, G, I), two β types (E, B), two non-regular types (T, S), and unstructured coil (-).

SS3 is a coarse helix/strand/coil call (letters a/b/c) made by the P-SEA algorithm from inter-Cα distances and dihedrals. It is less detailed than DSSP but needs only Cα positions.

Backbone dihedral angles. Every residue except chain termini has a φ (preceding-C → N → Cα → C) and a ψ (N → Cα → C → next-N). They are reported in degrees following the IUPAC sign convention. Secondary structure is essentially a statement about which (φ, ψ) basin each residue occupies.

— Global shape and packing —

The geometric summary reports three shape descriptors. Rg (radius of gyration) measures how spread out the Cα atoms are about their centre of mass; compact globular proteins have small Rg, elongated or unfolded ones large. Cα contacts (<8 Å, |i−j|>4) count long-range residue pairs in spatial proximity — high for tightly packed folds, near zero for rods or random coil. The bounding-box extents give the protein's footprint along x, y, z in Å.

Solvent accessibility: the surface area of each residue that a 1.4 Å water probe can touch, in Å². When only backbone atoms are present the absolute values are lower than full-atom SASA (side chains contribute most of the area) and are flagged as backbone-only.

Plot images: a contact map (which residues are close in 3D, as an N×N binary image), a Ramachandran scatter (backbone torsion angles, revealing secondary-structure composition at a glance), and — for AlphaFold structures — a PAE heatmap (pairwise prediction confidence).

— Structural neighborhood —

Foldseek's 3Di representation compresses backbone geometry into a per-residue letter drawn from a learned twenty-state alphabet. It captures the tertiary interaction pattern around each residue — which residues are packed against it in space, regardless of where they are in sequence.

Structural nearest neighbors (via Foldseek easy-search vs the PDB). Reported per hit: target PDB id, E-value, and alignment TM-score. A TM-score above ~0.5 is the conventional threshold for 'same fold'.

— Confidence and disorder —

pLDDT (predicted Local Distance Difference Test) is AlphaFold's per-residue confidence score, ranging from 0 to 100. Values above 90 indicate high confidence (typically well-packed cores); 70–90 is confident; 50–70 low confidence; below 50 usually means the region is disordered or the prediction is unreliable there. AlphaFold stores pLDDT in the mmCIF B-factor column.

For experimental (PDB) structures, the B-factor (temperature factor) quantifies the positional spread of each atom in the crystal — a combination of thermal vibration and static disorder — in units of Å². High B-factors mark flexible loops or poorly resolved regions; low B-factors mark the rigid, well-ordered core.

Predicted Aligned Error (PAE) is an AlphaFold confidence matrix: entry (i, j) is the expected error in the position of residue j, in ångströms, when the prediction is superimposed on the true structure at residue i. Low PAE within a block of residues means that block is internally rigid and well-predicted; high PAE between two blocks means their relative placement is uncertain even if each block individually is confident.